Protein AF-0000000077847102 (afdb_homodimer)

Radius of gyration: 26.95 Å; Cα contacts (8 Å, |Δi|>4): 703; chains: 2; bounding box: 49×80×87 Å

Structure (mmCIF, N/CA/C/O backbone):
data_AF-0000000077847102-model_v1
#
loop_
_entity.id
_entity.type
_entity.pdbx_description
1 polymer 'deoxyguanosine kinase'
#
loop_
_atom_site.group_PDB
_atom_site.id
_atom_site.type_symbol
_atom_site.label_atom_id
_atom_site.label_alt_id
_atom_site.label_comp_id
_atom_site.label_asym_id
_atom_site.label_entity_id
_atom_site.label_seq_id
_atom_site.pdbx_PDB_ins_code
_atom_site.Cartn_x
_atom_site.Cartn_y
_atom_site.Cartn_z
_atom_site.occupancy
_atom_site.B_iso_or_equiv
_atom_site.auth_seq_id
_atom_site.auth_comp_id
_atom_site.auth_asym_id
_atom_site.auth_atom_id
_atom_site.pdbx_PDB_model_num
ATOM 1 N N . MET A 1 1 ? 21.188 6.16 16.375 1 26.06 1 MET A N 1
ATOM 2 C CA . MET A 1 1 ? 21.219 7.57 16.766 1 26.06 1 MET A CA 1
ATOM 3 C C . MET A 1 1 ? 22.188 8.352 15.883 1 26.06 1 MET A C 1
ATOM 5 O O . MET A 1 1 ? 22.031 9.562 15.695 1 26.06 1 MET A O 1
ATOM 9 N N . ALA A 1 2 ? 23.297 7.75 15.57 1 31.42 2 ALA A N 1
ATOM 10 C CA . ALA A 1 2 ? 24.328 8.422 14.797 1 31.42 2 ALA A CA 1
ATOM 11 C C . ALA A 1 2 ? 23.906 8.594 13.344 1 31.42 2 ALA A C 1
ATOM 13 O O . ALA A 1 2 ? 24.141 9.648 12.742 1 31.42 2 ALA A O 1
ATOM 14 N N . ALA A 1 3 ? 23.469 7.5 12.797 1 36.16 3 ALA A N 1
ATOM 15 C CA . ALA A 1 3 ? 23.141 7.551 11.367 1 36.16 3 ALA A CA 1
ATOM 16 C C . ALA A 1 3 ? 21.984 8.508 11.102 1 36.16 3 ALA A C 1
ATOM 18 O O . ALA A 1 3 ? 21.781 8.953 9.969 1 36.16 3 ALA A O 1
ATOM 19 N N . ALA A 1 4 ? 21.094 8.617 12.016 1 41.28 4 ALA A N 1
ATOM 20 C CA . ALA A 1 4 ? 19.953 9.531 11.984 1 41.28 4 ALA A CA 1
ATOM 21 C C . ALA A 1 4 ? 20.422 10.984 12.023 1 41.28 4 ALA A C 1
ATOM 23 O O . ALA A 1 4 ? 19.734 11.883 11.539 1 41.28 4 ALA A O 1
ATOM 24 N N . ARG A 1 5 ? 21.547 11.141 12.648 1 43.44 5 ARG A N 1
ATOM 25 C CA . ARG A 1 5 ? 22.109 12.461 12.922 1 43.44 5 ARG A CA 1
ATOM 26 C C . ARG A 1 5 ? 22.578 13.133 11.633 1 43.44 5 ARG A C 1
ATOM 28 O O . ARG A 1 5 ? 22.719 14.359 11.586 1 43.44 5 ARG A O 1
ATOM 35 N N . GLU A 1 6 ? 22.875 12.289 10.742 1 51.72 6 GLU A N 1
ATOM 36 C CA . GLU A 1 6 ? 23.453 12.859 9.531 1 51.72 6 GLU A CA 1
ATOM 37 C C . GLU A 1 6 ? 22.391 13.188 8.5 1 51.72 6 GLU A C 1
ATOM 39 O O . GLU A 1 6 ? 22.672 13.789 7.461 1 51.72 6 GLU A O 1
ATOM 44 N N . ALA A 1 7 ? 21.109 12.758 8.867 1 64.56 7 ALA A N 1
ATOM 45 C CA . ALA A 1 7 ? 20.109 13.086 7.855 1 64.56 7 ALA A CA 1
ATOM 46 C C . ALA A 1 7 ? 19.281 14.289 8.273 1 64.56 7 ALA A C 1
ATOM 48 O O . ALA A 1 7 ? 19.125 14.555 9.469 1 64.56 7 ALA A O 1
ATOM 49 N N . GLY A 1 8 ? 19.156 15.383 7.512 1 84.19 8 GLY A N 1
ATOM 50 C CA . GLY A 1 8 ? 18.375 16.594 7.707 1 84.19 8 GLY A CA 1
ATOM 51 C C . GLY A 1 8 ? 17.094 16.344 8.484 1 84.19 8 GLY A C 1
ATOM 52 O O . GLY A 1 8 ? 16.859 15.242 8.992 1 84.19 8 GLY A O 1
ATOM 53 N N . LYS A 1 9 ? 16.469 17.438 8.992 1 92.19 9 LYS A N 1
ATOM 54 C CA . LYS A 1 9 ? 15.203 17.375 9.727 1 92.19 9 LYS A CA 1
ATOM 55 C C . LYS A 1 9 ? 14.016 17.359 8.766 1 92.19 9 LYS A C 1
ATOM 57 O O . LYS A 1 9 ? 14 18.094 7.777 1 92.19 9 LYS A O 1
ATOM 62 N N . ARG A 1 10 ? 13.125 16.469 9.07 1 95.38 10 ARG A N 1
ATOM 63 C CA . ARG A 1 10 ? 11.875 16.375 8.32 1 95.38 10 ARG A CA 1
ATOM 64 C C . ARG A 1 10 ? 10.688 16.766 9.188 1 95.38 10 ARG A C 1
ATOM 66 O O . ARG A 1 10 ? 10.453 16.156 10.242 1 95.38 10 ARG A O 1
ATOM 73 N N . LEU A 1 11 ? 9.938 17.797 8.742 1 97.81 11 LEU A N 1
ATOM 74 C CA . LEU A 1 11 ? 8.773 18.297 9.469 1 97.81 11 LEU A CA 1
ATOM 75 C C . LEU A 1 11 ? 7.508 18.141 8.625 1 97.81 11 LEU A C 1
ATOM 77 O O . LEU A 1 11 ? 7.57 18.188 7.391 1 97.81 11 LEU A O 1
ATOM 81 N N . ALA A 1 12 ? 6.371 17.969 9.25 1 98.69 12 ALA A N 1
ATOM 82 C CA . ALA A 1 12 ? 5.082 17.938 8.562 1 98.69 12 ALA A CA 1
ATOM 83 C C . ALA A 1 12 ? 4.121 18.969 9.172 1 98.69 12 ALA A C 1
ATOM 85 O O . ALA A 1 12 ? 3.959 19.016 10.391 1 98.69 12 ALA A O 1
ATOM 86 N N . ILE A 1 13 ? 3.568 19.75 8.305 1 98.88 13 ILE A N 1
ATOM 87 C CA . ILE A 1 13 ? 2.508 20.672 8.719 1 98.88 13 ILE A CA 1
ATOM 88 C C . ILE A 1 13 ? 1.169 19.938 8.719 1 98.88 13 ILE A C 1
ATOM 90 O O . ILE A 1 13 ? 0.769 19.359 7.707 1 98.88 13 ILE A O 1
ATOM 94 N N . GLU A 1 14 ? 0.514 19.953 9.836 1 98.88 14 GLU A N 1
ATOM 95 C CA . GLU A 1 14 ? -0.77 19.281 9.984 1 98.88 14 GLU A CA 1
ATOM 96 C C . GLU A 1 14 ? -1.86 20.25 10.422 1 98.88 14 GLU A C 1
ATOM 98 O O . GLU A 1 14 ? -1.567 21.297 11.016 1 98.88 14 GLU A O 1
ATOM 103 N N . GLY A 1 15 ? -3.088 19.875 10.133 1 98.88 15 GLY A N 1
ATOM 104 C CA . GLY A 1 15 ? -4.23 20.703 10.508 1 98.88 15 GLY A CA 1
ATOM 105 C C . GLY A 1 15 ? -5.453 20.438 9.648 1 98.88 15 GLY A C 1
ATOM 106 O O . GLY A 1 15 ? -5.371 19.766 8.625 1 98.88 15 GLY A O 1
ATOM 107 N N . ASN A 1 16 ? -6.566 21 10.07 1 98.81 16 ASN A N 1
ATOM 108 C CA . ASN A 1 16 ? -7.859 20.812 9.414 1 98.81 16 ASN A CA 1
ATOM 109 C C . ASN A 1 16 ? -7.852 21.375 7.992 1 98.81 16 ASN A C 1
ATOM 111 O O . ASN A 1 16 ? -6.883 22.016 7.582 1 98.81 16 ASN A O 1
ATOM 115 N N . ILE A 1 17 ? -8.828 20.938 7.176 1 98.31 17 ILE A N 1
ATOM 116 C CA . ILE A 1 17 ? -9.062 21.531 5.863 1 98.31 17 ILE A CA 1
ATOM 117 C C . ILE A 1 17 ? -9.32 23.031 6.016 1 98.31 17 ILE A C 1
ATOM 119 O O . ILE A 1 17 ? -10.094 23.453 6.887 1 98.31 17 ILE A O 1
ATOM 123 N N . ALA A 1 18 ? -8.625 23.875 5.246 1 98.25 18 ALA A N 1
ATOM 124 C CA . ALA A 1 18 ? -8.797 25.328 5.164 1 98.25 18 ALA A CA 1
ATOM 125 C C . ALA A 1 18 ? -8.305 26.016 6.438 1 98.25 18 ALA A C 1
ATOM 127 O O . ALA A 1 18 ? -8.695 27.141 6.734 1 98.25 18 ALA A O 1
ATOM 128 N N . VAL A 1 19 ? -7.434 25.328 7.184 1 98.75 19 VAL A N 1
ATOM 129 C CA . VAL A 1 19 ? -6.918 25.938 8.406 1 98.75 19 VAL A CA 1
ATOM 130 C C . VAL A 1 19 ? -5.852 26.969 8.055 1 98.75 19 VAL A C 1
ATOM 132 O O . VAL A 1 19 ? -5.559 27.859 8.852 1 98.75 19 VAL A O 1
ATOM 135 N N . GLY A 1 20 ? -5.164 26.844 6.871 1 98.19 20 GLY A N 1
ATOM 136 C CA . GLY A 1 20 ? -4.168 27.812 6.438 1 98.19 20 GLY A CA 1
ATOM 137 C C . GLY A 1 20 ? -2.801 27.203 6.203 1 98.19 20 GLY A C 1
ATOM 13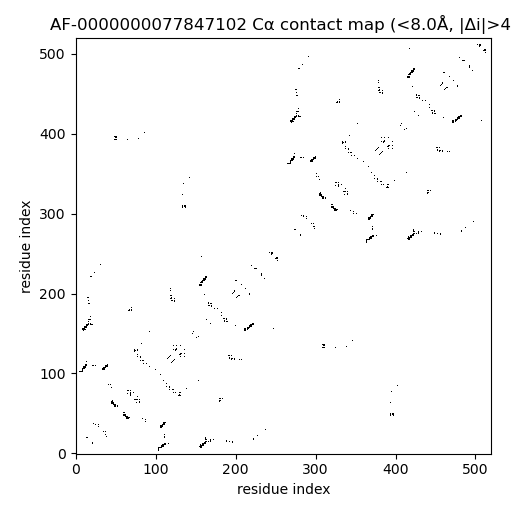8 O O . GLY A 1 20 ? -1.782 27.891 6.27 1 98.19 20 GLY A O 1
ATOM 139 N N . LYS A 1 21 ? -2.691 25.906 5.914 1 98.5 21 LYS A N 1
ATOM 140 C CA . LYS A 1 21 ? -1.422 25.203 5.754 1 98.5 21 LYS A CA 1
ATOM 141 C C . LYS A 1 21 ? -0.645 25.75 4.555 1 98.5 21 LYS A C 1
ATOM 143 O O . LYS A 1 21 ? 0.556 26 4.652 1 98.5 21 LYS A O 1
ATOM 148 N N . SER A 1 22 ? -1.358 25.875 3.352 1 97.38 22 SER A N 1
ATOM 149 C CA . SER A 1 22 ? -0.679 26.344 2.15 1 97.38 22 SER A CA 1
ATOM 150 C C . SER A 1 22 ? -0.146 27.766 2.342 1 97.38 22 SER A C 1
ATOM 152 O O . SER A 1 22 ? 0.942 28.094 1.864 1 97.38 22 SER A O 1
ATOM 154 N N . THR A 1 23 ? -0.897 28.594 2.992 1 97.62 23 THR A N 1
ATOM 155 C CA . THR A 1 23 ? -0.448 29.938 3.34 1 97.62 23 THR A CA 1
ATOM 156 C C . THR A 1 23 ? 0.769 29.891 4.258 1 97.62 23 THR A C 1
ATOM 158 O O . THR A 1 23 ? 1.725 30.641 4.078 1 97.62 23 THR A O 1
ATOM 161 N N . PHE A 1 24 ? 0.699 29 5.234 1 98.69 24 PHE A N 1
ATOM 162 C CA . PHE A 1 24 ? 1.791 28.844 6.191 1 98.69 24 PHE A CA 1
ATOM 163 C C . PHE A 1 24 ? 3.074 28.422 5.484 1 98.69 24 PHE A C 1
ATOM 165 O O . PHE A 1 24 ? 4.16 28.906 5.816 1 98.69 24 PHE A O 1
ATOM 172 N N . VAL A 1 25 ? 2.994 27.531 4.523 1 98.31 25 VAL A N 1
ATOM 173 C CA . VAL A 1 25 ? 4.145 27.094 3.736 1 98.31 25 VAL A CA 1
ATOM 174 C C . VAL A 1 25 ? 4.773 28.297 3.039 1 98.31 25 VAL A C 1
ATOM 176 O O . VAL A 1 25 ? 5.996 28.422 2.986 1 98.31 25 VAL A O 1
ATOM 179 N N . ARG A 1 26 ? 3.969 29.156 2.482 1 97.25 26 ARG A N 1
ATOM 180 C CA . ARG A 1 26 ? 4.477 30.359 1.822 1 97.25 26 ARG A CA 1
ATOM 181 C C . ARG A 1 26 ? 5.238 31.234 2.803 1 97.25 26 ARG A C 1
ATOM 183 O O . ARG A 1 26 ? 6.293 31.781 2.467 1 97.25 26 ARG A O 1
ATOM 190 N N . VAL A 1 27 ? 4.707 31.422 3.984 1 98.06 27 VAL A N 1
ATOM 191 C CA . VAL A 1 27 ? 5.34 32.25 5.012 1 98.06 27 VAL A CA 1
ATOM 192 C C . VAL A 1 27 ? 6.66 31.594 5.441 1 98.06 27 VAL A C 1
ATOM 194 O O . VAL A 1 27 ? 7.66 32.281 5.625 1 98.06 27 VAL A O 1
ATOM 197 N N . LEU A 1 28 ? 6.695 30.266 5.609 1 97.94 28 LEU A N 1
ATOM 198 C CA . LEU A 1 28 ? 7.906 29.531 5.961 1 97.94 28 LEU A CA 1
ATOM 199 C C . LEU A 1 28 ? 8.992 29.734 4.91 1 97.94 28 LEU A C 1
ATOM 201 O O . LEU A 1 28 ? 10.164 29.922 5.25 1 97.94 28 LEU A O 1
ATOM 205 N N . ARG A 1 29 ? 8.578 29.672 3.662 1 96.44 29 ARG A N 1
ATOM 206 C CA . ARG A 1 29 ? 9.523 29.812 2.557 1 96.44 29 ARG A CA 1
ATOM 207 C C . ARG A 1 29 ? 10.203 31.172 2.6 1 96.44 29 ARG A C 1
ATOM 209 O O . ARG A 1 29 ? 11.398 31.297 2.299 1 96.44 29 ARG A O 1
ATOM 216 N N . LYS A 1 30 ? 9.5 32.188 2.938 1 96.25 30 LYS A N 1
ATOM 217 C CA . LYS A 1 30 ? 10.047 33.531 3.051 1 96.25 30 LYS A CA 1
ATOM 218 C C . LYS A 1 30 ? 10.992 33.656 4.242 1 96.25 30 LYS A C 1
ATOM 220 O O . LYS A 1 30 ? 12.047 34.281 4.145 1 96.25 30 LYS A O 1
ATOM 225 N N . ALA A 1 31 ? 10.641 33.031 5.305 1 96.06 31 ALA A N 1
ATOM 226 C CA . ALA A 1 31 ? 11.398 33.156 6.547 1 96.06 31 ALA A CA 1
ATOM 227 C C . ALA A 1 31 ? 12.648 32.281 6.512 1 96.06 31 ALA A C 1
ATOM 229 O O . ALA A 1 31 ? 13.672 32.625 7.105 1 96.06 31 ALA A O 1
ATOM 230 N N . PHE A 1 32 ? 12.523 31.125 5.855 1 94.62 32 PHE A N 1
ATOM 231 C CA . PHE A 1 32 ? 13.609 30.156 5.777 1 94.62 32 PHE A CA 1
ATOM 232 C C . PHE A 1 32 ? 13.852 29.734 4.336 1 94.62 32 PHE A C 1
ATOM 234 O O . PHE A 1 32 ? 13.562 28.594 3.963 1 94.62 32 PHE A O 1
ATOM 241 N N . PRO A 1 33 ? 14.562 30.5 3.559 1 93.25 33 PRO A N 1
ATOM 242 C CA . PRO A 1 33 ? 14.719 30.25 2.127 1 93.25 33 PRO A CA 1
ATOM 243 C C . PRO A 1 33 ? 15.57 29 1.846 1 93.25 33 PRO A C 1
ATOM 245 O O . PRO A 1 33 ? 15.5 28.438 0.753 1 93.25 33 PRO A O 1
ATOM 248 N N . GLU A 1 34 ? 16.281 28.547 2.826 1 90.62 34 GLU A N 1
ATOM 249 C CA . GLU A 1 34 ? 17.172 27.406 2.613 1 90.62 34 GLU A CA 1
ATOM 250 C C . GLU A 1 34 ? 16.422 26.094 2.82 1 90.62 34 GLU A C 1
ATOM 252 O O . GLU A 1 34 ? 16.922 25.016 2.469 1 90.62 34 GLU A O 1
ATOM 257 N N . TRP A 1 35 ? 15.211 26.141 3.344 1 93.56 35 TRP A N 1
ATOM 258 C CA . TRP A 1 35 ? 14.422 24.938 3.586 1 93.56 35 TRP A CA 1
ATOM 259 C C . TRP A 1 35 ? 13.773 24.453 2.301 1 93.56 35 TRP A C 1
ATOM 261 O O . TRP A 1 35 ? 13.516 25.234 1.385 1 93.56 35 TRP A O 1
ATOM 271 N N . SER A 1 36 ? 13.57 23.172 2.262 1 94.19 36 SER A N 1
ATOM 272 C CA . SER A 1 36 ? 12.828 22.578 1.152 1 94.19 36 SER A CA 1
ATOM 273 C C . SER A 1 36 ? 11.383 22.312 1.534 1 94.19 36 SER A C 1
ATOM 275 O O . SER A 1 36 ? 11.109 21.719 2.586 1 94.19 36 SER A O 1
ATOM 277 N N . MET A 1 37 ? 10.531 22.766 0.673 1 95.31 37 MET A N 1
ATOM 278 C CA . MET A 1 37 ? 9.102 22.594 0.937 1 95.31 37 MET A CA 1
ATOM 279 C C . MET A 1 37 ? 8.469 21.656 -0.088 1 95.31 37 MET A C 1
ATOM 281 O O . MET A 1 37 ? 8.797 21.719 -1.273 1 95.31 37 MET A O 1
ATOM 285 N N . THR A 1 38 ? 7.609 20.766 0.365 1 95.56 38 THR A N 1
ATOM 286 C CA . THR A 1 38 ? 6.793 19.906 -0.486 1 95.56 38 THR A CA 1
ATOM 287 C C . THR A 1 38 ? 5.309 20.172 -0.243 1 95.56 38 THR A C 1
ATOM 289 O O . THR A 1 38 ? 4.816 19.984 0.872 1 95.56 38 THR A O 1
ATOM 292 N N . LEU A 1 39 ? 4.594 20.547 -1.354 1 96.06 39 LEU A N 1
ATOM 293 C CA . LEU A 1 39 ? 3.182 20.891 -1.242 1 96.06 39 LEU A CA 1
ATOM 294 C C . LEU A 1 39 ? 2.301 19.656 -1.379 1 96.06 39 LEU A C 1
ATOM 296 O O . LEU A 1 39 ? 2.719 18.656 -1.965 1 96.06 39 LEU A O 1
ATOM 300 N N . GLU A 1 40 ? 1.14 19.812 -0.787 1 94 40 GLU A N 1
ATOM 301 C CA . GLU A 1 40 ? 0.129 18.781 -0.989 1 94 40 GLU A CA 1
ATOM 302 C C . GLU A 1 40 ? -0.271 18.672 -2.459 1 94 40 GLU A C 1
ATOM 304 O O . GLU A 1 40 ? -0.592 19.688 -3.09 1 94 40 GLU A O 1
ATOM 309 N N . PRO A 1 41 ? -0.308 17.484 -2.996 1 94.19 41 PRO A N 1
ATOM 310 C CA . PRO A 1 41 ? -0.556 17.344 -4.434 1 94.19 41 PRO A CA 1
ATOM 311 C C . PRO A 1 41 ? -2.043 17.281 -4.77 1 94.19 41 PRO A C 1
ATOM 313 O O . PRO A 1 41 ? -2.475 16.375 -5.496 1 94.19 41 PRO A O 1
ATOM 316 N N . VAL A 1 42 ? -2.799 18.281 -4.469 1 94.62 42 VAL A N 1
ATOM 317 C CA . VAL A 1 42 ? -4.246 18.328 -4.637 1 94.62 42 VAL A CA 1
ATOM 318 C C . VAL A 1 42 ? -4.598 18.266 -6.121 1 94.62 42 VAL A C 1
ATOM 320 O O . VAL A 1 42 ? -5.578 17.641 -6.512 1 94.62 42 VAL A O 1
ATOM 323 N N . SER A 1 43 ? -3.818 18.938 -6.949 1 94 43 SER A N 1
ATOM 324 C CA . SER A 1 43 ? -4.078 19 -8.383 1 94 43 SER A CA 1
ATOM 325 C C . SER A 1 43 ? -4.09 17.609 -9 1 94 43 SER A C 1
ATOM 327 O O . SER A 1 43 ? -4.824 17.359 -9.961 1 94 43 SER A O 1
ATOM 329 N N . LYS A 1 44 ? -3.336 16.672 -8.438 1 95.5 44 LYS A N 1
ATOM 330 C CA . LYS A 1 44 ? -3.297 15.305 -8.938 1 95.5 44 LYS A CA 1
ATOM 331 C C . LYS A 1 44 ? -4.633 14.602 -8.719 1 95.5 44 LYS A C 1
ATOM 333 O O . LYS A 1 44 ? -5.027 13.75 -9.523 1 95.5 44 LYS A O 1
ATOM 338 N N . TRP A 1 45 ? -5.312 14.992 -7.664 1 96.81 45 TRP A N 1
ATOM 339 C CA . TRP A 1 45 ? -6.586 14.367 -7.332 1 96.81 45 TRP A CA 1
ATOM 340 C C . TRP A 1 45 ? -7.719 14.953 -8.164 1 96.81 45 TRP A C 1
ATOM 342 O O . TRP A 1 45 ? -8.711 14.273 -8.453 1 96.81 45 TRP A O 1
ATOM 352 N N . GLN A 1 46 ? -7.531 16.203 -8.562 1 95.75 46 GLN A N 1
ATOM 353 C CA . GLN A 1 46 ? -8.547 16.938 -9.32 1 95.75 46 GLN A CA 1
ATOM 354 C C . GLN A 1 46 ? -8.539 16.516 -10.789 1 95.75 46 GLN A C 1
ATOM 356 O O . GLN A 1 46 ? -9.539 16.703 -11.492 1 95.75 46 GLN A O 1
ATOM 361 N N . LYS A 1 47 ? -7.387 16.016 -11.219 1 94 47 LYS A N 1
ATOM 362 C CA . LYS A 1 47 ? -7.234 15.609 -12.609 1 94 47 LYS A CA 1
ATOM 363 C C . LYS A 1 47 ? -6.473 14.289 -12.719 1 94 47 LYS A C 1
ATOM 365 O O . LYS A 1 47 ? -5.266 14.281 -12.953 1 94 47 LYS A O 1
ATOM 370 N N . VAL A 1 48 ? -7.215 13.234 -12.656 1 93.81 48 VAL A N 1
ATOM 371 C CA . VAL A 1 48 ? -6.621 11.914 -12.836 1 93.81 48 VAL A CA 1
ATOM 372 C C . VAL A 1 48 ? -6.766 11.477 -14.289 1 93.81 48 VAL A C 1
ATOM 374 O O . VAL A 1 48 ? -7.879 11.43 -14.828 1 93.81 48 VAL A O 1
ATOM 377 N N . GLN A 1 49 ? -5.637 11.266 -14.906 1 86.12 49 GLN A N 1
ATOM 378 C CA . GLN A 1 49 ? -5.668 10.859 -16.297 1 86.12 49 GLN A CA 1
ATOM 379 C C . GLN A 1 49 ? -6.145 9.414 -16.438 1 86.12 49 GLN A C 1
ATOM 381 O O . GLN A 1 49 ? -5.602 8.508 -15.805 1 86.12 49 GLN A O 1
ATOM 386 N N . ALA A 1 50 ? -7.219 9.297 -17.047 1 70.62 50 ALA A N 1
ATOM 387 C CA . ALA A 1 50 ? -7.773 7.965 -17.281 1 70.62 50 ALA A CA 1
ATOM 388 C C . ALA A 1 50 ? -6.969 7.203 -18.328 1 70.62 50 ALA A C 1
ATOM 390 O O . ALA A 1 50 ? -6.461 7.797 -19.281 1 70.62 50 ALA A O 1
ATOM 391 N N . ALA A 1 51 ? -6.359 6.07 -17.953 1 60.56 51 ALA A N 1
ATOM 392 C CA . ALA A 1 51 ? -5.66 5.219 -18.922 1 60.56 51 ALA A CA 1
ATOM 393 C C . ALA A 1 51 ? -6.633 4.617 -19.922 1 60.56 51 ALA A C 1
ATOM 395 O O . ALA A 1 51 ? -7.578 3.918 -19.547 1 60.56 51 ALA A O 1
ATOM 396 N N . GLY A 1 52 ? -7.258 5.422 -20.844 1 50.25 52 GLY A N 1
ATOM 397 C CA . GLY A 1 52 ? -8.195 4.848 -21.797 1 50.25 52 GLY A CA 1
ATOM 398 C C . GLY A 1 52 ? -7.582 3.758 -22.656 1 50.25 52 GLY A C 1
ATOM 399 O O . GLY A 1 52 ? -6.359 3.697 -22.812 1 50.25 52 GLY A O 1
ATOM 400 N N . PRO A 1 53 ? -8.242 2.594 -22.75 1 47.75 53 PRO A N 1
ATOM 401 C CA . PRO A 1 53 ? -7.734 1.587 -23.688 1 47.75 53 PRO A CA 1
ATOM 402 C C . PRO A 1 53 ? -7.117 2.205 -24.938 1 47.75 53 PRO A C 1
ATOM 404 O O . PRO A 1 53 ? -6.172 1.646 -25.5 1 47.75 53 PRO A O 1
ATOM 407 N N . HIS A 1 54 ? -7.957 2.828 -25.828 1 41.72 54 HIS A N 1
ATOM 408 C CA . HIS A 1 54 ? -7.664 3.357 -27.156 1 41.72 54 HIS A CA 1
ATOM 409 C C . HIS A 1 54 ? -6.934 4.695 -27.062 1 41.72 54 HIS A C 1
ATOM 411 O O . HIS A 1 54 ? -7.441 5.645 -26.469 1 41.72 54 HIS A O 1
ATOM 417 N N . GLN A 1 55 ? -5.598 4.535 -27.094 1 40.25 55 GLN A N 1
ATOM 418 C CA . GLN A 1 55 ? -4.785 5.73 -27.297 1 40.25 55 GLN A CA 1
ATOM 419 C C . GLN A 1 55 ? -5.539 6.789 -28.094 1 40.25 55 GLN A C 1
ATOM 421 O O . GLN A 1 55 ? -5.027 7.887 -28.312 1 40.25 55 GLN A O 1
ATOM 426 N N . ALA A 1 56 ? -6.328 6.207 -29.031 1 35.25 56 ALA A N 1
ATOM 427 C CA . ALA A 1 56 ? -6.539 7.078 -30.188 1 35.25 56 ALA A CA 1
ATOM 428 C C . ALA A 1 56 ? -7.305 8.336 -29.781 1 35.25 56 ALA A C 1
ATOM 430 O O . ALA A 1 56 ? -7.504 9.234 -30.609 1 35.25 56 ALA A O 1
ATOM 431 N N . SER A 1 57 ? -8.461 8.156 -29.078 1 41.19 57 SER A N 1
ATOM 432 C CA . SER A 1 57 ? -9.148 9.438 -29.234 1 41.19 57 SER A CA 1
ATOM 433 C C . SER A 1 57 ? -8.492 10.523 -28.391 1 41.19 57 SER A C 1
ATOM 435 O O . SER A 1 57 ? -8.148 10.289 -27.234 1 41.19 57 SER A O 1
ATOM 437 N N . PRO A 1 58 ? -7.988 11.5 -28.844 1 44.47 58 PRO A N 1
ATOM 438 C CA . PRO A 1 58 ? -7.344 12.711 -28.359 1 44.47 58 PRO A CA 1
ATOM 439 C C . PRO A 1 58 ? -7.961 13.219 -27.047 1 44.47 58 PRO A C 1
ATOM 441 O O . PRO A 1 58 ? -7.449 14.164 -26.453 1 44.47 58 PRO A O 1
ATOM 444 N N . SER A 1 59 ? -9.219 13 -26.891 1 48.28 59 SER A N 1
ATOM 445 C CA . SER A 1 59 ? -9.711 13.789 -25.766 1 48.28 59 SER A CA 1
ATOM 446 C C . SER A 1 59 ? -9.383 13.125 -24.438 1 48.28 59 SER A C 1
ATOM 448 O O . SER A 1 59 ? -9.93 12.07 -24.109 1 48.28 59 SER A O 1
ATOM 450 N N . GLN A 1 60 ? -8.266 13.188 -24 1 56.91 60 GLN A N 1
ATOM 451 C CA . GLN A 1 60 ? -7.828 12.773 -22.672 1 56.91 60 GLN A CA 1
ATOM 452 C C . GLN A 1 60 ? -8.906 13.062 -21.625 1 56.91 60 GLN A C 1
ATOM 454 O O . GLN A 1 60 ? -9.359 14.203 -21.484 1 56.91 60 GLN A O 1
ATOM 459 N N . SER A 1 61 ? -9.703 12.031 -21.266 1 76.38 61 SER A N 1
ATOM 460 C CA . SER A 1 61 ? -10.727 12.258 -20.25 1 76.38 61 SER A CA 1
ATOM 461 C C . SER A 1 61 ? -10.133 12.234 -18.844 1 76.38 61 SER A C 1
ATOM 463 O O . SER A 1 61 ? -9.25 11.422 -18.547 1 76.38 61 SER A O 1
ATOM 465 N N . PHE A 1 62 ? -10.266 13.312 -18.172 1 85.88 62 PHE A N 1
ATOM 466 C CA . PHE A 1 62 ? -9.828 13.461 -16.797 1 85.88 62 PHE A CA 1
ATOM 467 C C . PHE A 1 62 ? -11 13.289 -15.836 1 85.88 62 PHE A C 1
ATOM 469 O O . PHE A 1 62 ? -12.141 13.609 -16.172 1 85.88 62 PHE A O 1
ATOM 476 N N . ALA A 1 63 ? -10.594 12.609 -14.836 1 92.06 63 ALA A N 1
ATOM 477 C CA . ALA A 1 63 ? -11.578 12.477 -13.773 1 92.06 63 ALA A CA 1
ATOM 478 C C . ALA A 1 63 ? -11.133 13.227 -12.516 1 92.06 63 ALA A C 1
ATOM 480 O O . ALA A 1 63 ? -9.945 13.227 -12.172 1 92.06 63 ALA A O 1
ATOM 481 N N . ASN A 1 64 ? -12.039 13.945 -11.906 1 96.06 64 ASN A N 1
ATOM 482 C CA . ASN A 1 64 ? -11.805 14.617 -10.633 1 96.06 64 ASN A CA 1
ATOM 483 C C . ASN A 1 64 ? -12.156 13.719 -9.445 1 96.06 64 ASN A C 1
ATOM 485 O O . ASN A 1 64 ? -13.281 13.758 -8.945 1 96.06 64 ASN A O 1
ATOM 489 N N . LEU A 1 65 ? -11.211 12.992 -8.953 1 97.38 65 LEU A N 1
ATOM 490 C CA . LEU A 1 65 ? -11.422 11.984 -7.922 1 97.38 65 LEU A CA 1
ATOM 491 C C . LEU A 1 65 ? -11.797 12.633 -6.598 1 97.38 65 LEU A C 1
ATOM 493 O O . LEU A 1 65 ? -12.578 12.07 -5.824 1 97.38 65 LEU A O 1
ATOM 497 N N . LEU A 1 66 ? -11.203 13.812 -6.359 1 97.31 66 LEU A N 1
ATOM 498 C CA . LEU A 1 66 ? -11.562 14.539 -5.148 1 97.31 66 LEU A CA 1
ATOM 499 C C . LEU A 1 66 ? -13.055 14.852 -5.117 1 97.31 66 LEU A C 1
ATOM 501 O O . LEU A 1 66 ? -13.719 14.633 -4.102 1 97.31 66 LEU A O 1
ATOM 505 N N . GLN A 1 67 ? -13.562 15.305 -6.207 1 96.94 67 GLN A N 1
ATOM 506 C CA . GLN A 1 67 ? -14.992 15.594 -6.328 1 96.94 67 GLN A CA 1
ATOM 507 C C . GLN A 1 67 ? -15.82 14.32 -6.145 1 96.94 67 GLN A C 1
ATOM 509 O O . GLN A 1 67 ? -16.859 14.344 -5.477 1 96.94 67 GLN A O 1
ATOM 514 N N . MET A 1 68 ? -15.375 13.242 -6.777 1 96.5 68 MET A N 1
ATOM 515 C CA . MET A 1 68 ? -16.078 11.969 -6.68 1 96.5 68 MET A CA 1
ATOM 516 C C . MET A 1 68 ? -16.172 11.508 -5.227 1 96.5 68 MET A C 1
ATOM 518 O O . MET A 1 68 ? -17.219 11.047 -4.781 1 96.5 68 MET A O 1
ATOM 522 N N . MET A 1 69 ? -15.125 11.688 -4.484 1 96.94 69 MET A N 1
ATOM 523 C CA . MET A 1 69 ? -15.094 11.273 -3.084 1 96.94 69 MET A CA 1
ATOM 524 C C . MET A 1 69 ? -16.094 12.078 -2.256 1 96.94 69 MET A C 1
ATOM 526 O O . MET A 1 69 ? -16.844 11.516 -1.463 1 96.94 69 MET A O 1
ATOM 530 N N . TYR A 1 70 ? -16.141 13.352 -2.475 1 96.5 70 TYR A N 1
ATOM 531 C CA . TYR A 1 70 ? -17.047 14.195 -1.704 1 96.5 70 TYR A CA 1
ATOM 532 C C . TYR A 1 70 ? -18.5 13.914 -2.074 1 96.5 70 TYR A C 1
ATOM 534 O O . TYR A 1 70 ? -19.375 13.977 -1.221 1 96.5 70 TYR A O 1
ATOM 542 N N . GLN A 1 71 ? -18.75 13.586 -3.279 1 96.44 71 GLN A N 1
ATOM 543 C CA . GLN A 1 71 ? -20.109 13.398 -3.754 1 96.44 71 GLN A CA 1
ATOM 544 C C . GLN A 1 71 ? -20.641 12.016 -3.371 1 96.44 71 GLN A C 1
ATOM 546 O O . GLN A 1 71 ? -21.812 11.867 -3.025 1 96.44 71 GLN A O 1
ATOM 551 N N . GLU A 1 72 ? -19.75 11.023 -3.504 1 96.38 72 GLU A N 1
ATOM 552 C CA . GLU A 1 72 ? -20.141 9.648 -3.193 1 96.38 72 GLU A CA 1
ATOM 553 C C . GLU A 1 72 ? -19.078 8.953 -2.357 1 96.38 72 GLU A C 1
ATOM 555 O O . GLU A 1 72 ? -18.469 7.973 -2.807 1 96.38 72 GLU A O 1
ATOM 560 N N . PRO A 1 73 ? -18.953 9.336 -1.093 1 96.5 73 PRO A N 1
ATOM 561 C CA . PRO A 1 73 ? -17.859 8.812 -0.285 1 96.5 73 PRO A CA 1
ATOM 562 C C . PRO A 1 73 ? -17.953 7.312 -0.045 1 96.5 73 PRO A C 1
ATOM 564 O O . PRO A 1 73 ? -16.922 6.625 0.022 1 96.5 73 PRO A O 1
ATOM 567 N N . SER A 1 74 ? -19.094 6.715 -0.023 1 96 74 SER A N 1
ATOM 568 C CA . SER A 1 74 ? -19.219 5.285 0.237 1 96 74 SER A CA 1
ATOM 569 C C . SER A 1 74 ? -18.625 4.461 -0.901 1 96 74 SER A C 1
ATOM 571 O O . SER A 1 74 ? -18.141 3.348 -0.684 1 96 74 SER A O 1
ATOM 573 N N . ARG A 1 75 ? -18.625 5.043 -2.025 1 95.5 75 ARG A N 1
ATOM 574 C CA . ARG A 1 75 ? -18.109 4.328 -3.191 1 95.5 75 ARG A CA 1
ATOM 575 C C . ARG A 1 75 ? -16.641 4.629 -3.412 1 95.5 75 ARG A C 1
ATOM 577 O O . ARG A 1 75 ? -15.867 3.75 -3.803 1 95.5 75 ARG A O 1
ATOM 584 N N . TRP A 1 76 ? -16.172 5.871 -3.119 1 97.19 76 TRP A N 1
ATOM 585 C CA . TRP A 1 76 ? -14.906 6.305 -3.701 1 97.19 76 TRP A CA 1
ATOM 586 C C . TRP A 1 76 ? -13.859 6.555 -2.617 1 97.19 76 TRP A C 1
ATOM 588 O O . TRP A 1 76 ? -12.695 6.816 -2.918 1 97.19 76 TRP A O 1
ATOM 598 N N . SER A 1 77 ? -14.258 6.387 -1.347 1 98.12 77 SER A N 1
ATOM 599 C CA . SER A 1 77 ? -13.328 6.699 -0.261 1 98.12 77 SER A CA 1
ATOM 600 C C . SER A 1 77 ? -12.086 5.824 -0.329 1 98.12 77 SER A C 1
ATOM 602 O O . SER A 1 77 ? -10.961 6.316 -0.173 1 98.12 77 SER A O 1
ATOM 604 N N . TYR A 1 78 ? -12.297 4.543 -0.527 1 98.5 78 TYR A N 1
ATOM 605 C CA . TYR A 1 78 ? -11.141 3.65 -0.583 1 98.5 78 TYR A CA 1
ATOM 606 C C . TYR A 1 78 ? -10.227 4.012 -1.748 1 98.5 78 TYR A C 1
ATOM 608 O O . TYR A 1 78 ? -9.008 4.082 -1.588 1 98.5 78 TYR A O 1
ATOM 616 N N . THR A 1 79 ? -10.82 4.211 -2.953 1 98.12 79 THR A N 1
ATOM 617 C CA . THR A 1 79 ? -10.055 4.582 -4.137 1 98.12 79 THR A CA 1
ATOM 618 C C . THR A 1 79 ? -9.305 5.895 -3.914 1 98.12 79 THR A C 1
ATOM 620 O O . THR A 1 79 ? -8.125 6.004 -4.234 1 98.12 79 THR A O 1
ATOM 623 N N . PHE A 1 80 ? -9.961 6.875 -3.289 1 98.44 80 PHE A N 1
ATOM 624 C CA . PHE A 1 80 ? -9.352 8.18 -3.055 1 98.44 80 PHE A CA 1
ATOM 625 C C . PHE A 1 80 ? -8.211 8.078 -2.057 1 98.44 80 PHE A C 1
ATOM 627 O O . PHE A 1 80 ? -7.125 8.617 -2.287 1 98.44 80 PHE A O 1
ATOM 634 N N . GLN A 1 81 ? -8.453 7.391 -0.966 1 98.56 81 GLN A N 1
ATOM 635 C CA . GLN A 1 81 ? -7.441 7.324 0.086 1 98.56 81 GLN A CA 1
ATOM 636 C C . GLN A 1 81 ? -6.195 6.582 -0.389 1 98.56 81 GLN A C 1
ATOM 638 O O . GLN A 1 81 ? -5.078 6.922 0 1 98.56 81 GLN A O 1
ATOM 643 N N . THR A 1 82 ? -6.387 5.52 -1.233 1 98.44 82 THR A N 1
ATOM 644 C CA . THR A 1 82 ? -5.23 4.812 -1.767 1 98.44 82 THR A CA 1
ATOM 645 C C . THR A 1 82 ? -4.438 5.711 -2.713 1 98.44 82 THR A C 1
ATOM 647 O O . THR A 1 82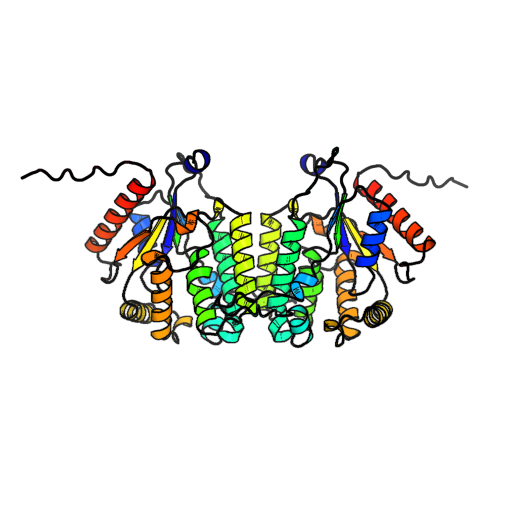 ? -3.203 5.688 -2.713 1 98.44 82 THR A O 1
ATOM 650 N N . TYR A 1 83 ? -5.113 6.516 -3.494 1 98.19 83 TYR A N 1
ATOM 651 C CA . TYR A 1 83 ? -4.426 7.391 -4.438 1 98.19 83 TYR A CA 1
ATOM 652 C C . TYR A 1 83 ? -3.77 8.562 -3.713 1 98.19 83 TYR A C 1
ATOM 654 O O . TYR A 1 83 ? -2.66 8.969 -4.062 1 98.19 83 TYR A O 1
ATOM 662 N N . SER A 1 84 ? -4.5 9.141 -2.746 1 97.88 84 SER A N 1
ATOM 663 C CA . SER A 1 84 ? -3.908 10.211 -1.952 1 97.88 84 SER A CA 1
ATOM 664 C C . SER A 1 84 ? -2.645 9.742 -1.242 1 97.88 84 SER A C 1
ATOM 666 O O . SER A 1 84 ? -1.648 10.469 -1.191 1 97.88 84 SER A O 1
ATOM 668 N N . CYS A 1 85 ? -2.676 8.539 -0.736 1 97.94 85 CYS A N 1
ATOM 669 C CA . CYS A 1 85 ? -1.498 7.965 -0.095 1 97.94 85 CYS A CA 1
ATOM 670 C C . CYS A 1 85 ? -0.352 7.82 -1.09 1 97.94 85 CYS A C 1
ATOM 672 O O . CYS A 1 85 ? 0.786 8.188 -0.788 1 97.94 85 CYS A O 1
ATOM 674 N N . LEU A 1 86 ? -0.662 7.305 -2.281 1 98.06 86 LEU A N 1
ATOM 675 C CA . LEU A 1 86 ? 0.361 7.125 -3.307 1 98.06 86 LEU A CA 1
ATOM 676 C C . LEU A 1 86 ? 0.998 8.461 -3.676 1 98.06 86 LEU A C 1
ATOM 678 O O . LEU A 1 86 ? 2.223 8.57 -3.764 1 98.06 86 LEU A O 1
ATOM 682 N N . SER A 1 87 ? 0.169 9.477 -3.93 1 97.62 87 SER A N 1
ATOM 683 C CA . SER A 1 87 ? 0.664 10.781 -4.367 1 97.62 87 SER A CA 1
ATOM 684 C C . SER A 1 87 ? 1.532 11.43 -3.295 1 97.62 87 SER A C 1
ATOM 686 O O . SER A 1 87 ? 2.572 12.016 -3.602 1 97.62 87 SER A O 1
ATOM 688 N N . ARG A 1 88 ? 1.123 11.289 -2.07 1 97.31 88 ARG A N 1
ATOM 689 C CA . ARG A 1 88 ? 1.9 11.852 -0.973 1 97.31 88 ARG A CA 1
ATOM 690 C C . ARG A 1 88 ? 3.189 11.07 -0.753 1 97.31 88 ARG A C 1
ATOM 692 O O . ARG A 1 88 ? 4.227 11.648 -0.43 1 97.31 88 ARG A O 1
ATOM 699 N N . LEU A 1 89 ? 3.086 9.75 -0.832 1 97.56 89 LEU A N 1
ATOM 700 C CA . LEU A 1 89 ? 4.258 8.891 -0.714 1 97.56 89 LEU A CA 1
ATOM 701 C C . LEU A 1 89 ? 5.32 9.273 -1.736 1 97.56 89 LEU A C 1
ATOM 703 O O . LEU A 1 89 ? 6.496 9.422 -1.39 1 97.56 89 LEU A O 1
ATOM 707 N N . LYS A 1 90 ? 4.945 9.438 -2.986 1 96.94 90 LYS A N 1
ATOM 708 C CA . LYS A 1 90 ? 5.863 9.836 -4.047 1 96.94 90 LYS A CA 1
ATOM 709 C C . LYS A 1 90 ? 6.52 11.18 -3.727 1 96.94 90 LYS A C 1
ATOM 711 O O . LYS A 1 90 ? 7.727 11.344 -3.916 1 96.94 90 LYS A O 1
ATOM 716 N N . ALA A 1 91 ? 5.742 12.102 -3.227 1 95.25 91 ALA A N 1
ATOM 717 C CA . ALA A 1 91 ? 6.25 13.43 -2.895 1 95.25 91 ALA A CA 1
ATOM 718 C C . ALA A 1 91 ? 7.254 13.359 -1.746 1 95.25 91 ALA A C 1
ATOM 720 O O . ALA A 1 91 ? 8.273 14.047 -1.764 1 95.25 91 ALA A O 1
ATOM 721 N N . GLN A 1 92 ? 6.98 12.555 -0.764 1 95.62 92 GLN A N 1
ATOM 722 C CA . GLN A 1 92 ? 7.828 12.461 0.421 1 95.62 92 GLN A CA 1
ATOM 723 C C . GLN A 1 92 ? 9.133 11.734 0.109 1 95.62 92 GLN A C 1
ATOM 725 O O . GLN A 1 92 ? 10.141 11.93 0.792 1 95.62 92 GLN A O 1
ATOM 730 N N . LEU A 1 93 ? 9.109 10.867 -0.908 1 95.88 93 LEU A N 1
ATOM 731 C CA . LEU A 1 93 ? 10.281 10.07 -1.244 1 95.88 93 LEU A CA 1
ATOM 732 C C . LEU A 1 93 ? 11.125 10.766 -2.301 1 95.88 93 LEU A C 1
ATOM 734 O O . LEU A 1 93 ? 12.242 10.328 -2.596 1 95.88 93 LEU A O 1
ATOM 738 N N . GLU A 1 94 ? 10.609 11.836 -2.879 1 92.56 94 GLU A N 1
ATOM 739 C CA . GLU A 1 94 ? 11.359 12.547 -3.908 1 92.56 94 GLU A CA 1
ATOM 740 C C . GLU A 1 94 ? 12.695 13.047 -3.373 1 92.56 94 GLU A C 1
ATOM 742 O O . GLU A 1 94 ? 12.75 13.688 -2.32 1 92.56 94 GLU A O 1
ATOM 747 N N . PRO A 1 95 ? 13.766 12.664 -4.105 1 87 95 PRO A N 1
ATOM 748 C CA . PRO A 1 95 ? 15.07 13.156 -3.658 1 87 95 PRO A CA 1
ATOM 749 C C . PRO A 1 95 ? 15.203 14.672 -3.787 1 87 95 PRO A C 1
ATOM 751 O O . PRO A 1 95 ? 14.484 15.297 -4.578 1 87 95 PRO A O 1
ATOM 754 N N . LEU A 1 96 ? 16.094 15.188 -2.951 1 81.5 96 LEU A N 1
ATOM 755 C CA . LEU A 1 96 ? 16.375 16.609 -3.053 1 81.5 96 LEU A CA 1
ATOM 756 C C . LEU A 1 96 ? 17.078 16.938 -4.363 1 81.5 96 LEU A C 1
ATOM 758 O O . LEU A 1 96 ? 17.969 16.203 -4.793 1 81.5 96 LEU A O 1
ATOM 762 N N . SER A 1 97 ? 16.516 17.891 -5.02 1 69.44 97 SER A N 1
ATOM 763 C CA . SER A 1 97 ? 17.141 18.297 -6.277 1 69.44 97 SER A CA 1
ATOM 764 C C . SER A 1 97 ? 18.547 18.812 -6.055 1 69.44 97 SER A C 1
ATOM 766 O O . SER A 1 97 ? 19.438 18.547 -6.871 1 69.44 97 SER A O 1
ATOM 768 N N . VAL A 1 98 ? 18.688 19.641 -5.047 1 64.19 98 VAL A N 1
ATOM 769 C CA . VAL A 1 98 ? 20 20.203 -4.75 1 64.19 98 VAL A CA 1
ATOM 770 C C . VAL A 1 98 ? 20.5 19.672 -3.41 1 64.19 98 VAL A C 1
ATOM 772 O O . VAL A 1 98 ? 19.797 19.75 -2.4 1 64.19 98 VAL A O 1
ATOM 775 N N . LYS A 1 99 ? 21.625 19.062 -3.559 1 65.44 99 LYS A N 1
ATOM 776 C CA . LYS A 1 99 ? 22.219 18.594 -2.318 1 65.44 99 LYS A CA 1
ATOM 777 C C . LYS A 1 99 ? 22.734 19.75 -1.473 1 65.44 99 LYS A C 1
ATOM 779 O O . LYS A 1 99 ? 23.578 20.531 -1.926 1 65.44 99 LYS A O 1
ATOM 784 N N . PRO A 1 100 ? 22.062 19.812 -0.42 1 65.25 100 PRO A N 1
ATOM 785 C CA . PRO A 1 100 ? 22.547 20.906 0.421 1 65.25 100 PRO A CA 1
ATOM 786 C C . PRO A 1 100 ? 24 20.734 0.824 1 65.25 100 PRO A C 1
ATOM 788 O O . PRO A 1 100 ? 24.516 19.609 0.875 1 65.25 100 PRO A O 1
ATOM 791 N N . LEU A 1 101 ? 24.672 21.828 0.901 1 54.59 101 LEU A N 1
ATOM 792 C CA . LEU A 1 101 ? 26.078 21.844 1.286 1 54.59 101 LEU A CA 1
ATOM 793 C C . LEU A 1 101 ? 26.297 21.141 2.621 1 54.59 101 LEU A C 1
ATOM 795 O O . LEU A 1 101 ? 27.266 20.406 2.793 1 54.59 101 LEU A O 1
ATOM 799 N N . LYS A 1 102 ? 25.406 21.391 3.58 1 63.69 102 LYS A N 1
ATOM 800 C CA . LYS A 1 102 ? 25.438 20.734 4.879 1 63.69 102 LYS A CA 1
ATOM 801 C C . LYS A 1 102 ? 24.125 20 5.156 1 63.69 102 LYS A C 1
ATOM 803 O O . LYS A 1 102 ? 23.188 20.594 5.68 1 63.69 102 LYS A O 1
ATOM 808 N N . MET A 1 103 ? 24.109 18.828 4.809 1 59.53 103 MET A N 1
ATOM 809 C CA . MET A 1 103 ? 22.906 17.984 4.844 1 59.53 103 MET A CA 1
ATOM 810 C C . MET A 1 103 ? 22.375 17.859 6.266 1 59.53 103 MET A C 1
ATOM 812 O O . MET A 1 103 ? 21.172 17.844 6.48 1 59.53 103 MET A O 1
ATOM 816 N N . TRP A 1 104 ? 23.312 17.953 7.148 1 62.19 104 TRP A N 1
ATOM 817 C CA . TRP A 1 104 ? 22.891 17.734 8.531 1 62.19 104 TRP A CA 1
ATOM 818 C C . TRP A 1 104 ? 22.094 18.938 9.047 1 62.19 104 TRP A C 1
ATOM 820 O O . TRP A 1 104 ? 21.344 18.812 10.023 1 62.19 104 TRP A O 1
ATOM 830 N N . ASP A 1 105 ? 22.109 19.953 8.266 1 72.19 105 ASP A N 1
ATOM 831 C CA . ASP A 1 105 ? 21.406 21.141 8.742 1 72.19 105 ASP A CA 1
ATOM 832 C C . ASP A 1 105 ? 20.203 21.469 7.855 1 72.19 105 ASP A C 1
ATOM 834 O O . ASP A 1 105 ? 19.469 22.422 8.125 1 72.19 105 ASP A O 1
ATOM 838 N N . HIS A 1 106 ? 19.922 20.531 7.027 1 87.44 106 HIS A N 1
ATOM 839 C CA . HIS A 1 106 ? 18.844 20.828 6.082 1 87.44 106 HIS A CA 1
ATOM 840 C C . HIS A 1 106 ? 17.484 20.438 6.66 1 87.44 106 HIS A C 1
ATOM 842 O O . HIS A 1 106 ? 17.359 19.422 7.355 1 87.44 106 HIS A O 1
ATOM 848 N N . VAL A 1 107 ? 16.5 21.344 6.445 1 93.44 107 VAL A N 1
ATOM 849 C CA . VAL A 1 107 ? 15.148 21.094 6.918 1 93.44 107 VAL A CA 1
ATOM 850 C C . VAL A 1 107 ? 14.211 20.906 5.727 1 93.44 107 VAL A C 1
ATOM 852 O O . VAL A 1 107 ? 14.164 21.75 4.824 1 93.44 107 VAL A O 1
ATOM 855 N N . ARG A 1 108 ? 13.523 19.797 5.703 1 94.94 108 ARG A N 1
ATOM 856 C CA . ARG A 1 108 ? 12.453 19.531 4.746 1 94.94 108 ARG A CA 1
ATOM 857 C C . ARG A 1 108 ? 11.086 19.609 5.414 1 94.94 108 ARG A C 1
ATOM 859 O O . ARG A 1 108 ? 10.875 19.031 6.484 1 94.94 108 ARG A O 1
ATOM 866 N N . VAL A 1 109 ? 10.203 20.375 4.785 1 97.38 109 VAL A N 1
ATOM 867 C CA . VAL A 1 109 ? 8.859 20.547 5.34 1 97.38 109 VAL A CA 1
ATOM 868 C C . VAL A 1 109 ? 7.824 20.016 4.352 1 97.38 109 VAL A C 1
ATOM 870 O O . VAL A 1 109 ? 7.863 20.344 3.166 1 97.38 109 VAL A O 1
ATOM 873 N N . PHE A 1 110 ? 6.898 19.188 4.867 1 98.12 110 PHE A N 1
ATOM 874 C CA . PHE A 1 110 ? 5.828 18.641 4.051 1 98.12 110 PHE A CA 1
ATOM 875 C C . PHE A 1 110 ? 4.477 19.219 4.465 1 98.12 110 PHE A C 1
ATOM 877 O O . PHE A 1 110 ? 4.172 19.297 5.656 1 98.12 110 PHE A O 1
ATOM 884 N N . GLU A 1 111 ? 3.719 19.703 3.4 1 98.38 111 GLU A N 1
ATOM 885 C CA . GLU A 1 111 ? 2.309 19.969 3.666 1 98.38 111 GLU A CA 1
ATOM 886 C C . GLU A 1 111 ? 1.522 18.672 3.85 1 98.38 111 GLU A C 1
ATOM 888 O O . GLU A 1 111 ? 1.042 18.094 2.875 1 98.38 111 GLU A O 1
ATOM 893 N N . ARG A 1 112 ? 1.307 18.266 5.035 1 98.25 112 ARG A N 1
ATOM 894 C CA . ARG A 1 112 ? 0.788 16.984 5.488 1 98.25 112 ARG A CA 1
ATOM 895 C C . ARG A 1 112 ? 1.782 15.859 5.207 1 98.25 112 ARG A C 1
ATOM 897 O O . ARG A 1 112 ? 2.871 16.109 4.684 1 98.25 112 ARG A O 1
ATOM 904 N N . SER A 1 113 ? 1.499 14.688 5.723 1 97.56 113 SER A N 1
ATOM 905 C CA . SER A 1 113 ? 2.27 13.461 5.523 1 97.56 113 SER A CA 1
ATOM 906 C C . SER A 1 113 ? 1.356 12.258 5.32 1 97.56 113 SER A C 1
ATOM 908 O O . SER A 1 113 ? 0.135 12.375 5.441 1 97.56 113 SER A O 1
ATOM 910 N N . ILE A 1 114 ? 1.881 11.102 4.969 1 97.94 114 ILE A N 1
ATOM 911 C CA . ILE A 1 114 ? 1.102 9.883 4.797 1 97.94 114 ILE A CA 1
ATOM 912 C C . ILE A 1 114 ? 0.435 9.508 6.117 1 97.94 114 ILE A C 1
ATOM 914 O O . ILE A 1 114 ? -0.523 8.727 6.137 1 97.94 114 ILE A O 1
ATOM 918 N N . TYR A 1 115 ? 0.873 10.078 7.227 1 98.25 115 TYR A N 1
ATOM 919 C CA . TYR A 1 115 ? 0.332 9.727 8.531 1 98.25 115 TYR A CA 1
ATOM 920 C C . TYR A 1 115 ? -1.021 10.391 8.758 1 98.25 115 TYR A C 1
ATOM 922 O O . TYR A 1 115 ? -1.911 9.805 9.383 1 98.25 115 TYR A O 1
ATOM 930 N N . SER A 1 116 ? -1.204 11.594 8.258 1 98.12 116 SER A N 1
ATOM 931 C CA . SER A 1 116 ? -2.541 12.18 8.328 1 98.12 116 SER A CA 1
ATOM 932 C C . SER A 1 116 ? -3.516 11.438 7.422 1 98.12 116 SER A C 1
ATOM 934 O O . SER A 1 116 ? -4.711 11.359 7.715 1 98.12 116 SER A O 1
ATOM 936 N N . ASP A 1 117 ? -2.971 10.82 6.305 1 98.12 117 ASP A N 1
ATOM 937 C CA . ASP A 1 117 ? -3.822 9.984 5.465 1 98.12 117 ASP A CA 1
ATOM 938 C C . ASP A 1 117 ? -4.441 8.844 6.277 1 98.12 117 ASP A C 1
ATOM 940 O O . ASP A 1 117 ? -5.641 8.578 6.168 1 98.12 117 ASP A O 1
ATOM 944 N N . ARG A 1 118 ? -3.645 8.234 7.07 1 98.25 118 ARG A N 1
ATOM 945 C CA . ARG A 1 118 ? -4.113 7.066 7.812 1 98.25 118 ARG A CA 1
ATOM 946 C C . ARG A 1 118 ? -4.844 7.48 9.086 1 98.25 118 ARG A C 1
ATOM 948 O O . ARG A 1 118 ? -5.957 7.02 9.344 1 98.25 118 ARG A O 1
ATOM 955 N N . TYR A 1 119 ? -4.266 8.398 9.891 1 98.31 119 TYR A N 1
ATOM 956 C CA . TYR A 1 119 ? -4.699 8.586 11.273 1 98.31 119 TYR A CA 1
ATOM 957 C C . TYR A 1 119 ? -5.785 9.656 11.359 1 98.31 119 TYR A C 1
ATOM 959 O O . TYR A 1 119 ? -6.445 9.789 12.391 1 98.31 119 TYR A O 1
ATOM 967 N N . VAL A 1 120 ? -6.008 10.352 10.25 1 98.69 120 VAL A N 1
ATOM 968 C CA . VAL A 1 120 ? -7.039 11.383 10.273 1 98.69 120 VAL A CA 1
ATOM 969 C C . VAL A 1 120 ? -8.094 11.078 9.203 1 98.69 120 VAL A C 1
ATOM 971 O O . VAL A 1 120 ? -9.219 10.703 9.531 1 98.69 120 VAL A O 1
ATOM 974 N N . PHE A 1 121 ? -7.703 11.062 7.918 1 98.62 121 PHE A N 1
ATOM 975 C CA . PHE A 1 121 ? -8.68 11.047 6.832 1 98.62 121 PHE A CA 1
ATOM 976 C C . PHE A 1 121 ? -9.281 9.656 6.66 1 98.62 121 PHE A C 1
ATOM 978 O O . PHE A 1 121 ? -10.5 9.492 6.73 1 98.62 121 PHE A O 1
ATOM 985 N N . ALA A 1 122 ? -8.461 8.633 6.465 1 98.5 122 ALA A N 1
ATOM 986 C CA . ALA A 1 122 ? -8.977 7.281 6.285 1 98.5 122 ALA A CA 1
ATOM 987 C C . ALA A 1 122 ? -9.688 6.793 7.543 1 98.5 122 ALA A C 1
ATOM 989 O O . ALA A 1 122 ? -10.75 6.18 7.465 1 98.5 122 ALA A O 1
ATOM 990 N N . LYS A 1 123 ? -9.062 7.094 8.672 1 98.25 123 LYS A N 1
ATOM 991 C CA . LYS A 1 123 ? -9.68 6.699 9.938 1 98.25 123 LYS A CA 1
ATOM 992 C C . LYS A 1 123 ? -11.062 7.328 10.102 1 98.25 123 LYS A C 1
ATOM 994 O O . LYS A 1 123 ? -12 6.668 10.539 1 98.25 123 LYS A O 1
ATOM 999 N N . ASN A 1 124 ? -11.195 8.578 9.82 1 98.56 124 ASN A N 1
ATOM 1000 C CA . ASN A 1 124 ? -12.484 9.258 9.93 1 98.56 124 ASN A CA 1
ATOM 1001 C C . ASN A 1 124 ? -13.523 8.648 8.984 1 98.56 124 ASN A C 1
ATOM 1003 O O . ASN A 1 124 ? -14.672 8.453 9.375 1 98.56 124 ASN A O 1
ATOM 1007 N N . LEU A 1 125 ? -13.094 8.398 7.746 1 98.38 125 LEU A N 1
ATOM 1008 C CA . LEU A 1 125 ? -14 7.805 6.766 1 98.38 125 LEU A CA 1
ATOM 1009 C C . LEU A 1 125 ? -14.484 6.434 7.23 1 98.38 125 LEU A C 1
ATOM 1011 O O . LEU A 1 125 ? -15.641 6.066 6.996 1 98.38 125 LEU A O 1
ATOM 1015 N N . PHE A 1 126 ? -13.672 5.707 7.879 1 97.81 126 PHE A N 1
ATOM 1016 C CA . PHE A 1 126 ? -14.055 4.418 8.438 1 97.81 126 PHE A CA 1
ATOM 1017 C C . PHE A 1 126 ? -15.047 4.602 9.578 1 97.81 126 PHE A C 1
ATOM 1019 O O . PHE A 1 126 ? -16.109 3.957 9.602 1 97.81 126 PHE A O 1
ATOM 1026 N N . GLU A 1 127 ? -14.734 5.488 10.469 1 97.31 127 GLU A N 1
ATOM 1027 C CA . GLU A 1 127 ? -15.539 5.672 11.664 1 97.31 127 GLU A CA 1
ATOM 1028 C C . GLU A 1 127 ? -16.938 6.172 11.32 1 97.31 127 GLU A C 1
ATOM 1030 O O . GLU A 1 127 ? -17.906 5.84 12 1 97.31 127 GLU A O 1
ATOM 1035 N N . ILE A 1 128 ? -17.047 6.91 10.258 1 96.81 128 ILE A N 1
ATOM 1036 C CA . ILE A 1 128 ? -18.344 7.457 9.93 1 96.81 128 ILE A CA 1
ATOM 1037 C C . ILE A 1 128 ? -19.062 6.547 8.93 1 96.81 128 ILE A C 1
ATOM 1039 O O . ILE A 1 128 ? -20.094 6.906 8.383 1 96.81 128 ILE A O 1
ATOM 1043 N N . GLY A 1 129 ? -18.406 5.43 8.477 1 96.38 129 GLY A N 1
ATOM 1044 C CA . GLY A 1 129 ? -19.094 4.367 7.762 1 96.38 129 GLY A CA 1
ATOM 1045 C C . GLY A 1 129 ? -18.922 4.457 6.254 1 96.38 129 GLY A C 1
ATOM 1046 O O . GLY A 1 129 ? -19.625 3.783 5.504 1 96.38 129 GLY A O 1
ATOM 1047 N N . HIS A 1 130 ? -18 5.258 5.793 1 97.31 130 HIS A N 1
ATOM 1048 C CA . HIS A 1 130 ? -17.797 5.422 4.355 1 97.31 130 HIS A CA 1
ATOM 1049 C C . HIS A 1 130 ? -16.656 4.535 3.854 1 97.31 130 HIS A C 1
ATOM 1051 O O . HIS A 1 130 ? -16.438 4.434 2.646 1 97.31 130 HIS A O 1
ATOM 1057 N N . LEU A 1 131 ? -15.977 3.922 4.727 1 96.31 131 LEU A N 1
ATOM 1058 C CA . LEU A 1 131 ? -14.953 2.922 4.434 1 96.31 131 LEU A CA 1
ATOM 1059 C C . LEU A 1 131 ? -15.289 1.593 5.102 1 96.31 131 LEU A C 1
ATOM 1061 O O . LEU A 1 131 ? -15.422 1.523 6.324 1 96.31 131 LEU A O 1
ATOM 1065 N N . ALA A 1 132 ? -15.453 0.543 4.27 1 94.44 132 ALA A N 1
ATOM 1066 C CA . ALA A 1 132 ? -15.828 -0.76 4.812 1 94.44 132 ALA A CA 1
ATOM 1067 C C . ALA A 1 132 ? -14.727 -1.323 5.703 1 94.44 132 ALA A C 1
ATOM 1069 O O . ALA A 1 132 ? -13.555 -0.965 5.555 1 94.44 132 ALA A O 1
ATOM 1070 N N . GLU A 1 133 ? -15.094 -2.189 6.613 1 94.06 133 GLU A N 1
ATOM 1071 C CA . GLU A 1 133 ? -14.148 -2.785 7.555 1 94.06 133 GLU A CA 1
ATOM 1072 C C . GLU A 1 133 ? -12.992 -3.459 6.824 1 94.06 133 GLU A C 1
ATOM 1074 O O . GLU A 1 133 ? -11.828 -3.309 7.219 1 94.06 133 GLU A O 1
ATOM 1079 N N . ILE A 1 134 ? -13.305 -4.188 5.773 1 95.44 134 ILE A N 1
ATOM 1080 C CA . ILE A 1 134 ? -12.281 -4.922 5.035 1 95.44 134 ILE A CA 1
ATOM 1081 C C . ILE A 1 134 ? -11.375 -3.941 4.301 1 95.44 134 ILE A C 1
ATOM 1083 O O . ILE A 1 134 ? -10.164 -4.156 4.211 1 95.44 134 ILE A O 1
ATOM 1087 N N . GLU A 1 135 ? -11.93 -2.865 3.805 1 97.06 135 GLU A N 1
ATOM 1088 C CA . GLU A 1 135 ? -11.141 -1.825 3.15 1 97.06 135 GLU A CA 1
ATOM 1089 C C . GLU A 1 135 ? -10.195 -1.146 4.137 1 97.06 135 GLU A C 1
ATOM 1091 O O . GLU A 1 135 ? -9.031 -0.886 3.816 1 97.06 135 GLU A O 1
ATOM 1096 N N . TRP A 1 136 ? -10.719 -0.881 5.297 1 97 136 TRP A N 1
ATOM 1097 C CA . TRP A 1 136 ? -9.906 -0.27 6.34 1 97 136 TRP A CA 1
ATOM 1098 C C . TRP A 1 136 ? -8.758 -1.189 6.742 1 97 136 TRP A C 1
ATOM 1100 O O . TRP A 1 136 ? -7.621 -0.739 6.914 1 97 136 TRP A O 1
ATOM 1110 N N . ALA A 1 137 ? -9.023 -2.455 6.875 1 96.25 137 ALA A N 1
ATOM 1111 C CA . ALA A 1 137 ? -7.996 -3.434 7.23 1 96.25 137 ALA A CA 1
ATOM 1112 C C . ALA A 1 137 ? -6.891 -3.471 6.184 1 96.25 137 ALA A C 1
ATOM 1114 O O . ALA A 1 137 ? -5.703 -3.453 6.523 1 96.25 137 ALA A O 1
ATOM 1115 N N . ILE A 1 138 ? -7.27 -3.533 4.961 1 97.25 138 ILE A N 1
ATOM 1116 C CA . ILE A 1 138 ? -6.312 -3.605 3.865 1 97.25 138 ILE A CA 1
ATOM 1117 C C . ILE A 1 138 ? -5.52 -2.301 3.783 1 97.25 138 ILE A C 1
ATOM 1119 O O . ILE A 1 138 ? -4.309 -2.316 3.561 1 97.25 138 ILE A O 1
ATOM 1123 N N . TYR A 1 139 ? -6.242 -1.153 3.959 1 98 139 TYR A N 1
ATOM 1124 C CA . TYR A 1 139 ? -5.594 0.152 3.928 1 98 139 TYR A CA 1
ATOM 1125 C C . TYR A 1 139 ? -4.508 0.246 4.996 1 98 139 TYR A C 1
ATOM 1127 O O . TYR A 1 139 ? -3.404 0.723 4.727 1 98 139 TYR A O 1
ATOM 1135 N N . GLN A 1 140 ? -4.781 -0.23 6.164 1 96.94 140 GLN A N 1
ATOM 1136 C CA . GLN A 1 140 ? -3.811 -0.226 7.254 1 96.94 140 GLN A CA 1
ATOM 1137 C C . GLN A 1 140 ? -2.617 -1.121 6.93 1 96.94 140 GLN A C 1
ATOM 1139 O O . GLN A 1 140 ? -1.474 -0.771 7.227 1 96.94 140 GLN A O 1
ATOM 1144 N N . ASP A 1 141 ? -2.908 -2.238 6.395 1 96.62 141 ASP A N 1
ATOM 1145 C CA . ASP A 1 141 ? -1.85 -3.172 6.023 1 96.62 141 ASP A CA 1
ATOM 1146 C C . ASP A 1 141 ? -0.898 -2.547 5.008 1 96.62 141 ASP A C 1
ATOM 1148 O O . ASP A 1 141 ? 0.322 -2.668 5.133 1 96.62 141 ASP A O 1
ATOM 1152 N N . TRP A 1 142 ? -1.481 -1.913 3.998 1 97.69 142 TRP A N 1
ATOM 1153 C CA . TRP A 1 142 ? -0.675 -1.197 3.014 1 97.69 142 TRP A CA 1
ATOM 1154 C C . TRP A 1 142 ? 0.199 -0.145 3.688 1 97.69 142 TRP A C 1
ATOM 1156 O O . TRP A 1 142 ? 1.401 -0.065 3.424 1 97.69 142 TRP A O 1
ATOM 1166 N N . HIS A 1 143 ? -0.421 0.617 4.465 1 97.19 143 HIS A N 1
ATOM 1167 C CA . HIS A 1 143 ? 0.287 1.712 5.121 1 97.19 143 HIS A CA 1
ATOM 1168 C C . HIS A 1 143 ? 1.436 1.19 5.977 1 97.19 143 HIS A C 1
ATOM 1170 O O . HIS A 1 143 ? 2.543 1.729 5.934 1 97.19 143 HIS A O 1
ATOM 1176 N N . THR A 1 144 ? 1.205 0.175 6.766 1 96.5 144 THR A N 1
ATOM 1177 C CA . THR A 1 144 ? 2.225 -0.44 7.609 1 96.5 144 THR A CA 1
ATOM 1178 C C . THR A 1 144 ? 3.363 -1 6.762 1 96.5 144 THR A C 1
ATOM 1180 O O . THR A 1 144 ? 4.535 -0.795 7.074 1 96.5 144 THR A O 1
ATOM 1183 N N . PHE A 1 145 ? 3.035 -1.685 5.77 1 97.31 145 PHE A N 1
ATOM 1184 C CA . PHE A 1 145 ? 4.039 -2.25 4.879 1 97.31 145 PHE A CA 1
ATOM 1185 C C . PHE A 1 145 ? 4.941 -1.158 4.316 1 97.31 145 PHE A C 1
ATOM 1187 O O . PHE A 1 145 ? 6.168 -1.29 4.328 1 97.31 145 PHE A O 1
ATOM 1194 N N . LEU A 1 146 ? 4.332 -0.119 3.777 1 97.44 146 LEU A N 1
ATOM 1195 C CA . LEU A 1 146 ? 5.078 0.964 3.148 1 97.44 146 LEU A CA 1
ATOM 1196 C C . LEU A 1 146 ? 5.973 1.668 4.164 1 97.44 146 LEU A C 1
ATOM 1198 O O . LEU A 1 146 ? 7.121 2.002 3.857 1 97.44 146 LEU A O 1
ATOM 1202 N N . GLN A 1 147 ? 5.422 1.906 5.305 1 95.69 147 GLN A N 1
ATOM 1203 C CA . GLN A 1 147 ? 6.207 2.525 6.367 1 95.69 147 GLN A CA 1
ATOM 1204 C C . GLN A 1 147 ? 7.43 1.68 6.711 1 95.69 147 GLN A C 1
ATOM 1206 O O . GLN A 1 147 ? 8.523 2.213 6.898 1 95.69 147 GLN A O 1
ATOM 1211 N N . GLN A 1 148 ? 7.297 0.372 6.77 1 95.12 148 GLN A N 1
ATOM 1212 C CA . GLN A 1 148 ? 8.398 -0.529 7.098 1 95.12 148 GLN A CA 1
ATOM 1213 C C . GLN A 1 148 ? 9.391 -0.626 5.941 1 95.12 148 GLN A C 1
ATOM 1215 O O . GLN A 1 148 ? 10.602 -0.636 6.156 1 95.12 148 GLN A O 1
ATOM 1220 N N . ALA A 1 149 ? 8.852 -0.644 4.836 1 95.19 149 ALA A N 1
ATOM 1221 C CA . ALA A 1 149 ? 9.688 -0.845 3.656 1 95.19 149 ALA A CA 1
ATOM 1222 C C . ALA A 1 149 ? 10.57 0.368 3.398 1 95.19 149 ALA A C 1
ATOM 1224 O O . ALA A 1 149 ? 11.734 0.224 3.014 1 95.19 149 ALA A O 1
ATOM 1225 N N . PHE A 1 150 ? 10.078 1.558 3.613 1 95.19 150 PHE A N 1
ATOM 1226 C CA . PHE A 1 150 ? 10.836 2.758 3.289 1 95.19 150 PHE A CA 1
ATOM 1227 C C . PHE A 1 150 ? 11.5 3.33 4.535 1 95.19 150 PHE A C 1
ATOM 1229 O O . PHE A 1 150 ? 12.43 4.137 4.434 1 95.19 150 PHE A O 1
ATOM 1236 N N . GLY A 1 151 ? 11.039 2.953 5.691 1 91.44 151 GLY A N 1
ATOM 1237 C CA . GLY A 1 151 ? 11.711 3.252 6.949 1 91.44 151 GLY A CA 1
ATOM 1238 C C . GLY A 1 151 ? 12 4.73 7.133 1 91.44 151 GLY A C 1
ATOM 1239 O O . GLY A 1 151 ? 11.102 5.566 7.004 1 91.44 151 GLY A O 1
ATOM 1240 N N . ASP A 1 152 ? 13.289 5.074 7.215 1 90.31 152 ASP A N 1
ATOM 1241 C CA . ASP A 1 152 ? 13.766 6.406 7.594 1 90.31 152 ASP A CA 1
ATOM 1242 C C . ASP A 1 152 ? 13.398 7.438 6.527 1 90.31 152 ASP A C 1
ATOM 1244 O O . ASP A 1 152 ? 13.289 8.633 6.824 1 90.31 152 ASP A O 1
ATOM 1248 N N . GLN A 1 153 ? 13.078 6.949 5.387 1 93.31 153 GLN A N 1
ATOM 1249 C CA . GLN A 1 153 ? 12.742 7.879 4.312 1 93.31 153 GLN A CA 1
ATOM 1250 C C . GLN A 1 153 ? 11.367 8.5 4.543 1 93.31 153 GLN A C 1
ATOM 1252 O O . GLN A 1 153 ? 11.039 9.523 3.934 1 93.31 153 GLN A O 1
ATOM 1257 N N . LEU A 1 154 ? 10.609 7.848 5.422 1 95.56 154 LEU A N 1
ATOM 1258 C CA . LEU A 1 154 ? 9.273 8.359 5.684 1 95.56 154 LEU A CA 1
ATOM 1259 C C . LEU A 1 154 ? 9.172 8.922 7.098 1 95.56 154 LEU A C 1
ATOM 1261 O O . LEU A 1 154 ? 8.078 9.242 7.566 1 95.56 154 LEU A O 1
ATOM 1265 N N . ASP A 1 155 ? 10.266 9.109 7.73 1 93.94 155 ASP A N 1
ATOM 1266 C CA . ASP A 1 155 ? 10.266 9.625 9.094 1 93.94 155 ASP A CA 1
ATOM 1267 C C . ASP A 1 155 ? 9.852 11.094 9.125 1 93.94 155 ASP A C 1
ATOM 1269 O O . ASP A 1 155 ? 10.078 11.828 8.164 1 93.94 155 ASP A O 1
ATOM 1273 N N . ILE A 1 156 ? 9.234 11.453 10.18 1 96.56 156 ILE A N 1
ATOM 1274 C CA . ILE A 1 156 ? 8.922 12.828 10.539 1 96.56 156 ILE A CA 1
ATOM 1275 C C . ILE A 1 156 ? 9.492 13.148 11.922 1 96.56 156 ILE A C 1
ATOM 1277 O O . ILE A 1 156 ? 9.156 12.477 12.906 1 96.56 156 ILE A O 1
ATOM 1281 N N . HIS A 1 157 ? 10.352 14.148 11.93 1 95.69 157 HIS A N 1
ATOM 1282 C CA . HIS A 1 157 ? 11.086 14.445 13.156 1 95.69 157 HIS A CA 1
ATOM 1283 C C . HIS A 1 157 ? 10.312 15.43 14.031 1 95.69 157 HIS A C 1
ATOM 1285 O O . HIS A 1 157 ? 10.641 15.609 15.203 1 95.69 157 HIS A O 1
ATOM 1291 N N . GLY A 1 158 ? 9.32 16.094 13.523 1 97.44 158 GLY A N 1
ATOM 1292 C CA . GLY A 1 158 ? 8.461 17.016 14.234 1 97.44 158 GLY A CA 1
ATOM 1293 C C . GLY A 1 158 ? 7.211 17.406 13.453 1 97.44 158 GLY A C 1
ATOM 1294 O O . GLY A 1 158 ? 7.234 17.453 12.227 1 97.44 158 GLY A O 1
ATOM 1295 N N . PHE A 1 159 ? 6.152 17.703 14.203 1 98.62 159 PHE A N 1
ATOM 1296 C CA . PHE A 1 159 ? 4.906 18.141 13.594 1 98.62 159 PHE A CA 1
ATOM 1297 C C . PHE A 1 159 ? 4.625 19.594 13.93 1 98.62 159 PHE A C 1
ATOM 1299 O O . PHE A 1 159 ? 4.789 20.016 15.078 1 98.62 159 PHE A O 1
ATOM 1306 N N . LEU A 1 160 ? 4.344 20.359 12.914 1 98.88 160 LEU A N 1
ATOM 1307 C CA . LEU A 1 160 ? 3.773 21.688 13.086 1 98.88 160 LEU A CA 1
ATOM 1308 C C . LEU A 1 160 ? 2.254 21.656 12.969 1 98.88 160 LEU A C 1
ATOM 1310 O O . LEU A 1 160 ? 1.712 21.578 11.867 1 98.88 160 LEU A O 1
ATOM 1314 N N . TYR A 1 161 ? 1.558 21.75 14.086 1 98.94 161 TYR A N 1
ATOM 1315 C CA . TYR A 1 161 ? 0.108 21.594 14.109 1 98.94 161 TYR A CA 1
ATOM 1316 C C . TYR A 1 161 ? -0.588 22.938 14.109 1 98.94 161 TYR A C 1
ATOM 1318 O O . TYR A 1 161 ? -0.592 23.641 15.125 1 98.94 161 TYR A O 1
ATOM 1326 N N . LEU A 1 162 ? -1.135 23.297 12.953 1 98.94 162 LEU A N 1
ATOM 1327 C CA . LEU A 1 162 ? -1.967 24.484 12.867 1 98.94 162 LEU A CA 1
ATOM 1328 C C . LEU A 1 162 ? -3.369 24.219 13.406 1 98.94 162 LEU A C 1
ATOM 1330 O O . LEU A 1 162 ? -4.098 23.391 12.844 1 98.94 162 LEU A O 1
ATOM 1334 N N . ARG A 1 163 ? -3.734 24.938 14.422 1 98.81 163 ARG A N 1
ATOM 1335 C CA . ARG A 1 163 ? -5.012 24.688 15.078 1 98.81 163 ARG A CA 1
ATOM 1336 C C . ARG A 1 163 ? -5.918 25.906 15.023 1 98.81 163 ARG A C 1
ATOM 1338 O O . ARG A 1 163 ? -5.469 27.031 15.281 1 98.81 163 ARG A O 1
ATOM 1345 N N . ALA A 1 164 ? -7.113 25.766 14.586 1 98.88 164 ALA A N 1
ATOM 1346 C CA . ALA A 1 164 ? -8.211 26.719 14.641 1 98.88 164 ALA A CA 1
ATOM 1347 C C . ALA A 1 164 ? -9.547 26.016 14.812 1 98.88 164 ALA A C 1
ATOM 1349 O O . ALA A 1 164 ? -9.695 24.844 14.438 1 98.88 164 ALA A O 1
ATOM 1350 N N . PRO A 1 165 ? -10.555 26.672 15.406 1 98.75 165 PRO A N 1
ATOM 1351 C CA . PRO A 1 165 ? -11.875 26.047 15.508 1 98.75 165 PRO A CA 1
ATOM 1352 C C . PRO A 1 165 ? -12.461 25.688 14.141 1 98.75 165 PRO A C 1
ATOM 1354 O O . PRO A 1 165 ? -12.297 26.453 13.18 1 98.75 165 PRO A O 1
ATOM 1357 N N . PRO A 1 166 ? -13.219 24.531 14.094 1 98.88 166 PRO A N 1
ATOM 1358 C CA . PRO A 1 166 ? -13.812 24.109 12.828 1 98.88 166 PRO A CA 1
ATOM 1359 C C . PRO A 1 166 ? -14.672 25.188 12.188 1 98.88 166 PRO A C 1
ATOM 1361 O O . PRO A 1 166 ? -14.758 25.281 10.961 1 98.88 166 PRO A O 1
ATOM 1364 N N . GLU A 1 167 ? -15.312 26.062 12.992 1 98.81 167 GLU A N 1
ATOM 1365 C CA . GLU A 1 167 ? -16.141 27.141 12.469 1 98.81 167 GLU A CA 1
ATOM 1366 C C . GLU A 1 167 ? -15.305 28.141 11.664 1 98.81 167 GLU A C 1
ATOM 1368 O O . GLU A 1 167 ? -15.758 28.656 10.641 1 98.81 167 GLU A O 1
ATOM 1373 N N . ILE A 1 168 ? -14.164 28.391 12.156 1 98.75 168 ILE A N 1
ATOM 1374 C CA . ILE A 1 168 ? -13.25 29.297 11.453 1 98.75 168 ILE A CA 1
ATOM 1375 C C . ILE A 1 168 ? -12.766 28.641 10.164 1 98.75 168 ILE A C 1
ATOM 1377 O O . ILE A 1 168 ? -12.711 29.281 9.117 1 98.75 168 ILE A O 1
ATOM 1381 N N . CYS A 1 169 ? -12.438 27.344 10.242 1 98.75 169 CYS A N 1
ATOM 1382 C CA . CYS A 1 169 ? -12.016 26.594 9.062 1 98.75 169 CYS A CA 1
ATOM 1383 C C . CYS A 1 169 ? -13.117 26.578 8.008 1 98.75 169 CYS A C 1
ATOM 1385 O O . CYS A 1 169 ? -12.844 26.719 6.812 1 98.75 169 CYS A O 1
ATOM 1387 N N . MET A 1 170 ? -14.383 26.469 8.445 1 98.62 170 MET A N 1
ATOM 1388 C CA . MET A 1 170 ? -15.523 26.453 7.531 1 98.62 170 MET A CA 1
ATOM 1389 C C . MET A 1 170 ? -15.656 27.797 6.82 1 98.62 170 MET A C 1
ATOM 1391 O O . MET A 1 170 ? -15.914 27.844 5.617 1 98.62 170 MET A O 1
ATOM 1395 N N . GLU A 1 171 ? -15.484 28.859 7.551 1 98.25 171 GLU A N 1
ATOM 1396 C CA . GLU A 1 171 ? -15.531 30.203 6.965 1 98.25 171 GLU A CA 1
ATOM 1397 C C . GLU A 1 171 ? -14.438 30.375 5.91 1 98.25 171 GLU A C 1
ATOM 1399 O O . GLU A 1 171 ? -14.703 30.891 4.816 1 98.25 171 GLU A O 1
ATOM 1404 N N . ARG A 1 172 ? -13.273 29.906 6.238 1 98.25 172 ARG A N 1
ATOM 1405 C CA . ARG A 1 172 ? -12.141 30.016 5.324 1 98.25 172 ARG A CA 1
ATOM 1406 C C . ARG A 1 172 ? -12.344 29.141 4.09 1 98.25 172 ARG A C 1
ATOM 1408 O O . ARG A 1 172 ? -11.945 29.516 2.986 1 98.25 172 ARG A O 1
ATOM 1415 N N . LEU A 1 173 ? -12.93 27.984 4.336 1 98.06 173 LEU A N 1
ATOM 1416 C CA . LEU A 1 173 ? -13.242 27.078 3.244 1 98.06 173 LEU A CA 1
ATOM 1417 C C . LEU A 1 173 ? -14.195 27.734 2.246 1 98.06 173 LEU A C 1
ATOM 1419 O O . LEU A 1 173 ? -13.977 27.656 1.034 1 98.06 173 LEU A O 1
ATOM 1423 N N . ARG A 1 174 ? -15.203 28.422 2.703 1 97.19 174 ARG A N 1
ATOM 1424 C CA . ARG A 1 174 ? -16.172 29.109 1.864 1 97.19 174 ARG A CA 1
ATOM 1425 C C . ARG A 1 174 ? -15.539 30.266 1.114 1 97.19 174 ARG A C 1
ATOM 1427 O O . ARG A 1 174 ? -15.844 30.5 -0.057 1 97.19 174 ARG A O 1
ATOM 1434 N N . GLN A 1 175 ? -14.656 30.906 1.729 1 96.44 175 GLN A N 1
ATOM 1435 C CA . GLN A 1 175 ? -13.961 32.031 1.116 1 96.44 175 GLN A CA 1
ATOM 1436 C C . GLN A 1 175 ? -13.023 31.578 0.006 1 96.44 175 GLN A C 1
ATOM 1438 O O . GLN A 1 175 ? -12.938 32.219 -1.048 1 96.44 175 GLN A O 1
ATOM 1443 N N . ARG A 1 176 ? -12.25 30.484 0.283 1 94.38 176 ARG A N 1
ATOM 1444 C CA . ARG A 1 176 ? -11.352 29.922 -0.712 1 94.38 176 ARG A CA 1
ATOM 1445 C C . ARG A 1 176 ? -12.117 29.453 -1.944 1 94.38 176 ARG A C 1
ATOM 1447 O O . ARG A 1 176 ? -11.641 29.594 -3.07 1 94.38 176 ARG A O 1
ATOM 1454 N N . GLY A 1 177 ? -13.242 28.828 -1.814 1 93.5 177 GLY A N 1
ATOM 1455 C CA . GLY A 1 177 ? -14.227 28.578 -2.855 1 93.5 177 GLY A CA 1
ATOM 1456 C C . GLY A 1 177 ? -13.789 27.484 -3.826 1 93.5 177 GLY A C 1
ATOM 1457 O O . GLY A 1 177 ? -14.047 27.594 -5.027 1 93.5 177 GLY A O 1
ATOM 1458 N N . ARG A 1 178 ? -13.125 26.422 -3.43 1 92.25 178 ARG A N 1
ATOM 1459 C CA . ARG A 1 178 ? -12.859 25.297 -4.305 1 92.25 178 ARG A CA 1
ATOM 1460 C C . ARG A 1 178 ? -14.156 24.594 -4.707 1 92.25 178 ARG A C 1
ATOM 1462 O O . ARG A 1 178 ? -14.961 24.234 -3.85 1 92.25 178 ARG A O 1
ATOM 1469 N N . PRO A 1 179 ? -14.344 24.359 -6 1 94.44 179 PRO A N 1
ATOM 1470 C CA . PRO A 1 179 ? -15.617 23.828 -6.473 1 94.44 179 PRO A CA 1
ATOM 1471 C C . PRO A 1 179 ? -15.945 22.469 -5.844 1 94.44 179 PRO A C 1
ATOM 1473 O O . PRO A 1 179 ? -17.109 22.203 -5.527 1 94.44 179 PRO A O 1
ATOM 1476 N N . GLU A 1 180 ? -15.008 21.594 -5.555 1 95.38 180 GLU A N 1
ATOM 1477 C CA . GLU A 1 180 ? -15.227 20.25 -5.02 1 95.38 180 GLU A CA 1
ATOM 1478 C C . GLU A 1 180 ? -15.758 20.297 -3.59 1 95.38 180 GLU A C 1
ATOM 1480 O O . GLU A 1 180 ? -16.391 19.359 -3.119 1 95.38 180 GLU A O 1
ATOM 1485 N N . GLU A 1 181 ? -15.516 21.469 -2.92 1 95.38 181 GLU A N 1
ATOM 1486 C CA . GLU A 1 181 ? -15.75 21.516 -1.48 1 95.38 181 GLU A CA 1
ATOM 1487 C C . GLU A 1 181 ? -17.094 22.172 -1.164 1 95.38 181 GLU A C 1
ATOM 1489 O O . GLU A 1 181 ? -17.438 22.375 0.005 1 95.38 181 GLU A O 1
ATOM 1494 N N . LYS A 1 182 ? -17.859 22.5 -2.135 1 93.94 182 LYS A N 1
ATOM 1495 C CA . LYS A 1 182 ? -19.125 23.219 -1.956 1 93.94 182 LYS A CA 1
ATOM 1496 C C . LYS A 1 182 ? -20.078 22.438 -1.047 1 93.94 182 LYS A C 1
ATOM 1498 O O . LYS A 1 182 ? -20.844 23.047 -0.288 1 93.94 182 LYS A O 1
ATOM 1503 N N . GLY A 1 183 ? -20.031 21.156 -1.004 1 93.31 183 GLY A N 1
ATOM 1504 C CA . GLY A 1 183 ? -20.969 20.328 -0.24 1 93.31 183 GLY A CA 1
ATOM 1505 C C . GLY A 1 183 ? -20.422 19.906 1.108 1 93.31 183 GLY A C 1
ATOM 1506 O O . GLY A 1 183 ? -21.109 19.25 1.885 1 93.31 183 GLY A O 1
ATOM 1507 N N . VAL A 1 184 ? -19.234 20.422 1.473 1 96.44 184 VAL A N 1
ATOM 1508 C CA . VAL A 1 184 ? -18.625 20.031 2.738 1 96.44 184 VAL A CA 1
ATOM 1509 C C . VAL A 1 184 ? -19.391 20.656 3.898 1 96.44 184 VAL A C 1
ATOM 1511 O O . VAL A 1 184 ? -19.703 21.859 3.863 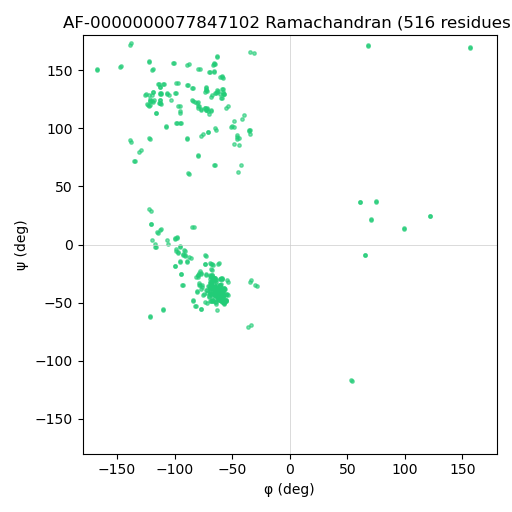1 96.44 184 VAL A O 1
ATOM 1514 N N . GLN A 1 185 ? -19.719 19.906 4.871 1 97.25 185 GLN A N 1
ATOM 1515 C CA . GLN A 1 185 ? -20.469 20.375 6.031 1 97.25 185 GLN A CA 1
ATOM 1516 C C . GLN A 1 185 ? -19.562 20.609 7.23 1 97.25 185 GLN A C 1
ATOM 1518 O O . GLN A 1 185 ? -18.5 19.969 7.352 1 97.25 185 GLN A O 1
ATOM 1523 N N . LEU A 1 186 ? -19.984 21.422 8.086 1 98.56 186 LEU A N 1
ATOM 1524 C CA . LEU A 1 186 ? -19.234 21.734 9.297 1 98.56 186 LEU A CA 1
ATOM 1525 C C . LEU A 1 186 ? -18.953 20.484 10.109 1 98.56 186 LEU A C 1
ATOM 1527 O O . LEU A 1 186 ? -17.875 20.344 10.695 1 98.56 186 LEU A O 1
ATOM 1531 N N . ARG A 1 187 ? -19.906 19.594 10.125 1 98.31 187 ARG A N 1
ATOM 1532 C CA . ARG A 1 187 ? -19.766 18.359 10.883 1 98.31 187 ARG A CA 1
ATOM 1533 C C . ARG A 1 187 ? -18.531 17.578 10.438 1 98.31 187 ARG A C 1
ATOM 1535 O O . ARG A 1 187 ? -17.844 16.969 11.258 1 98.31 187 ARG A O 1
ATOM 1542 N N . TYR A 1 188 ? -18.281 17.578 9.211 1 98.12 188 TYR A N 1
ATOM 1543 C CA . TYR A 1 188 ? -17.109 16.891 8.695 1 98.12 188 TYR A CA 1
ATOM 1544 C C . TYR A 1 188 ? -15.82 17.531 9.219 1 98.12 188 TYR A C 1
ATOM 1546 O O . TYR A 1 188 ? -14.898 16.828 9.633 1 98.12 188 TYR A O 1
ATOM 1554 N N . LEU A 1 189 ? -15.734 18.797 9.234 1 98.75 189 LEU A N 1
ATOM 1555 C CA . LEU A 1 189 ? -14.562 19.484 9.75 1 98.75 189 LEU A CA 1
ATOM 1556 C C . LEU A 1 189 ? -14.398 19.25 11.25 1 98.75 189 LEU A C 1
ATOM 1558 O O . LEU A 1 189 ? -13.273 19.172 11.75 1 98.75 189 LEU A O 1
ATOM 1562 N N . GLU A 1 190 ? -15.523 19.234 11.906 1 98.88 190 GLU A N 1
ATOM 1563 C CA . GLU A 1 190 ? -15.484 18.906 13.328 1 98.88 190 GLU A CA 1
ATOM 1564 C C . GLU A 1 190 ? -14.891 17.531 13.57 1 98.88 190 GLU A C 1
ATOM 1566 O O . GLU A 1 190 ? -14.102 17.328 14.492 1 98.88 190 GLU A O 1
ATOM 1571 N N . GLN A 1 191 ? -15.281 16.609 12.789 1 98.75 191 GLN A N 1
ATOM 1572 C CA . GLN A 1 191 ? -14.758 15.25 12.891 1 98.75 191 GLN A CA 1
ATOM 1573 C C . GLN A 1 191 ? -13.258 15.219 12.625 1 98.75 191 GLN A C 1
ATOM 1575 O O . GLN A 1 191 ? -12.5 14.578 13.352 1 98.75 191 GLN A O 1
ATOM 1580 N N . LEU A 1 192 ? -12.828 15.883 11.602 1 98.81 192 LEU A N 1
ATOM 1581 C CA . LEU A 1 192 ? -11.414 15.938 11.266 1 98.81 192 LEU A CA 1
ATOM 1582 C C . LEU A 1 192 ? -10.617 16.609 12.383 1 98.81 192 LEU A C 1
ATOM 1584 O O . LEU A 1 192 ? -9.492 16.188 12.688 1 98.81 192 LEU A O 1
ATOM 1588 N N . HIS A 1 193 ? -11.195 17.688 12.906 1 98.88 193 HIS A N 1
ATOM 1589 C CA . HIS A 1 193 ? -10.562 18.344 14.039 1 98.88 193 HIS A CA 1
ATOM 1590 C C . HIS A 1 193 ? -10.344 17.375 15.195 1 98.88 193 HIS A C 1
ATOM 1592 O O . HIS A 1 193 ? -9.258 17.344 15.781 1 98.88 193 HIS A O 1
ATOM 1598 N N . THR A 1 194 ? -11.328 16.656 15.508 1 98.81 194 THR A N 1
ATOM 1599 C CA . THR A 1 194 ? -11.266 15.695 16.594 1 98.81 194 THR A CA 1
ATOM 1600 C C . THR A 1 194 ? -10.172 14.664 16.344 1 98.81 194 THR A C 1
ATOM 1602 O O . THR A 1 194 ? -9.422 14.312 17.266 1 98.81 194 THR A O 1
ATOM 1605 N N . GLN A 1 195 ? -10.047 14.148 15.172 1 98.81 195 GLN A N 1
ATOM 1606 C CA . GLN A 1 195 ? -9.016 13.172 14.844 1 98.81 195 GLN A CA 1
ATOM 1607 C C . GLN A 1 195 ? -7.621 13.773 15 1 98.81 195 GLN A C 1
ATOM 1609 O O . GLN A 1 195 ? -6.703 13.117 15.492 1 98.81 195 GLN A O 1
ATOM 1614 N N . HIS A 1 196 ? -7.48 15.016 14.57 1 98.88 196 HIS A N 1
ATOM 1615 C CA . HIS A 1 196 ? -6.191 15.672 14.758 1 98.88 196 HIS A CA 1
ATOM 1616 C C . HIS A 1 196 ? -5.852 15.812 16.234 1 98.88 196 HIS A C 1
ATOM 1618 O O . HIS A 1 196 ? -4.707 15.594 16.641 1 98.88 196 HIS A O 1
ATOM 1624 N N . GLU A 1 197 ? -6.801 16.219 17 1 98.81 197 GLU A N 1
ATOM 1625 C CA . GLU A 1 197 ? -6.598 16.375 18.438 1 98.81 197 GLU A CA 1
ATOM 1626 C C . GLU A 1 197 ? -6.223 15.055 19.094 1 98.81 197 GLU A C 1
ATOM 1628 O O . GLU A 1 197 ? -5.312 15 19.922 1 98.81 197 GLU A O 1
ATOM 1633 N N . HIS A 1 198 ? -6.945 13.977 18.781 1 98.5 198 HIS A N 1
ATOM 1634 C CA . HIS A 1 198 ? -6.668 12.648 19.328 1 98.5 198 HIS A CA 1
ATOM 1635 C C . HIS A 1 198 ? -5.25 12.203 18.984 1 98.5 198 HIS A C 1
ATOM 1637 O O . HIS A 1 198 ? -4.57 11.594 19.812 1 98.5 198 HIS A O 1
ATOM 1643 N N . TRP A 1 199 ? -4.805 12.539 17.797 1 98.5 199 TRP A N 1
ATOM 1644 C CA . TRP A 1 199 ? -3.504 12.094 17.297 1 98.5 199 TRP A CA 1
ATOM 1645 C C . TRP A 1 199 ? -2.389 12.984 17.844 1 98.5 199 TRP A C 1
ATOM 1647 O O . TRP A 1 199 ? -1.485 12.5 18.531 1 98.5 199 TRP A O 1
ATOM 1657 N N . LEU A 1 200 ? -2.48 14.258 17.688 1 98.38 200 LEU A N 1
ATOM 1658 C CA . LEU A 1 200 ? -1.331 15.141 17.859 1 98.38 200 LEU A CA 1
ATOM 1659 C C . LEU A 1 200 ? -1.286 15.703 19.266 1 98.38 200 LEU A C 1
ATOM 1661 O O . LEU A 1 200 ? -0.218 16.078 19.766 1 98.38 200 LEU A O 1
ATOM 1665 N N . MET A 1 201 ? -2.387 15.781 19.906 1 97.75 201 MET A N 1
ATOM 1666 C CA . MET A 1 201 ? -2.426 16.438 21.219 1 97.75 201 MET A CA 1
ATOM 1667 C C . MET A 1 201 ? -2.666 15.43 22.328 1 97.75 201 MET A C 1
ATOM 1669 O O . MET A 1 201 ? -1.829 15.273 23.219 1 97.75 201 MET A O 1
ATOM 1673 N N . GLU A 1 202 ? -3.721 14.664 22.25 1 97.56 202 GLU A N 1
ATOM 1674 C CA . GLU A 1 202 ? -4.113 13.734 23.312 1 97.56 202 GLU A CA 1
ATOM 1675 C C . GLU A 1 202 ? -3.289 12.453 23.25 1 97.56 202 GLU A C 1
ATOM 1677 O O . GLU A 1 202 ? -3.188 11.727 24.25 1 97.56 202 GLU A O 1
ATOM 1682 N N . LYS A 1 203 ? -2.785 12.078 22.109 1 96.12 203 LYS A N 1
ATOM 1683 C CA . LYS A 1 203 ? -1.996 10.867 21.891 1 96.12 203 LYS A CA 1
ATOM 1684 C C . LYS A 1 203 ? -2.799 9.617 22.219 1 96.12 203 LYS A C 1
ATOM 1686 O O . LYS A 1 203 ? -2.264 8.664 22.797 1 96.12 203 LYS A O 1
ATOM 1691 N N . SER A 1 204 ? -4.062 9.688 21.906 1 96.88 204 SER A N 1
ATOM 1692 C CA . SER A 1 204 ? -4.941 8.547 22.156 1 96.88 204 SER A CA 1
ATOM 1693 C C . SER A 1 204 ? -5.086 7.672 20.922 1 96.88 204 SER A C 1
ATOM 1695 O O . SER A 1 204 ? -5.555 6.535 21 1 96.88 204 SER A O 1
ATOM 1697 N N . THR A 1 205 ? -4.691 8.172 19.797 1 96.75 205 THR A N 1
ATOM 1698 C CA . THR A 1 205 ? -4.719 7.387 18.562 1 96.75 205 THR A CA 1
ATOM 1699 C C . THR A 1 205 ? -3.615 6.336 18.562 1 96.75 205 THR A C 1
ATOM 1701 O O . THR A 1 205 ? -2.48 6.617 18.953 1 96.75 205 THR A O 1
ATOM 1704 N N . GLU A 1 206 ? -4.008 5.09 18.188 1 94 206 GLU A N 1
ATOM 1705 C CA . GLU A 1 206 ? -2.994 4.047 18.078 1 94 206 GLU A CA 1
ATOM 1706 C C . GLU A 1 206 ? -2.057 4.316 16.906 1 94 206 GLU A C 1
ATOM 1708 O O . GLU A 1 206 ? -2.49 4.344 15.75 1 94 206 GLU A O 1
ATOM 1713 N N . ILE A 1 207 ? -0.818 4.562 17.219 1 92.81 207 ILE A N 1
ATOM 1714 C CA . ILE A 1 207 ? 0.201 4.84 16.219 1 92.81 207 ILE A CA 1
ATOM 1715 C C . ILE A 1 207 ? 1.172 3.664 16.125 1 92.81 207 ILE A C 1
ATOM 1717 O O . ILE A 1 207 ? 1.666 3.182 17.156 1 92.81 207 ILE A O 1
ATOM 1721 N N . HIS A 1 208 ? 1.591 3.256 14.969 1 89.19 208 HIS A N 1
ATOM 1722 C CA . HIS A 1 208 ? 2.27 1.978 14.789 1 89.19 208 HIS A CA 1
ATOM 1723 C C . HIS A 1 208 ? 3.764 2.174 14.555 1 89.19 208 HIS A C 1
ATOM 1725 O O . HIS A 1 208 ? 4.512 1.201 14.445 1 89.19 208 HIS A O 1
ATOM 1731 N N . SER A 1 209 ? 4.219 3.303 14.555 1 90.62 209 SER A N 1
ATOM 1732 C CA . SER A 1 209 ? 5.637 3.645 14.516 1 90.62 209 SER A CA 1
ATOM 1733 C C . SER A 1 209 ? 6.051 4.414 15.766 1 90.62 209 SER A C 1
ATOM 1735 O O . SER A 1 209 ? 5.496 5.473 16.062 1 90.62 209 SER A O 1
ATOM 1737 N N . GLU A 1 210 ? 7.027 3.893 16.406 1 91.56 210 GLU A N 1
ATOM 1738 C CA . GLU A 1 210 ? 7.5 4.527 17.641 1 91.56 210 GLU A CA 1
ATOM 1739 C C . GLU A 1 210 ? 8.047 5.926 17.359 1 91.56 210 GLU A C 1
ATOM 1741 O O . GLU A 1 210 ? 7.832 6.852 18.141 1 91.56 210 GLU A O 1
ATOM 1746 N N . ASN A 1 211 ? 8.711 6.02 16.328 1 92.25 211 ASN A N 1
ATOM 1747 C CA . ASN A 1 211 ? 9.281 7.312 15.953 1 92.25 211 ASN A CA 1
ATOM 1748 C C . ASN A 1 211 ? 8.195 8.352 15.719 1 92.25 211 ASN A C 1
ATOM 1750 O O . ASN A 1 211 ? 8.328 9.508 16.125 1 92.25 211 ASN A O 1
ATOM 1754 N N . ILE A 1 212 ? 7.141 7.938 15.109 1 94.94 212 ILE A N 1
ATOM 1755 C CA . ILE A 1 212 ? 6.047 8.852 14.797 1 94.94 212 ILE A CA 1
ATOM 1756 C C . ILE A 1 212 ? 5.238 9.141 16.062 1 94.94 212 ILE A C 1
ATOM 1758 O O . ILE A 1 212 ? 4.797 10.273 16.281 1 94.94 212 ILE A O 1
ATOM 1762 N N . ARG A 1 213 ? 5.117 8.133 16.844 1 94.62 213 ARG A N 1
ATOM 1763 C CA . ARG A 1 213 ? 4.387 8.273 18.109 1 94.62 213 ARG A CA 1
ATOM 1764 C C . ARG A 1 213 ? 5.062 9.297 19.016 1 94.62 213 ARG A C 1
ATOM 1766 O O . ARG A 1 213 ? 4.387 10.07 19.703 1 94.62 213 ARG A O 1
ATOM 1773 N N . ASN A 1 214 ? 6.332 9.32 19 1 94.56 214 ASN A N 1
ATOM 1774 C CA . ASN A 1 214 ? 7.094 10.133 19.953 1 94.56 214 ASN A CA 1
ATOM 1775 C C . ASN A 1 214 ? 7.527 11.453 19.328 1 94.56 214 ASN A C 1
ATOM 1777 O O . ASN A 1 214 ? 8.133 12.289 20 1 94.56 214 ASN A O 1
ATOM 1781 N N . ALA A 1 215 ? 7.289 11.633 18.094 1 95.88 215 ALA A N 1
ATOM 1782 C CA . ALA A 1 215 ? 7.707 12.867 17.438 1 95.88 215 ALA A CA 1
ATOM 1783 C C . ALA A 1 215 ? 7.102 14.086 18.125 1 95.88 215 ALA A C 1
ATOM 1785 O O . ALA A 1 215 ? 5.91 14.102 18.438 1 95.88 215 ALA A O 1
ATOM 1786 N N . PRO A 1 216 ? 7.957 15.125 18.375 1 97.56 216 PRO A N 1
ATOM 1787 C CA . PRO A 1 216 ? 7.453 16.344 19.031 1 97.56 216 PRO A CA 1
ATOM 1788 C C . PRO A 1 216 ? 6.441 17.094 18.156 1 97.56 216 PRO A C 1
ATOM 1790 O O . PRO A 1 216 ? 6.527 17.062 16.938 1 97.56 216 PRO A O 1
ATOM 1793 N N . VAL A 1 217 ? 5.523 17.734 18.875 1 98.56 217 VAL A N 1
ATOM 1794 C CA . VAL A 1 217 ? 4.488 18.516 18.203 1 98.56 217 VAL A CA 1
ATOM 1795 C C . VAL A 1 217 ? 4.543 19.969 18.672 1 98.56 217 VAL A C 1
ATOM 1797 O O . VAL A 1 217 ? 4.527 20.234 19.875 1 98.56 217 VAL A O 1
ATOM 1800 N N . LEU A 1 218 ? 4.691 20.875 17.734 1 98.81 218 LEU A N 1
ATOM 1801 C CA . LEU A 1 218 ? 4.512 22.297 18.031 1 98.81 218 LEU A CA 1
ATOM 1802 C C . LEU A 1 218 ? 3.096 22.75 17.688 1 98.81 218 LEU A C 1
ATOM 1804 O O . LEU A 1 218 ? 2.703 22.75 16.516 1 98.81 218 LEU A O 1
ATOM 1808 N N . LEU A 1 219 ? 2.373 23.094 18.688 1 98.75 219 LEU A N 1
ATOM 1809 C CA . LEU A 1 219 ? 1.031 23.625 18.484 1 98.75 219 LEU A CA 1
ATOM 1810 C C . LEU A 1 219 ? 1.086 25.109 18.094 1 98.75 219 LEU A C 1
ATOM 1812 O O . LEU A 1 219 ? 1.671 25.922 18.812 1 98.75 219 LEU A O 1
ATOM 1816 N N . LEU A 1 220 ? 0.531 25.422 16.969 1 98.88 220 LEU A N 1
ATOM 1817 C CA . LEU A 1 220 ? 0.457 26.797 16.484 1 98.88 220 LEU A CA 1
ATOM 1818 C C . LEU A 1 220 ? -0.993 27.266 16.375 1 98.88 220 LEU A C 1
ATOM 1820 O O . LEU A 1 220 ? -1.751 26.75 15.547 1 98.88 220 LEU A O 1
ATOM 1824 N N . ASP A 1 221 ? -1.351 28.203 17.188 1 98.75 221 ASP A N 1
ATOM 1825 C CA . ASP A 1 221 ? -2.695 28.766 17.141 1 98.75 221 ASP A CA 1
ATOM 1826 C C . ASP A 1 221 ? -2.838 29.734 15.969 1 98.75 221 ASP A C 1
ATOM 1828 O O . ASP A 1 221 ? -2.215 30.797 15.961 1 98.75 221 ASP A O 1
ATOM 1832 N N . VAL A 1 222 ? -3.723 29.375 15.031 1 98.75 222 VAL A N 1
ATOM 1833 C CA . VAL A 1 222 ? -3.902 30.219 13.859 1 98.75 222 VAL A CA 1
ATOM 1834 C C . VAL A 1 222 ? -5.359 30.656 13.758 1 98.75 222 VAL A C 1
ATOM 1836 O O . VAL A 1 222 ? -5.898 30.812 12.656 1 98.75 222 VAL A O 1
ATOM 1839 N N . THR A 1 223 ? -6.008 30.781 14.875 1 98.44 223 THR A N 1
ATOM 1840 C CA . THR A 1 223 ? -7.375 31.281 14.906 1 98.44 223 THR A CA 1
ATOM 1841 C C . THR A 1 223 ? -7.461 32.656 14.242 1 98.44 223 THR A C 1
ATOM 1843 O O . THR A 1 223 ? -8.375 32.906 13.461 1 98.44 223 THR A O 1
ATOM 1846 N N . LYS A 1 224 ? -6.547 33.5 14.664 1 97.5 224 LYS A N 1
ATOM 1847 C CA . LYS A 1 224 ? -6.441 34.812 13.984 1 97.5 224 LYS A CA 1
ATOM 1848 C C . LYS A 1 224 ? -5.82 34.625 12.594 1 97.5 224 LYS A C 1
ATOM 1850 O O . LYS A 1 224 ? -4.824 33.938 12.438 1 97.5 224 LYS A O 1
ATOM 1855 N N . ASP A 1 225 ? -6.387 35.281 11.594 1 95.69 225 ASP A N 1
ATOM 1856 C CA . ASP A 1 225 ? -5.867 35.219 10.234 1 95.69 225 ASP A CA 1
ATOM 1857 C C . ASP A 1 225 ? -4.461 35.812 10.156 1 95.69 225 ASP A C 1
ATOM 1859 O O . ASP A 1 225 ? -4.207 36.875 10.68 1 95.69 225 ASP A O 1
ATOM 1863 N N . PHE A 1 226 ? -3.553 35.062 9.523 1 97.69 226 PHE A N 1
ATOM 1864 C CA . P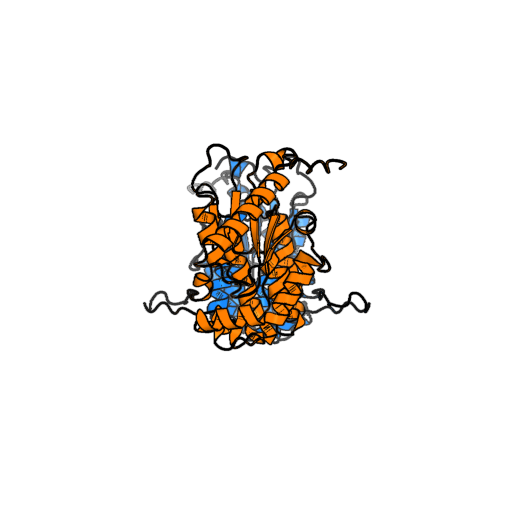HE A 1 226 ? -2.162 35.5 9.5 1 97.69 226 PHE A CA 1
ATOM 1865 C C . PHE A 1 226 ? -1.698 35.719 8.062 1 97.69 226 PHE A C 1
ATOM 1867 O O . PHE A 1 226 ? -0.539 36.094 7.832 1 97.69 226 PHE A O 1
ATOM 1874 N N . GLU A 1 227 ? -2.496 35.594 7.055 1 94.69 227 GLU A N 1
ATOM 1875 C CA . GLU A 1 227 ? -2.092 35.688 5.652 1 94.69 227 GLU A CA 1
ATOM 1876 C C . GLU A 1 227 ? -1.464 37.031 5.348 1 94.69 227 GLU A C 1
ATOM 1878 O O . GLU A 1 227 ? -0.409 37.125 4.711 1 94.69 227 GLU A O 1
ATOM 1883 N N . ASP A 1 228 ? -2.07 38.094 5.848 1 94.38 228 ASP A N 1
ATOM 1884 C CA . ASP A 1 228 ? -1.573 39.438 5.551 1 94.38 228 ASP A CA 1
ATOM 1885 C C . ASP A 1 228 ? -1.195 40.188 6.828 1 94.38 228 ASP A C 1
ATOM 1887 O O . ASP A 1 228 ? -1.123 41.406 6.84 1 94.38 228 ASP A O 1
ATOM 1891 N N . ASP A 1 229 ? -1.021 39.469 7.898 1 96.94 229 ASP A N 1
ATOM 1892 C CA . ASP A 1 229 ? -0.665 40.062 9.18 1 96.94 229 ASP A CA 1
ATOM 1893 C C . ASP A 1 229 ? 0.791 39.75 9.539 1 96.94 229 ASP A C 1
ATOM 1895 O O . ASP A 1 229 ? 1.089 38.719 10.148 1 96.94 229 ASP A O 1
ATOM 1899 N N . THR A 1 230 ? 1.641 40.719 9.336 1 96.56 230 THR A N 1
ATOM 1900 C CA . THR A 1 230 ? 3.08 40.531 9.5 1 96.56 230 THR A CA 1
ATOM 1901 C C . THR A 1 230 ? 3.426 40.25 10.953 1 96.56 230 THR A C 1
ATOM 1903 O O . THR A 1 230 ? 4.375 39.5 11.234 1 96.56 230 THR A O 1
ATOM 1906 N N . ASN A 1 231 ? 2.674 40.812 11.789 1 97.38 231 ASN A N 1
ATOM 1907 C CA . ASN A 1 231 ? 2.924 40.562 13.203 1 97.38 231 ASN A CA 1
ATOM 1908 C C . ASN A 1 231 ? 2.623 39.094 13.578 1 97.38 231 ASN A C 1
ATOM 1910 O O . ASN A 1 231 ? 3.4 38.469 14.297 1 97.38 231 ASN A O 1
ATOM 1914 N N . GLU A 1 232 ? 1.486 38.656 13.156 1 97.69 232 GLU A N 1
ATOM 1915 C CA . GLU A 1 232 ? 1.123 37.281 13.406 1 97.69 232 GLU A CA 1
ATOM 1916 C C . GLU A 1 232 ? 2.109 36.312 12.75 1 97.69 232 GLU A C 1
ATOM 1918 O O . GLU A 1 232 ? 2.447 35.281 13.312 1 97.69 232 GLU A O 1
ATOM 1923 N N . GLN A 1 233 ? 2.545 36.625 11.539 1 98.31 233 GLN A N 1
ATOM 1924 C CA . GLN A 1 233 ? 3.549 35.812 10.852 1 98.31 233 GLN A CA 1
ATOM 1925 C C . GLN A 1 233 ? 4.844 35.75 11.656 1 98.31 233 GLN A C 1
ATOM 1927 O O . GLN A 1 233 ? 5.445 34.688 11.789 1 98.31 233 GLN A O 1
ATOM 1932 N N . GLY A 1 234 ? 5.246 36.906 12.156 1 97.81 234 GLY A N 1
ATOM 1933 C CA . GLY A 1 234 ? 6.449 36.938 12.969 1 97.81 234 GLY A CA 1
ATOM 1934 C C . GLY A 1 234 ? 6.359 36.094 14.219 1 97.81 234 GLY A C 1
ATOM 1935 O O . GLY A 1 234 ? 7.324 35.406 14.578 1 97.81 234 GLY A O 1
ATOM 1936 N N . ARG A 1 235 ? 5.25 36.156 14.875 1 98.06 235 ARG A N 1
ATOM 1937 C CA . ARG A 1 235 ? 5.02 35.344 16.062 1 98.06 235 ARG A CA 1
ATOM 1938 C C . ARG A 1 235 ? 5.152 33.844 15.742 1 98.06 235 ARG A C 1
ATOM 1940 O O . ARG A 1 235 ? 5.848 33.125 16.453 1 98.06 235 ARG A O 1
ATOM 1947 N N . LEU A 1 236 ? 4.5 33.406 14.719 1 98.62 236 LEU A N 1
ATOM 1948 C CA . LEU A 1 236 ? 4.508 32 14.312 1 98.62 236 LEU A CA 1
ATOM 1949 C C . LEU A 1 236 ? 5.918 31.562 13.938 1 98.62 236 LEU A C 1
ATOM 1951 O O . LEU A 1 236 ? 6.352 30.484 14.328 1 98.62 236 LEU A O 1
ATOM 1955 N N . MET A 1 237 ? 6.691 32.406 13.18 1 98.31 237 MET A N 1
ATOM 1956 C CA . MET A 1 237 ? 8.031 32.031 12.727 1 98.31 237 MET A CA 1
ATOM 1957 C C . MET A 1 237 ? 9 31.969 13.906 1 98.31 237 MET A C 1
ATOM 1959 O O . MET A 1 237 ? 9.922 31.141 13.906 1 98.31 237 MET A O 1
ATOM 1963 N N . SER A 1 238 ? 8.773 32.812 14.875 1 98 238 SER A N 1
ATOM 1964 C CA . SER A 1 238 ? 9.602 32.75 16.078 1 98 238 SER A CA 1
ATOM 1965 C C . SER A 1 238 ? 9.406 31.438 16.812 1 98 238 SER A C 1
ATOM 1967 O O . SER A 1 238 ? 10.375 30.844 17.312 1 98 238 SER A O 1
ATOM 1969 N N . GLN A 1 239 ? 8.203 31 16.906 1 98.44 239 GLN A N 1
ATOM 1970 C CA . GLN A 1 239 ? 7.906 29.719 17.547 1 98.44 239 GLN A CA 1
ATOM 1971 C C . GLN A 1 239 ? 8.555 28.562 16.797 1 98.44 239 GLN A C 1
ATOM 1973 O O . GLN A 1 239 ? 9.086 27.641 17.406 1 98.44 239 GLN A O 1
ATOM 1978 N N . VAL A 1 240 ? 8.5 28.578 15.469 1 98.25 240 VAL A N 1
ATOM 1979 C CA . VAL A 1 240 ? 9.086 27.531 14.641 1 98.25 240 VAL A CA 1
ATOM 1980 C C . VAL A 1 240 ? 10.602 27.5 14.844 1 98.25 240 VAL A C 1
ATOM 1982 O O . VAL A 1 240 ? 11.188 26.422 14.969 1 98.25 240 VAL A O 1
ATOM 1985 N N . LYS A 1 241 ? 11.227 28.656 14.875 1 95.75 241 LYS A N 1
ATOM 1986 C CA . LYS A 1 241 ? 12.672 28.75 15.062 1 95.75 241 LYS A CA 1
ATOM 1987 C C . LYS A 1 241 ? 13.094 28.109 16.391 1 95.75 241 LYS A C 1
ATOM 1989 O O . LYS A 1 241 ? 14.07 27.359 16.438 1 95.75 241 LYS A O 1
ATOM 1994 N N . THR A 1 242 ? 12.367 28.453 17.391 1 96.38 242 THR A N 1
ATOM 1995 C CA . THR A 1 242 ? 12.641 27.875 18.703 1 96.38 242 THR A CA 1
ATOM 1996 C C . THR A 1 242 ? 12.469 26.359 18.688 1 96.38 242 THR A C 1
ATOM 1998 O O . THR A 1 242 ? 13.273 25.641 19.281 1 96.38 242 THR A O 1
ATOM 2001 N N . PHE A 1 243 ? 11.461 25.922 18.078 1 96.81 243 PHE A N 1
ATOM 2002 C CA . PHE A 1 243 ? 11.141 24.5 17.984 1 96.81 243 PHE A CA 1
ATOM 2003 C C . PHE A 1 243 ? 12.266 23.734 17.297 1 96.81 243 PHE A C 1
ATOM 2005 O O . PHE A 1 243 ? 12.656 22.656 17.734 1 96.81 243 PHE A O 1
ATOM 2012 N N . ILE A 1 244 ? 12.812 24.266 16.203 1 93.94 244 ILE A N 1
ATOM 2013 C CA . ILE A 1 244 ? 13.867 23.625 15.43 1 93.94 244 ILE A CA 1
ATOM 2014 C C . ILE A 1 244 ? 15.125 23.484 16.281 1 93.94 244 ILE A C 1
ATOM 2016 O O . ILE A 1 244 ? 15.836 22.469 16.188 1 93.94 244 ILE A O 1
ATOM 2020 N N . LYS A 1 245 ? 15.375 24.438 17.094 1 90.62 245 LYS A N 1
ATOM 2021 C CA . LYS A 1 245 ? 16.531 24.391 17.984 1 90.62 245 LYS A CA 1
ATOM 2022 C C . LYS A 1 245 ? 16.391 23.25 19 1 90.62 245 LYS A C 1
ATOM 2024 O O . LYS A 1 245 ? 17.375 22.594 19.344 1 90.62 245 LYS A O 1
ATOM 2029 N N . THR A 1 246 ? 15.219 23.047 19.391 1 90.31 246 THR A N 1
ATOM 2030 C CA . THR A 1 246 ? 14.961 21.984 20.359 1 90.31 246 THR A CA 1
ATOM 2031 C C . THR A 1 246 ? 15.141 20.609 19.734 1 90.31 246 THR A C 1
ATOM 2033 O O . THR A 1 246 ? 15.547 19.656 20.391 1 90.31 246 THR A O 1
ATOM 2036 N N . LEU A 1 247 ? 14.781 20.484 18.5 1 89.44 247 LEU A N 1
ATOM 2037 C CA . LEU A 1 247 ? 14.914 19.219 17.797 1 89.44 247 LEU A CA 1
ATOM 2038 C C . LEU A 1 247 ? 16.375 18.859 17.594 1 89.44 247 LEU A C 1
ATOM 2040 O O . LEU A 1 247 ? 16.719 17.672 17.516 1 89.44 247 LEU A O 1
ATOM 2044 N N . SER A 1 248 ? 17.328 19.797 17.438 1 76 248 SER A N 1
ATOM 2045 C CA . SER A 1 248 ? 18.766 19.594 17.203 1 76 248 SER A CA 1
ATOM 2046 C C . SER A 1 248 ? 19.5 19.359 18.516 1 76 248 SER A C 1
ATOM 2048 O O . SER A 1 248 ? 20.703 19.062 18.516 1 76 248 SER A O 1
ATOM 2050 N N . GLY A 1 249 ? 18.891 19.078 19.547 1 68.56 249 GLY A N 1
ATOM 2051 C CA . GLY A 1 249 ? 19.578 18.938 20.828 1 68.56 249 GLY A CA 1
ATOM 2052 C C . GLY A 1 249 ? 20.188 20.234 21.328 1 68.56 249 GLY A C 1
ATOM 2053 O O . GLY A 1 249 ? 21.016 20.219 22.234 1 68.56 249 GLY A O 1
ATOM 2054 N N . GLU A 1 250 ? 20.234 21.219 20.625 1 53.41 250 GLU A N 1
ATOM 2055 C CA . GLU A 1 250 ? 20.797 22.469 21.141 1 53.41 250 GLU A CA 1
ATOM 2056 C C . GLU A 1 250 ? 19.969 23.016 22.297 1 53.41 250 GLU A C 1
ATOM 2058 O O . GLU A 1 250 ? 18.75 23.156 22.172 1 53.41 250 GLU A O 1
ATOM 2063 N N . ALA A 1 251 ? 20.453 22.734 23.531 1 44.97 251 ALA A N 1
ATOM 2064 C CA . ALA A 1 251 ? 19.938 23.188 24.828 1 44.97 251 ALA A CA 1
ATOM 2065 C C . ALA A 1 251 ? 19.375 24.609 24.719 1 44.97 251 ALA A C 1
ATOM 2067 O O . ALA A 1 251 ? 20.062 25.531 24.281 1 44.97 251 ALA A O 1
ATOM 2068 N N . VAL A 1 252 ? 18.047 24.703 24.516 1 43.44 252 VAL A N 1
ATOM 2069 C CA . VAL A 1 252 ? 17.484 26.031 24.734 1 43.44 252 VAL A CA 1
ATOM 2070 C C . VAL A 1 252 ? 17.859 26.531 26.125 1 43.44 252 VAL A C 1
ATOM 2072 O O . VAL A 1 252 ? 17.766 25.781 27.094 1 43.44 252 VAL A O 1
ATOM 2075 N N . PRO A 1 253 ? 18.531 27.562 26.328 1 36.06 253 PRO A N 1
ATOM 2076 C CA . PRO A 1 253 ? 18.844 28.078 27.656 1 36.06 253 PRO A CA 1
ATOM 2077 C C . PRO A 1 253 ? 17.625 28.203 28.547 1 36.06 253 PRO A C 1
ATOM 2079 O O . PRO A 1 253 ? 16.562 28.625 28.078 1 36.06 253 PRO A O 1
ATOM 2082 N N . SER A 1 254 ? 17.469 27.219 29.484 1 36.28 254 SER A N 1
ATOM 2083 C CA . SER A 1 254 ? 16.469 27.312 30.531 1 36.28 254 SER A CA 1
ATOM 2084 C C . SER A 1 254 ? 16.406 28.719 31.109 1 36.28 254 SER A C 1
ATOM 2086 O O . SER A 1 254 ? 17.453 29.328 31.391 1 36.28 254 SER A O 1
ATOM 2088 N N . ALA A 1 255 ? 15.375 29.453 30.828 1 38.09 255 ALA A N 1
ATOM 2089 C CA . ALA A 1 255 ? 15.156 30.719 31.531 1 38.09 255 ALA A CA 1
ATOM 2090 C C . ALA A 1 255 ? 15.398 30.562 33.031 1 38.09 255 ALA A C 1
ATOM 2092 O O . ALA A 1 255 ? 14.781 29.703 33.688 1 38.09 255 ALA A O 1
ATOM 2093 N N . SER A 1 256 ? 16.578 30.797 33.562 1 35.28 256 SER A N 1
ATOM 2094 C CA . SER A 1 256 ? 16.922 30.922 34.969 1 35.28 256 SER A CA 1
ATOM 2095 C C . SER A 1 256 ? 15.938 31.812 35.719 1 35.28 256 SER A C 1
ATOM 2097 O O . SER A 1 256 ? 15.703 32.938 35.344 1 35.28 256 SER A O 1
ATOM 2099 N N . THR A 1 257 ? 14.914 31.203 36.344 1 33 257 THR A N 1
ATOM 2100 C CA . THR A 1 257 ? 14.078 31.859 37.344 1 33 257 THR A CA 1
ATOM 2101 C C . THR A 1 257 ? 14.945 32.562 38.375 1 33 257 THR A C 1
ATOM 2103 O O . THR A 1 257 ? 15.734 31.938 39.094 1 33 257 THR A O 1
ATOM 2106 N N . THR A 1 258 ? 15.359 33.812 38.125 1 26.56 258 THR A N 1
ATOM 2107 C CA . THR A 1 258 ? 15.906 34.688 39.156 1 26.56 258 THR A CA 1
ATOM 2108 C C . THR A 1 258 ? 15 34.688 40.375 1 26.56 258 THR A C 1
ATOM 2110 O O . THR A 1 258 ? 13.812 35 40.281 1 26.56 258 THR A O 1
ATOM 2113 N N . ALA A 1 259 ? 15.469 34.031 41.375 1 32.22 259 ALA A N 1
ATOM 2114 C CA . ALA A 1 259 ? 15.023 34.094 42.75 1 32.22 259 ALA A CA 1
ATOM 2115 C C . ALA A 1 259 ? 14.805 35.531 43.188 1 32.22 259 ALA A C 1
ATOM 2117 O O . ALA A 1 259 ? 15.758 36.312 43.344 1 32.22 259 ALA A O 1
ATOM 2118 N N . SER A 1 260 ? 13.773 36.281 42.469 1 23.62 260 SER A N 1
ATOM 2119 C CA . SER A 1 260 ? 13.422 37.438 43.25 1 23.62 260 SER A CA 1
ATOM 2120 C C . SER A 1 260 ? 12.633 37.062 44.5 1 23.62 260 SER A C 1
ATOM 2122 O O . SER A 1 260 ? 11.797 36.156 44.469 1 23.62 260 SER A O 1
ATOM 2124 N N . MET B 1 1 ? 25.094 -5.512 -15.617 1 25.92 1 MET B N 1
ATOM 2125 C CA . MET B 1 1 ? 25.234 -6.926 -15.961 1 25.92 1 MET B CA 1
ATOM 2126 C C . MET B 1 1 ? 25.984 -7.676 -14.859 1 25.92 1 MET B C 1
ATOM 2128 O O . MET B 1 1 ? 25.828 -8.891 -14.711 1 25.92 1 MET B O 1
ATOM 2132 N N . ALA B 1 2 ? 26.953 -7.027 -14.266 1 32.31 2 ALA B N 1
ATOM 2133 C CA . ALA B 1 2 ? 27.812 -7.664 -13.266 1 32.31 2 ALA B CA 1
ATOM 2134 C C . ALA B 1 2 ? 27.078 -7.855 -11.945 1 32.31 2 ALA B C 1
ATOM 2136 O O . ALA B 1 2 ? 27.203 -8.898 -11.305 1 32.31 2 ALA B O 1
ATOM 2137 N N . ALA B 1 3 ? 26.469 -6.742 -11.547 1 37.19 3 ALA B N 1
ATOM 2138 C CA . ALA B 1 3 ? 25.812 -6.781 -10.242 1 37.19 3 ALA B CA 1
ATOM 2139 C C . ALA B 1 3 ? 24.625 -7.742 -10.25 1 37.19 3 ALA B C 1
ATOM 2141 O O . ALA B 1 3 ? 24.25 -8.273 -9.203 1 37.19 3 ALA B O 1
ATOM 2142 N N . ALA B 1 4 ? 24.047 -7.855 -11.383 1 40.81 4 ALA B N 1
ATOM 2143 C CA . ALA B 1 4 ? 22.938 -8.781 -11.609 1 40.81 4 ALA B CA 1
ATOM 2144 C C . ALA B 1 4 ? 23.406 -10.227 -11.516 1 40.81 4 ALA B C 1
ATOM 2146 O O . ALA B 1 4 ? 22.609 -11.133 -11.234 1 40.81 4 ALA B O 1
ATOM 2147 N N . ARG B 1 5 ? 24.625 -10.375 -11.867 1 43.34 5 ARG B N 1
ATOM 2148 C CA . ARG B 1 5 ? 25.25 -11.688 -11.992 1 43.34 5 ARG B CA 1
ATOM 2149 C C . ARG B 1 5 ? 25.391 -12.359 -10.633 1 43.34 5 ARG B C 1
ATOM 2151 O O . ARG B 1 5 ? 25.516 -13.586 -10.547 1 43.34 5 ARG B O 1
ATOM 2158 N N . GLU B 1 6 ? 25.453 -11.531 -9.656 1 51.91 6 GLU B N 1
ATOM 2159 C CA . GLU B 1 6 ? 25.734 -12.102 -8.344 1 51.91 6 GLU B CA 1
ATOM 2160 C C . GLU B 1 6 ? 24.438 -12.438 -7.605 1 51.91 6 GLU B C 1
ATOM 2162 O O . GLU B 1 6 ? 24.469 -13.039 -6.527 1 51.91 6 GLU B O 1
ATOM 2167 N N . ALA B 1 7 ? 23.25 -12.039 -8.289 1 64.5 7 ALA B N 1
ATOM 2168 C CA . ALA B 1 7 ? 22.031 -12.367 -7.551 1 64.5 7 ALA B CA 1
ATOM 2169 C C . ALA B 1 7 ? 21.328 -13.57 -8.164 1 64.5 7 ALA B C 1
ATOM 2171 O O . ALA B 1 7 ? 21.469 -13.844 -9.359 1 64.5 7 ALA B O 1
ATOM 2172 N N . GLY B 1 8 ? 20.953 -14.633 -7.449 1 84.19 8 GLY B N 1
ATOM 2173 C CA . GLY B 1 8 ? 20.234 -15.836 -7.832 1 84.19 8 GLY B CA 1
ATOM 2174 C C . GLY B 1 8 ? 19.188 -15.586 -8.898 1 84.19 8 GLY B C 1
ATOM 2175 O O . GLY B 1 8 ? 19.094 -14.484 -9.445 1 84.19 8 GLY B O 1
ATOM 2176 N N . LYS B 1 9 ? 18.688 -16.703 -9.531 1 92.12 9 LYS B N 1
ATOM 2177 C CA . LYS B 1 9 ? 17.641 -16.625 -10.555 1 92.12 9 LYS B CA 1
ATOM 2178 C C . LYS B 1 9 ? 16.25 -16.594 -9.914 1 92.12 9 LYS B C 1
ATOM 2180 O O . LYS B 1 9 ? 15.992 -17.328 -8.961 1 92.12 9 LYS B O 1
ATOM 2185 N N . ARG B 1 10 ? 15.477 -15.703 -10.438 1 95.38 10 ARG B N 1
ATOM 2186 C CA . ARG B 1 10 ? 14.078 -15.594 -10.016 1 95.38 10 ARG B CA 1
ATOM 2187 C C . ARG B 1 10 ? 13.133 -15.984 -11.141 1 95.38 10 ARG B C 1
ATOM 2189 O O . ARG B 1 10 ? 13.172 -15.383 -12.219 1 95.38 10 ARG B O 1
ATOM 2196 N N . LEU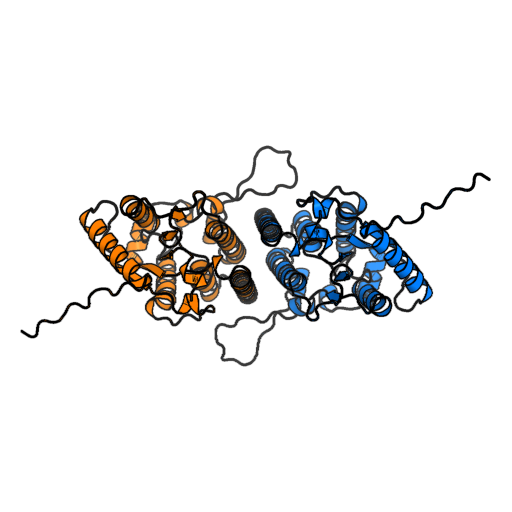 B 1 11 ? 12.289 -17 -10.891 1 97.75 11 LEU B N 1
ATOM 2197 C CA . LEU B 1 11 ? 11.328 -17.484 -11.875 1 97.75 11 LEU B CA 1
ATOM 2198 C C . LEU B 1 11 ? 9.898 -17.344 -11.367 1 97.75 11 LEU B C 1
ATOM 2200 O O . LEU B 1 11 ? 9.664 -17.391 -10.156 1 97.75 11 LEU B O 1
ATOM 2204 N N . ALA B 1 12 ? 8.961 -17.156 -12.25 1 98.69 12 ALA B N 1
ATOM 2205 C CA . ALA B 1 12 ? 7.547 -17.125 -11.898 1 98.69 12 ALA B CA 1
ATOM 2206 C C . ALA B 1 12 ? 6.762 -18.141 -12.727 1 98.69 12 ALA B C 1
ATOM 2208 O O . ALA B 1 12 ? 6.898 -18.203 -13.945 1 98.69 12 ALA B O 1
ATOM 2209 N N . ILE B 1 13 ? 5.996 -18.922 -12.023 1 98.88 13 ILE B N 1
ATOM 2210 C CA . ILE B 1 13 ? 5.066 -19.828 -12.688 1 98.88 13 ILE B CA 1
ATOM 2211 C C . ILE B 1 13 ? 3.771 -19.094 -13.016 1 98.88 13 ILE B C 1
ATOM 2213 O O . ILE B 1 13 ? 3.135 -18.516 -12.133 1 98.88 13 ILE B O 1
ATOM 2217 N N . GLU B 1 14 ? 3.416 -19.109 -14.25 1 98.88 14 GLU B N 1
ATOM 2218 C CA . GLU B 1 14 ? 2.207 -18.438 -14.711 1 98.88 14 GLU B CA 1
ATOM 2219 C C . GLU B 1 14 ? 1.254 -19.406 -15.398 1 98.88 14 GLU B C 1
ATOM 2221 O O . GLU B 1 14 ? 1.677 -20.453 -15.898 1 98.88 14 GLU B O 1
ATOM 2226 N N . GLY B 1 15 ? -0.008 -19.016 -15.43 1 98.88 15 GLY B N 1
ATOM 2227 C CA . GLY B 1 15 ? -1.025 -19.844 -16.062 1 98.88 15 GLY B CA 1
ATOM 2228 C C . GLY B 1 15 ? -2.422 -19.578 -15.539 1 98.88 15 GLY B C 1
ATOM 2229 O O . GLY B 1 15 ? -2.59 -18.891 -14.523 1 98.88 15 GLY B O 1
ATOM 2230 N N . ASN B 1 16 ? -3.387 -20.125 -16.219 1 98.81 16 ASN B N 1
ATOM 2231 C CA . ASN B 1 16 ? -4.797 -19.938 -15.906 1 98.81 16 ASN B CA 1
ATOM 2232 C C . ASN B 1 16 ? -5.141 -20.5 -14.523 1 98.81 16 ASN B C 1
ATOM 2234 O O . ASN B 1 16 ? -4.309 -21.141 -13.891 1 98.81 16 ASN B O 1
ATOM 2238 N N . ILE B 1 17 ? -6.301 -20.047 -13.969 1 98.31 17 ILE B N 1
ATOM 2239 C CA . ILE B 1 17 ? -6.852 -20.641 -12.758 1 98.31 17 ILE B CA 1
ATOM 2240 C C . ILE B 1 17 ? -7.074 -22.141 -12.969 1 98.31 17 ILE B C 1
ATOM 2242 O O . ILE B 1 17 ? -7.617 -22.547 -13.992 1 98.31 17 ILE B O 1
ATOM 2246 N N . ALA B 1 18 ? -6.594 -22.984 -12.055 1 98.25 18 ALA B N 1
ATOM 2247 C CA . ALA B 1 18 ? -6.789 -24.438 -12.016 1 98.25 18 ALA B CA 1
ATOM 2248 C C . ALA B 1 18 ? -6.004 -25.125 -13.133 1 98.25 18 ALA B C 1
ATOM 2250 O O . ALA B 1 18 ? -6.324 -26.25 -13.523 1 98.25 18 ALA B O 1
ATOM 2251 N N . VAL B 1 19 ? -4.973 -24.453 -13.633 1 98.69 19 VAL B N 1
ATOM 2252 C CA . VAL B 1 19 ? -4.176 -25.062 -14.688 1 98.69 19 VAL B CA 1
ATOM 2253 C C . VAL B 1 19 ? -3.232 -26.109 -14.094 1 98.69 19 VAL B C 1
ATOM 2255 O O . VAL B 1 19 ? -2.762 -27.016 -14.789 1 98.69 19 VAL B O 1
ATOM 2258 N N . GLY B 1 20 ? -2.861 -25.984 -12.781 1 98.12 20 GLY B N 1
ATOM 2259 C CA . GLY B 1 20 ? -2.002 -26.953 -12.117 1 98.12 20 GLY B CA 1
ATOM 2260 C C . GLY B 1 20 ? -0.734 -26.328 -11.555 1 98.12 20 GLY B C 1
ATOM 2261 O O . GLY B 1 20 ? 0.271 -27.031 -11.375 1 98.12 20 GLY B O 1
ATOM 2262 N N . LYS B 1 21 ? -0.69 -25.062 -11.25 1 98.44 21 LYS B N 1
ATOM 2263 C CA . LYS B 1 21 ? 0.505 -24.359 -10.789 1 98.44 21 LYS B CA 1
ATOM 2264 C C . LYS B 1 21 ? 0.964 -24.906 -9.43 1 98.44 21 LYS B C 1
ATOM 2266 O O . LYS B 1 21 ? 2.152 -25.172 -9.234 1 98.44 21 LYS B O 1
ATOM 2271 N N . SER B 1 22 ? -0.004 -25.016 -8.445 1 97.31 22 SER B N 1
ATOM 2272 C CA . SER B 1 22 ? 0.363 -25.5 -7.117 1 97.31 22 SER B CA 1
ATOM 2273 C C . SER B 1 22 ? 0.919 -26.906 -7.172 1 97.31 22 SER B C 1
ATOM 2275 O O . SER B 1 22 ? 1.856 -27.25 -6.445 1 97.31 22 SER B O 1
ATOM 2277 N N . THR B 1 23 ? 0.324 -27.75 -7.973 1 97.56 23 THR B N 1
ATOM 2278 C CA . THR B 1 23 ? 0.84 -29.094 -8.195 1 97.56 23 THR B CA 1
ATOM 2279 C C . THR B 1 23 ? 2.246 -29.047 -8.789 1 97.56 23 THR B C 1
ATOM 2281 O O . THR B 1 23 ? 3.125 -29.797 -8.383 1 97.56 23 THR B O 1
ATOM 2284 N N . PHE B 1 24 ? 2.426 -28.156 -9.766 1 98.69 24 PHE B N 1
ATOM 2285 C CA . PHE B 1 24 ? 3.719 -28.016 -10.43 1 98.69 24 PHE B CA 1
ATOM 2286 C C . PHE B 1 24 ? 4.793 -27.594 -9.43 1 98.69 24 PHE B C 1
ATOM 2288 O O . PHE B 1 24 ? 5.926 -28.078 -9.484 1 98.69 24 PHE B O 1
ATOM 2295 N N . VAL B 1 25 ? 4.48 -26.688 -8.5 1 98.25 25 VAL B N 1
ATOM 2296 C CA . VAL B 1 25 ? 5.406 -26.266 -7.453 1 98.25 25 VAL B CA 1
ATOM 2297 C C . VAL B 1 25 ? 5.84 -27.469 -6.625 1 98.25 25 VAL B C 1
ATOM 2299 O O . VAL B 1 25 ? 7.016 -27.609 -6.277 1 98.25 25 VAL B O 1
ATOM 2302 N N . ARG B 1 26 ? 4.938 -28.328 -6.316 1 97.25 26 ARG B N 1
ATOM 2303 C CA . ARG B 1 26 ? 5.266 -29.531 -5.559 1 97.25 26 ARG B CA 1
ATOM 2304 C C . ARG B 1 26 ? 6.242 -30.422 -6.324 1 97.25 26 ARG B C 1
ATOM 2306 O O . ARG B 1 26 ? 7.184 -30.969 -5.746 1 97.25 26 ARG B O 1
ATOM 2313 N N . VAL B 1 27 ? 5.988 -30.609 -7.57 1 98.06 27 VAL B N 1
ATOM 2314 C CA . VAL B 1 27 ? 6.855 -31.422 -8.414 1 98.06 27 VAL B CA 1
ATOM 2315 C C . VAL B 1 27 ? 8.242 -30.781 -8.508 1 98.06 27 VAL B C 1
ATOM 2317 O O . VAL B 1 27 ? 9.258 -31.484 -8.438 1 98.06 27 VAL B O 1
ATOM 2320 N N . LEU B 1 28 ? 8.336 -29.453 -8.672 1 97.94 28 LEU B N 1
ATOM 2321 C CA . LEU B 1 28 ? 9.594 -28.719 -8.719 1 97.94 28 LEU B CA 1
ATOM 2322 C C . LEU B 1 28 ? 10.391 -28.938 -7.434 1 97.94 28 LEU B C 1
ATOM 2324 O O . LEU B 1 28 ? 11.609 -29.125 -7.477 1 97.94 28 LEU B O 1
ATOM 2328 N N . ARG B 1 29 ? 9.688 -28.875 -6.305 1 96.38 29 ARG B N 1
ATOM 2329 C CA . ARG B 1 29 ? 10.328 -29.016 -5.004 1 96.38 29 ARG B CA 1
ATOM 2330 C C . ARG B 1 29 ? 10.992 -30.391 -4.883 1 96.38 29 ARG B C 1
ATOM 2332 O O . ARG B 1 29 ? 12.078 -30.5 -4.305 1 96.38 29 ARG B O 1
ATOM 2339 N N . LYS B 1 30 ? 10.375 -31.391 -5.398 1 96.25 30 LYS B N 1
ATOM 2340 C CA . LYS B 1 30 ? 10.93 -32.75 -5.375 1 96.25 30 LYS B CA 1
ATOM 2341 C C . LYS B 1 30 ? 12.141 -32.844 -6.293 1 96.25 30 LYS B C 1
ATOM 2343 O O . LYS B 1 30 ? 13.133 -33.5 -5.941 1 96.25 30 LYS B O 1
ATOM 2348 N N . ALA B 1 31 ? 12.062 -32.25 -7.41 1 95.94 31 ALA B N 1
ATOM 2349 C CA . ALA B 1 31 ? 13.102 -32.375 -8.422 1 95.94 31 ALA B CA 1
ATOM 2350 C C . ALA B 1 31 ? 14.305 -31.484 -8.086 1 95.94 31 ALA B C 1
ATOM 2352 O O . ALA B 1 31 ? 15.445 -31.828 -8.414 1 95.94 31 ALA B O 1
ATOM 2353 N N . PHE B 1 32 ? 14.047 -30.344 -7.465 1 94.62 32 PHE B N 1
ATOM 2354 C CA . PHE B 1 32 ? 15.086 -29.375 -7.121 1 94.62 32 PHE B CA 1
ATOM 2355 C C . PHE B 1 32 ? 14.969 -28.953 -5.664 1 94.62 32 PHE B C 1
ATOM 2357 O O . PHE B 1 32 ? 14.602 -27.812 -5.371 1 94.62 32 PHE B O 1
ATOM 2364 N N . PRO B 1 33 ? 15.445 -29.734 -4.734 1 93.25 33 PRO B N 1
ATOM 2365 C CA . PRO B 1 33 ? 15.258 -29.469 -3.309 1 93.25 33 PRO B CA 1
ATOM 2366 C C . PRO B 1 33 ? 16.016 -28.234 -2.828 1 93.25 33 PRO B C 1
ATOM 2368 O O . PRO B 1 33 ? 15.68 -27.672 -1.786 1 93.25 33 PRO B O 1
ATOM 2371 N N . GLU B 1 34 ? 16.953 -27.797 -3.596 1 90.62 34 GLU B N 1
ATOM 2372 C CA . GLU B 1 34 ? 17.75 -26.641 -3.176 1 90.62 34 GLU B CA 1
ATOM 2373 C C . GLU B 1 34 ? 17.078 -25.328 -3.559 1 90.62 34 GLU B C 1
ATOM 2375 O O . GLU B 1 34 ? 17.5 -24.266 -3.094 1 90.62 34 GLU B O 1
ATOM 2380 N N . TRP B 1 35 ? 16.062 -25.375 -4.383 1 93.56 35 TRP B N 1
ATOM 2381 C CA . TRP B 1 35 ? 15.359 -24.172 -4.809 1 93.56 35 TRP B CA 1
ATOM 2382 C C . TRP B 1 35 ? 14.414 -23.672 -3.723 1 93.56 35 TRP B C 1
ATOM 2384 O O . TRP B 1 35 ? 13.938 -24.453 -2.898 1 93.56 35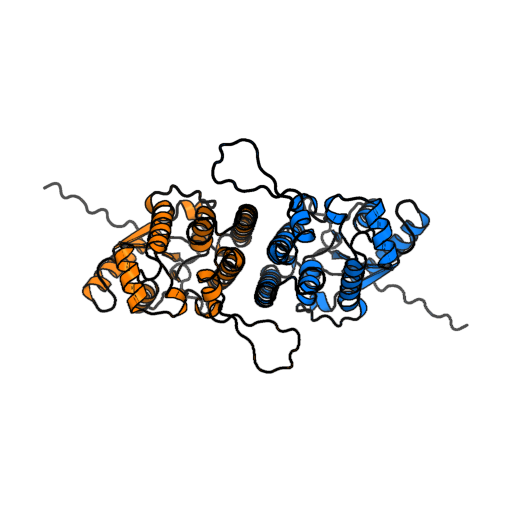 TRP B O 1
ATOM 2394 N N . SER B 1 36 ? 14.211 -22.406 -3.713 1 94.12 36 SER B N 1
ATOM 2395 C CA . SER B 1 36 ? 13.227 -21.812 -2.816 1 94.12 36 SER B CA 1
ATOM 2396 C C . SER B 1 36 ? 11.914 -21.531 -3.541 1 94.12 36 SER B C 1
ATOM 2398 O O . SER B 1 36 ? 11.906 -20.953 -4.629 1 94.12 36 SER B O 1
ATOM 2400 N N . MET B 1 37 ? 10.883 -21.969 -2.926 1 95.31 37 MET B N 1
ATOM 2401 C CA . MET B 1 37 ? 9.562 -21.797 -3.531 1 95.31 37 MET B CA 1
ATOM 2402 C C . MET B 1 37 ? 8.695 -20.859 -2.693 1 95.31 37 MET B C 1
ATOM 2404 O O . MET B 1 37 ? 8.727 -20.906 -1.462 1 95.31 37 MET B O 1
ATOM 2408 N N . THR B 1 38 ? 7.973 -19.984 -3.32 1 95.56 38 THR B N 1
ATOM 2409 C CA . THR B 1 38 ? 6.977 -19.125 -2.693 1 95.56 38 THR B CA 1
ATOM 2410 C C . THR B 1 38 ? 5.594 -19.375 -3.289 1 95.56 38 THR B C 1
ATOM 2412 O O . THR B 1 38 ? 5.387 -19.188 -4.492 1 95.56 38 THR B O 1
ATOM 2415 N N . LEU B 1 39 ? 4.637 -19.719 -2.42 1 96 39 LEU B N 1
ATOM 2416 C CA . LEU B 1 39 ? 3.295 -20.062 -2.871 1 96 39 LEU B CA 1
ATOM 2417 C C . LEU B 1 39 ? 2.414 -18.828 -2.951 1 96 39 LEU B C 1
ATOM 2419 O O . LEU B 1 39 ? 2.682 -17.828 -2.283 1 96 39 LEU B O 1
ATOM 2423 N N . GLU B 1 40 ? 1.44 -18.984 -3.812 1 94.06 40 GLU B N 1
ATOM 2424 C CA . GLU B 1 40 ? 0.418 -17.938 -3.863 1 94.06 40 GLU B CA 1
ATOM 2425 C C . GLU B 1 40 ? -0.33 -17.844 -2.537 1 94.06 40 GLU B C 1
ATOM 2427 O O . GLU B 1 40 ? -0.805 -18.844 -2.006 1 94.06 40 GLU B O 1
ATOM 2432 N N . PRO B 1 41 ? -0.498 -16.641 -2.02 1 94.12 41 PRO B N 1
ATOM 2433 C CA . PRO B 1 41 ? -1.09 -16.5 -0.688 1 94.12 41 PRO B CA 1
ATOM 2434 C C . PRO B 1 41 ? -2.613 -16.422 -0.724 1 94.12 41 PRO B C 1
ATOM 2436 O O . PRO B 1 41 ? -3.207 -15.516 -0.133 1 94.12 41 PRO B O 1
ATOM 2439 N N . VAL B 1 42 ? -3.273 -17.438 -1.206 1 94.56 42 VAL B N 1
ATOM 2440 C CA . VAL B 1 42 ? -4.719 -17.484 -1.396 1 94.56 42 VAL B CA 1
ATOM 2441 C C . VAL B 1 42 ? -5.422 -17.438 -0.039 1 94.56 42 VAL B C 1
ATOM 2443 O O . VAL B 1 42 ? -6.461 -16.781 0.104 1 94.56 42 VAL B O 1
ATOM 2446 N N . SER B 1 43 ? -4.867 -18.078 0.948 1 94 43 SER B N 1
ATOM 2447 C CA . SER B 1 43 ? -5.469 -18.141 2.277 1 94 43 SER B CA 1
ATOM 2448 C C . SER B 1 43 ? -5.625 -16.75 2.879 1 94 43 SER B C 1
ATOM 2450 O O . SER B 1 43 ? -6.57 -16.5 3.629 1 94 43 SER B O 1
ATOM 2452 N N . LYS B 1 44 ? -4.766 -15.844 2.527 1 95.5 44 LYS B N 1
ATOM 2453 C CA . LYS B 1 44 ? -4.848 -14.477 3.029 1 95.5 44 LYS B CA 1
ATOM 2454 C C . LYS B 1 44 ? -6.086 -13.766 2.49 1 95.5 44 LYS B C 1
ATOM 2456 O O . LYS B 1 44 ? -6.668 -12.922 3.17 1 95.5 44 LYS B O 1
ATOM 2461 N N . TRP B 1 45 ? -6.469 -14.133 1.277 1 96.75 45 TRP B N 1
ATOM 2462 C CA . TRP B 1 45 ? -7.625 -13.5 0.645 1 96.75 45 TRP B CA 1
ATOM 2463 C C . TRP B 1 45 ? -8.93 -14.086 1.181 1 96.75 45 TRP B C 1
ATOM 2465 O O . TRP B 1 45 ? -9.953 -13.398 1.217 1 96.75 45 TRP B O 1
ATOM 2475 N N . GLN B 1 46 ? -8.852 -15.344 1.606 1 95.69 46 GLN B N 1
ATOM 2476 C CA . GLN B 1 46 ? -10.023 -16.062 2.086 1 95.69 46 GLN B CA 1
ATOM 2477 C C . GLN B 1 46 ? -10.383 -15.656 3.512 1 95.69 46 GLN B C 1
ATOM 2479 O O . GLN B 1 46 ? -11.516 -15.828 3.951 1 95.69 46 GLN B O 1
ATOM 2484 N N . LYS B 1 47 ? -9.352 -15.141 4.207 1 94.06 47 LYS B N 1
ATOM 2485 C CA . LYS B 1 47 ? -9.547 -14.734 5.594 1 94.06 47 LYS B CA 1
ATOM 2486 C C . LYS B 1 47 ? -8.828 -13.414 5.883 1 94.06 47 LYS B C 1
ATOM 2488 O O . LYS B 1 47 ? -7.703 -13.414 6.395 1 94.06 47 LYS B O 1
ATOM 2493 N N . VAL B 1 48 ? -9.547 -12.359 5.664 1 93.88 48 VAL B N 1
ATOM 2494 C CA . VAL B 1 48 ? -9 -11.047 5.984 1 93.88 48 VAL B CA 1
ATOM 2495 C C . VAL B 1 48 ? -9.5 -10.602 7.359 1 93.88 48 VAL B C 1
ATOM 2497 O O . VAL B 1 48 ? -10.711 -10.547 7.598 1 93.88 48 VAL B O 1
ATOM 2500 N N . GLN B 1 49 ? -8.539 -10.414 8.219 1 86.12 49 GLN B N 1
ATOM 2501 C CA . GLN B 1 49 ? -8.914 -10 9.562 1 86.12 49 GLN B CA 1
ATOM 2502 C C . GLN B 1 49 ? -9.406 -8.555 9.586 1 86.12 49 GLN B C 1
ATOM 2504 O O . GLN B 1 49 ? -8.727 -7.656 9.094 1 86.12 49 GLN B O 1
ATOM 2509 N N . ALA B 1 50 ? -10.625 -8.406 9.945 1 70.69 50 ALA B N 1
ATOM 2510 C CA . ALA B 1 50 ? -11.219 -7.074 10.031 1 70.69 50 ALA B CA 1
ATOM 2511 C C . ALA B 1 50 ? -10.695 -6.316 11.242 1 70.69 50 ALA B C 1
ATOM 2513 O O . ALA B 1 50 ? -10.438 -6.914 12.297 1 70.69 50 ALA B O 1
ATOM 2514 N N . ALA B 1 51 ? -10 -5.191 11.039 1 60.38 51 ALA B N 1
ATOM 2515 C CA . ALA B 1 51 ? -9.555 -4.34 12.141 1 60.38 51 ALA B CA 1
ATOM 2516 C C . ALA B 1 51 ? -10.75 -3.732 12.875 1 60.38 51 ALA B C 1
ATOM 2518 O O . ALA B 1 51 ? -11.555 -3.023 12.273 1 60.38 51 ALA B O 1
ATOM 2519 N N . GLY B 1 52 ? -11.594 -4.527 13.609 1 50.34 52 GLY B N 1
ATOM 2520 C CA . GLY B 1 52 ? -12.734 -3.957 14.305 1 50.34 52 GLY B CA 1
ATOM 2521 C C . GLY B 1 52 ? -12.352 -2.881 15.297 1 50.34 52 GLY B C 1
ATOM 2522 O O . GLY B 1 52 ? -11.211 -2.838 15.766 1 50.34 52 GLY B O 1
ATOM 2523 N N . PRO B 1 53 ? -13.008 -1.722 15.266 1 47.84 53 PRO B N 1
ATOM 2524 C CA . PRO B 1 53 ? -12.742 -0.725 16.297 1 47.84 53 PRO B CA 1
ATOM 2525 C C . PRO B 1 53 ? -12.469 -1.354 17.672 1 47.84 53 PRO B C 1
ATOM 2527 O O . PRO B 1 53 ? -11.695 -0.805 18.469 1 47.84 53 PRO B O 1
ATOM 2530 N N . HIS B 1 54 ? -13.547 -1.941 18.328 1 41.75 54 HIS B N 1
ATOM 2531 C CA . HIS B 1 54 ? -13.625 -2.459 19.688 1 41.75 54 HIS B CA 1
ATOM 2532 C C . HIS B 1 54 ? -12.914 -3.805 19.797 1 41.75 54 HIS B C 1
ATOM 2534 O O . HIS B 1 54 ? -13.242 -4.75 19.078 1 41.75 54 HIS B O 1
ATOM 2540 N N . GLN B 1 55 ? -11.641 -3.662 20.234 1 40.12 55 GLN B N 1
ATOM 2541 C CA . GLN B 1 55 ? -10.922 -4.859 20.656 1 40.12 55 GLN B CA 1
ATOM 2542 C C . GLN B 1 55 ? -11.883 -5.91 21.219 1 40.12 55 GLN B C 1
ATOM 2544 O O . GLN B 1 55 ? -11.461 -7.012 21.578 1 40.12 55 GLN B O 1
ATOM 2549 N N . ALA B 1 56 ? -12.906 -5.32 21.875 1 35.12 56 ALA B N 1
ATOM 2550 C CA . ALA B 1 56 ? -13.422 -6.199 22.922 1 35.12 56 ALA B CA 1
ATOM 2551 C C . ALA B 1 56 ? -14 -7.48 22.328 1 35.12 56 ALA B C 1
ATOM 2553 O O . ALA B 1 56 ? -14.344 -8.414 23.062 1 35.12 56 ALA B O 1
ATOM 2554 N N . SER B 1 57 ? -14.992 -7.324 21.375 1 41.38 57 SER B N 1
ATOM 2555 C CA . SER B 1 57 ? -15.664 -8.617 21.328 1 41.38 57 SER B CA 1
ATOM 2556 C C . SER B 1 57 ? -14.797 -9.672 20.641 1 41.38 57 SER B C 1
ATOM 2558 O O . SER B 1 57 ? -14.195 -9.398 19.594 1 41.38 57 SER B O 1
ATOM 2560 N N . PRO B 1 58 ? -14.367 -10.656 21.203 1 44.25 58 PRO B N 1
ATOM 2561 C CA . PRO B 1 58 ? -13.586 -11.844 20.859 1 44.25 58 PRO B CA 1
ATOM 2562 C C . PRO B 1 58 ? -13.859 -12.344 19.438 1 44.25 58 PRO B C 1
ATOM 2564 O O . PRO B 1 58 ? -13.211 -13.281 18.969 1 44.25 58 PRO B O 1
ATOM 2567 N N . SER B 1 59 ? -15.039 -12.141 18.969 1 48.22 59 SER B N 1
ATOM 2568 C CA . SER B 1 59 ? -15.227 -12.922 17.75 1 48.22 59 SER B CA 1
ATOM 2569 C C . SER B 1 59 ? -14.57 -12.25 16.547 1 48.22 59 SER B C 1
ATOM 2571 O O . SER B 1 59 ? -15.016 -11.188 16.109 1 48.22 59 SER B O 1
ATOM 2573 N N . GLN B 1 60 ? -13.375 -12.305 16.406 1 56.75 60 GLN B N 1
ATOM 2574 C CA . GLN B 1 60 ? -12.617 -11.891 15.227 1 56.75 60 GLN B CA 1
ATOM 2575 C C . GLN B 1 60 ? -13.398 -12.172 13.945 1 56.75 60 GLN B C 1
ATOM 2577 O O . GLN B 1 60 ? -13.797 -13.312 13.688 1 56.75 60 GLN B O 1
ATOM 2582 N N . SER B 1 61 ? -14.078 -11.141 13.367 1 76.56 61 SER B N 1
ATOM 2583 C CA . SER B 1 61 ? -14.82 -11.359 12.133 1 76.56 61 SER B CA 1
ATOM 2584 C C . SER B 1 61 ? -13.891 -11.344 10.922 1 76.56 61 SER B C 1
ATOM 2586 O O . SER B 1 61 ? -12.961 -10.539 10.859 1 76.56 61 SER B O 1
ATOM 2588 N N . PHE B 1 62 ? -13.844 -12.43 10.273 1 85.75 62 PHE B N 1
ATOM 2589 C CA . PHE B 1 62 ? -13.078 -12.586 9.039 1 85.75 62 PHE B CA 1
ATOM 2590 C C . PHE B 1 62 ? -13.977 -12.406 7.82 1 85.75 62 PHE B C 1
ATOM 2592 O O . PHE B 1 62 ? -15.172 -12.727 7.871 1 85.75 62 PHE B O 1
ATOM 2599 N N . ALA B 1 63 ? -13.352 -11.727 6.938 1 92.19 63 ALA B N 1
ATOM 2600 C CA . ALA B 1 63 ? -14.047 -11.586 5.66 1 92.19 63 ALA B CA 1
ATOM 2601 C C . ALA B 1 63 ? -13.312 -12.336 4.555 1 92.19 63 ALA B C 1
ATOM 2603 O O . ALA B 1 63 ? -12.078 -12.336 4.508 1 92.19 63 ALA B O 1
ATOM 2604 N N . ASN B 1 64 ? -14.023 -13.055 3.742 1 96.06 64 ASN B N 1
ATOM 2605 C CA . ASN B 1 64 ? -13.484 -13.727 2.564 1 96.06 64 ASN B CA 1
ATOM 2606 C C . ASN B 1 64 ? -13.531 -12.828 1.332 1 96.06 64 ASN B C 1
ATOM 2608 O O . ASN B 1 64 ? -14.5 -12.867 0.57 1 96.06 64 ASN B O 1
ATOM 2612 N N . LEU B 1 65 ? -12.5 -12.109 1.101 1 97.38 65 LEU B N 1
ATOM 2613 C CA . LEU B 1 65 ? -12.453 -11.102 0.048 1 97.38 65 LEU B CA 1
ATOM 2614 C C . LEU B 1 65 ? -12.492 -11.75 -1.331 1 97.38 65 LEU B C 1
ATOM 2616 O O . LEU B 1 65 ? -13.062 -11.18 -2.27 1 97.38 65 LEU B O 1
ATOM 2620 N N . LEU B 1 66 ? -11.859 -12.938 -1.431 1 97.31 66 LEU B N 1
ATOM 2621 C CA . LEU B 1 66 ? -11.922 -13.664 -2.693 1 97.31 66 LEU B CA 1
ATOM 2622 C C . LEU B 1 66 ? -13.359 -13.969 -3.084 1 97.31 66 LEU B C 1
ATOM 2624 O O . LEU B 1 66 ? -13.758 -13.742 -4.23 1 97.31 66 LEU B O 1
ATOM 2628 N N . GLN B 1 67 ? -14.117 -14.406 -2.16 1 96.88 67 GLN B N 1
ATOM 2629 C CA . GLN B 1 67 ? -15.531 -14.688 -2.393 1 96.88 67 GLN B CA 1
ATOM 2630 C C . GLN B 1 67 ? -16.281 -13.414 -2.77 1 96.88 67 GLN B C 1
ATOM 2632 O O . GLN B 1 67 ? -17.125 -13.43 -3.67 1 96.88 67 GLN B O 1
ATOM 2637 N N . MET B 1 68 ? -16 -12.352 -2.039 1 96.44 68 MET B N 1
ATOM 2638 C CA . MET B 1 68 ? -16.656 -11.07 -2.303 1 96.44 68 MET B CA 1
ATOM 2639 C C . MET B 1 68 ? -16.391 -10.609 -3.73 1 96.44 68 MET B C 1
ATOM 2641 O O . MET B 1 68 ? -17.297 -10.141 -4.414 1 96.44 68 MET B O 1
ATOM 2645 N N . MET B 1 69 ? -15.203 -10.781 -4.191 1 97 69 MET B N 1
ATOM 2646 C CA . MET B 1 69 ? -14.828 -10.367 -5.539 1 97 69 MET B CA 1
ATOM 2647 C C . MET B 1 69 ? -15.594 -11.172 -6.586 1 97 69 MET B C 1
ATOM 2649 O O . MET B 1 69 ? -16.141 -10.602 -7.539 1 97 69 MET B O 1
ATOM 2653 N N . TYR B 1 70 ? -15.695 -12.445 -6.398 1 96.5 70 TYR B N 1
ATOM 2654 C CA . TYR B 1 70 ? -16.391 -13.289 -7.367 1 96.5 70 TYR B CA 1
ATOM 2655 C C . TYR B 1 70 ? -17.891 -12.992 -7.359 1 96.5 70 TYR B C 1
ATOM 2657 O O . TYR B 1 70 ? -18.547 -13.055 -8.406 1 96.5 70 TYR B O 1
ATOM 2665 N N . GLN B 1 71 ? -18.422 -12.672 -6.238 1 96.38 71 GLN B N 1
ATOM 2666 C CA . GLN B 1 71 ? -19.859 -12.477 -6.113 1 96.38 71 GLN B CA 1
ATOM 2667 C C . GLN B 1 71 ? -20.281 -11.094 -6.609 1 96.38 71 GLN B C 1
ATOM 2669 O O . GLN B 1 71 ? -21.328 -10.938 -7.227 1 96.38 71 GLN B O 1
ATOM 2674 N N . GLU B 1 72 ? -19.453 -10.102 -6.273 1 96.38 72 GLU B N 1
ATOM 2675 C CA . GLU B 1 72 ? -19.75 -8.727 -6.668 1 96.38 72 GLU B CA 1
ATOM 2676 C C . GLU B 1 72 ? -18.5 -8.031 -7.219 1 96.38 72 GLU B C 1
ATOM 2678 O O . GLU B 1 72 ? -18.031 -7.062 -6.637 1 96.38 72 GLU B O 1
ATOM 2683 N N . PRO B 1 73 ? -18.094 -8.43 -8.414 1 96.5 73 PRO B N 1
ATOM 2684 C CA . PRO B 1 73 ? -16.812 -7.914 -8.938 1 96.5 73 PRO B CA 1
ATOM 2685 C C . PRO B 1 73 ? -16.844 -6.41 -9.195 1 96.5 73 PRO B C 1
ATOM 2687 O O . PRO B 1 73 ? -15.836 -5.727 -9.016 1 96.5 73 PRO B O 1
ATOM 2690 N N . SER B 1 74 ? -17.938 -5.793 -9.5 1 96 74 SER B N 1
ATOM 2691 C CA . SER B 1 74 ? -18 -4.363 -9.781 1 96 74 SER B CA 1
ATOM 2692 C C . SER B 1 74 ? -17.688 -3.541 -8.531 1 96 74 SER B C 1
ATOM 2694 O O . SER B 1 74 ? -17.172 -2.428 -8.625 1 96 74 SER B O 1
ATOM 2696 N N . ARG B 1 75 ? -17.984 -4.129 -7.43 1 95.5 75 ARG B N 1
ATOM 2697 C CA . ARG B 1 75 ? -17.766 -3.412 -6.18 1 95.5 75 ARG B CA 1
ATOM 2698 C C . ARG B 1 75 ? -16.375 -3.721 -5.602 1 95.5 75 ARG B C 1
ATOM 2700 O O . ARG B 1 75 ? -15.727 -2.842 -5.035 1 95.5 75 ARG B O 1
ATOM 2707 N N . TRP B 1 76 ? -15.859 -4.965 -5.773 1 97.12 76 TRP B N 1
ATOM 2708 C CA . TRP B 1 76 ? -14.781 -5.402 -4.898 1 97.12 76 TRP B CA 1
ATOM 2709 C C . TRP B 1 76 ? -13.508 -5.664 -5.695 1 97.12 76 TRP B C 1
ATOM 2711 O O . TRP B 1 76 ? -12.453 -5.934 -5.121 1 97.12 76 TRP B O 1
ATOM 2721 N N . SER B 1 77 ? -13.578 -5.5 -7.035 1 98.06 77 SER B N 1
ATOM 2722 C CA . SER B 1 77 ? -12.414 -5.816 -7.863 1 98.06 77 SER B CA 1
ATOM 2723 C C . SER B 1 77 ? -11.219 -4.949 -7.492 1 98.06 77 SER B C 1
ATOM 2725 O O . SER B 1 77 ? -10.102 -5.449 -7.367 1 98.06 77 SER B O 1
ATOM 2727 N N . TYR B 1 78 ? -11.469 -3.66 -7.328 1 98.5 78 TYR B N 1
ATOM 2728 C CA . TYR B 1 78 ? -10.359 -2.773 -6.996 1 98.5 78 TYR B CA 1
ATOM 2729 C C . TYR B 1 78 ? -9.758 -3.135 -5.641 1 98.5 78 TYR B C 1
ATOM 2731 O O . TYR B 1 78 ? -8.539 -3.215 -5.496 1 98.5 78 TYR B O 1
ATOM 2739 N N . THR B 1 79 ? -10.617 -3.34 -4.645 1 98.19 79 THR B N 1
ATOM 2740 C CA . THR B 1 79 ? -10.164 -3.707 -3.307 1 98.19 79 THR B CA 1
ATOM 2741 C C . THR B 1 79 ? -9.391 -5.023 -3.34 1 98.19 79 THR B C 1
ATOM 2743 O O . THR B 1 79 ? -8.32 -5.137 -2.744 1 98.19 79 THR B O 1
ATOM 2746 N N . PHE B 1 80 ? -9.891 -5.996 -4.082 1 98.44 80 PHE B N 1
ATOM 2747 C CA . PHE B 1 80 ? -9.25 -7.305 -4.16 1 98.44 80 PHE B CA 1
ATOM 2748 C C . PHE B 1 80 ? -7.891 -7.203 -4.848 1 98.44 80 PHE B C 1
ATOM 2750 O O . PHE B 1 80 ? -6.902 -7.75 -4.359 1 98.44 80 PHE B O 1
ATOM 2757 N N . GLN B 1 81 ? -7.855 -6.531 -5.98 1 98.56 81 GLN B N 1
ATOM 2758 C CA . GLN B 1 81 ? -6.621 -6.473 -6.758 1 98.56 81 GLN B CA 1
ATOM 2759 C C . GLN B 1 81 ? -5.527 -5.734 -5.992 1 98.56 81 GLN B C 1
ATOM 2761 O O . GLN B 1 81 ? -4.348 -6.078 -6.094 1 98.56 81 GLN B O 1
ATOM 2766 N N . THR B 1 82 ? -5.922 -4.66 -5.191 1 98.5 82 THR B N 1
ATOM 2767 C CA . THR B 1 82 ? -4.922 -3.961 -4.391 1 98.5 82 THR B CA 1
ATOM 2768 C C . THR B 1 82 ? -4.391 -4.859 -3.279 1 98.5 82 THR B C 1
ATOM 2770 O O . THR B 1 82 ? -3.193 -4.844 -2.98 1 98.5 82 THR B O 1
ATOM 2773 N N . TYR B 1 83 ? -5.23 -5.66 -2.715 1 98.19 83 TYR B N 1
ATOM 2774 C CA . TYR B 1 83 ? -4.797 -6.539 -1.636 1 98.19 83 TYR B CA 1
ATOM 2775 C C . TYR B 1 83 ? -3.99 -7.715 -2.178 1 98.19 83 TYR B C 1
ATOM 2777 O O . TYR B 1 83 ? -3 -8.125 -1.571 1 98.19 83 TYR B O 1
ATOM 2785 N N . SER B 1 84 ? -4.473 -8.289 -3.275 1 97.88 84 SER B N 1
ATOM 2786 C CA . SER B 1 84 ? -3.711 -9.367 -3.904 1 97.88 84 SER B CA 1
ATOM 2787 C C . SER B 1 84 ? -2.309 -8.898 -4.281 1 97.88 84 SER B C 1
ATOM 2789 O O . SER B 1 84 ? -1.334 -9.625 -4.086 1 97.88 84 SER B O 1
ATOM 2791 N N . CYS B 1 85 ? -2.203 -7.703 -4.793 1 98 85 CYS B N 1
ATOM 2792 C CA . CYS B 1 85 ? -0.901 -7.137 -5.125 1 98 85 CYS B CA 1
ATOM 2793 C C . CYS B 1 85 ? -0.032 -6.996 -3.883 1 98 85 CYS B C 1
ATOM 2795 O O . CYS B 1 85 ? 1.144 -7.367 -3.896 1 98 85 CYS B O 1
ATOM 2797 N N . LEU B 1 86 ? -0.631 -6.484 -2.799 1 98.12 86 LEU B N 1
ATOM 2798 C CA . LEU B 1 86 ? 0.115 -6.305 -1.558 1 98.12 86 LEU B CA 1
ATOM 2799 C C . LEU B 1 86 ? 0.633 -7.645 -1.04 1 98.12 86 LEU B C 1
ATOM 2801 O O . LEU B 1 86 ? 1.801 -7.758 -0.659 1 98.12 86 LEU B O 1
ATOM 2805 N N . SER B 1 87 ? -0.219 -8.633 -1.001 1 97.62 87 SER B N 1
ATOM 2806 C CA . SER B 1 87 ? 0.146 -9.938 -0.458 1 97.62 87 SER B CA 1
ATOM 2807 C C . SER B 1 87 ? 1.248 -10.586 -1.283 1 97.62 87 SER B C 1
ATOM 2809 O O . SER B 1 87 ? 2.178 -11.18 -0.729 1 97.62 87 SER B O 1
ATOM 2811 N N . ARG B 1 88 ? 1.132 -10.477 -2.564 1 97.31 88 ARG B N 1
ATOM 2812 C CA . ARG B 1 88 ? 2.152 -11.047 -3.439 1 97.31 88 ARG B CA 1
ATOM 2813 C C . ARG B 1 88 ? 3.459 -10.266 -3.332 1 97.31 88 ARG B C 1
ATOM 2815 O O . ARG B 1 88 ? 4.543 -10.852 -3.396 1 97.31 88 ARG B O 1
ATOM 2822 N N . LEU B 1 89 ? 3.354 -8.93 -3.281 1 97.56 89 LEU B N 1
ATOM 2823 C CA . LEU B 1 89 ? 4.52 -8.07 -3.107 1 97.56 89 LEU B CA 1
ATOM 2824 C C . LEU B 1 89 ? 5.301 -8.461 -1.855 1 97.56 89 LEU B C 1
ATOM 2826 O O . LEU B 1 89 ? 6.523 -8.617 -1.902 1 97.56 89 LEU B O 1
ATOM 2830 N N . LYS B 1 90 ? 4.633 -8.633 -0.75 1 96.94 90 LYS B N 1
ATOM 2831 C CA . LYS B 1 90 ? 5.266 -9.039 0.502 1 96.94 90 LYS B CA 1
ATOM 2832 C C . LYS B 1 90 ? 5.973 -10.383 0.352 1 96.94 90 LYS B C 1
ATOM 2834 O O . LYS B 1 90 ? 7.098 -10.555 0.832 1 96.94 90 LYS B O 1
ATOM 2839 N N . ALA B 1 91 ? 5.332 -11.297 -0.308 1 95.25 91 ALA B N 1
ATOM 2840 C CA . ALA B 1 91 ? 5.902 -12.625 -0.508 1 95.25 91 ALA B CA 1
ATOM 2841 C C . ALA B 1 91 ? 7.156 -12.562 -1.374 1 95.25 91 ALA B C 1
ATOM 2843 O O . ALA B 1 91 ? 8.141 -13.25 -1.106 1 95.25 91 ALA B O 1
ATOM 2844 N N . GLN B 1 92 ? 7.141 -11.758 -2.4 1 95.69 92 GLN B N 1
ATOM 2845 C CA . GLN B 1 92 ? 8.25 -11.672 -3.34 1 95.69 92 GLN B CA 1
ATOM 2846 C C . GLN B 1 92 ? 9.445 -10.945 -2.717 1 95.69 92 GLN B C 1
ATOM 2848 O O . GLN B 1 92 ? 10.586 -11.141 -3.135 1 95.69 92 GLN B O 1
ATOM 2853 N N . LEU B 1 93 ? 9.172 -10.07 -1.726 1 95.88 93 LEU B N 1
ATOM 2854 C CA . LEU B 1 93 ? 10.234 -9.281 -1.114 1 95.88 93 LEU B CA 1
ATOM 2855 C C . LEU B 1 93 ? 10.789 -9.977 0.12 1 95.88 93 LEU B C 1
ATOM 2857 O O . LEU B 1 93 ? 11.797 -9.539 0.682 1 95.88 93 LEU B O 1
ATOM 2861 N N . GLU B 1 94 ? 10.148 -11.047 0.529 1 92.62 94 GLU B N 1
ATOM 2862 C CA . GLU B 1 94 ? 10.609 -11.766 1.711 1 92.62 94 GLU B CA 1
ATOM 2863 C C . GLU B 1 94 ? 12.039 -12.266 1.521 1 92.62 94 GLU B C 1
ATOM 2865 O O . GLU B 1 94 ? 12.352 -12.914 0.516 1 92.62 94 GLU B O 1
ATOM 2870 N N . PRO B 1 95 ? 12.883 -11.875 2.529 1 87 95 PRO B N 1
ATOM 2871 C CA . PRO B 1 95 ? 14.25 -12.367 2.412 1 87 95 PRO B CA 1
ATOM 2872 C C . PRO B 1 95 ? 14.352 -13.883 2.568 1 87 95 PRO B C 1
ATOM 2874 O O . PRO B 1 95 ? 13.469 -14.5 3.178 1 87 95 PRO B O 1
ATOM 2877 N N . LEU B 1 96 ? 15.453 -14.414 1.939 1 81.19 96 LEU B N 1
ATOM 2878 C CA . LEU B 1 96 ? 15.68 -15.844 2.104 1 81.19 96 LEU B CA 1
ATOM 2879 C C . LEU B 1 96 ? 16.062 -16.172 3.545 1 81.19 96 LEU B C 1
ATOM 2881 O O . LEU B 1 96 ? 16.812 -15.43 4.176 1 81.19 96 LEU B O 1
ATOM 2885 N N . SER B 1 97 ? 15.336 -17.094 4.07 1 69.38 97 SER B N 1
ATOM 2886 C CA . SER B 1 97 ? 15.633 -17.5 5.434 1 69.38 97 SER B CA 1
ATOM 2887 C C . SER B 1 97 ? 17.062 -18.016 5.559 1 69.38 97 SER B C 1
ATOM 2889 O O . SER B 1 97 ? 17.734 -17.766 6.559 1 69.38 97 SER B O 1
ATOM 2891 N N . VAL B 1 98 ? 17.422 -18.875 4.617 1 63.94 98 VAL B N 1
ATOM 2892 C CA . VAL B 1 98 ? 18.766 -19.453 4.648 1 63.94 98 VAL B CA 1
ATOM 2893 C C . VAL B 1 98 ? 19.578 -18.922 3.473 1 63.94 98 VAL B C 1
ATOM 2895 O O . VAL B 1 98 ? 19.141 -18.984 2.324 1 63.94 98 VAL B O 1
ATOM 2898 N N . LYS B 1 99 ? 20.641 -18.297 3.887 1 65.12 99 LYS B N 1
ATOM 2899 C CA . LYS B 1 99 ? 21.531 -17.812 2.834 1 65.12 99 LYS B CA 1
ATOM 2900 C C . LYS B 1 99 ? 22.234 -18.984 2.139 1 65.12 99 LYS B C 1
ATOM 2902 O O . LYS B 1 99 ? 22.938 -19.766 2.779 1 65.12 99 LYS B O 1
ATOM 2907 N N . PRO B 1 100 ? 21.812 -19.078 0.94 1 64.75 100 PRO B N 1
ATOM 2908 C CA . PRO B 1 100 ? 22.484 -20.172 0.245 1 64.75 100 PRO B CA 1
ATOM 2909 C C . PRO B 1 100 ? 24 -20.016 0.206 1 64.75 100 PRO B C 1
ATOM 2911 O O . PRO B 1 100 ? 24.5 -18.891 0.265 1 64.75 100 PRO B O 1
ATOM 2914 N N . LEU B 1 101 ? 24.688 -21.094 0.306 1 54.44 101 LEU B N 1
ATOM 2915 C CA . LEU B 1 101 ? 26.141 -21.109 0.277 1 54.44 101 LEU B CA 1
ATOM 2916 C C . LEU B 1 101 ? 26.672 -20.406 -0.966 1 54.44 101 LEU B C 1
ATOM 2918 O O . LEU B 1 101 ? 27.672 -19.672 -0.894 1 54.44 101 LEU B O 1
ATOM 2922 N N . LYS B 1 102 ? 26.062 -20.656 -2.129 1 63.47 102 LYS B N 1
ATOM 2923 C CA . LYS B 1 102 ? 26.406 -19.984 -3.381 1 63.47 102 LYS B CA 1
ATOM 2924 C C . LYS B 1 102 ? 25.203 -19.25 -3.969 1 63.47 102 LYS B C 1
ATOM 2926 O O . LYS B 1 102 ? 24.422 -19.828 -4.723 1 63.47 102 LYS B O 1
ATOM 2931 N N . MET B 1 103 ? 25.078 -18.062 -3.604 1 58.88 103 MET B N 1
ATOM 2932 C CA . MET B 1 103 ? 23.922 -17.234 -3.932 1 58.88 103 MET B CA 1
ATOM 2933 C C . MET B 1 103 ? 23.75 -17.109 -5.441 1 58.88 103 MET B C 1
ATOM 2935 O O . MET B 1 103 ? 22.625 -17.094 -5.945 1 58.88 103 MET B O 1
ATOM 2939 N N . TRP B 1 104 ? 24.875 -17.203 -6.105 1 61.91 104 TRP B N 1
ATOM 2940 C CA . TRP B 1 104 ? 24.812 -17 -7.547 1 61.91 104 TRP B CA 1
ATOM 2941 C C . TRP B 1 104 ? 24.156 -18.188 -8.234 1 61.91 104 TRP B C 1
ATOM 2943 O O . TRP B 1 104 ? 23.688 -18.078 -9.367 1 61.91 104 TRP B O 1
ATOM 2953 N N . ASP B 1 105 ? 23.969 -19.219 -7.457 1 72.06 105 ASP B N 1
ATOM 2954 C CA . ASP B 1 105 ? 23.406 -20.406 -8.078 1 72.06 105 ASP B CA 1
ATOM 2955 C C . ASP B 1 105 ? 22.016 -20.719 -7.516 1 72.06 105 ASP B C 1
ATOM 2957 O O . ASP B 1 105 ? 21.359 -21.672 -7.949 1 72.06 105 ASP B O 1
ATOM 2961 N N . HIS B 1 106 ? 21.531 -19.797 -6.785 1 87.38 106 HIS B N 1
ATOM 2962 C CA . HIS B 1 106 ? 20.266 -20.078 -6.137 1 87.38 106 HIS B CA 1
ATOM 2963 C C . HIS B 1 106 ? 19.094 -19.688 -7.031 1 87.38 106 HIS B C 1
ATOM 2965 O O . HIS B 1 106 ? 19.156 -18.672 -7.738 1 87.38 106 HIS B O 1
ATOM 2971 N N . VAL B 1 107 ? 18.078 -20.594 -7.059 1 93.44 107 VAL B N 1
ATOM 2972 C CA . VAL B 1 107 ? 16.875 -20.344 -7.852 1 93.44 107 VAL B CA 1
ATOM 2973 C C . VAL B 1 107 ? 15.68 -20.141 -6.93 1 93.44 107 VAL B C 1
ATOM 2975 O O . VAL B 1 107 ? 15.422 -20.969 -6.059 1 93.44 107 VAL B O 1
ATOM 2978 N N . ARG B 1 108 ? 15.016 -19.031 -7.066 1 94.88 108 ARG B N 1
ATOM 2979 C CA . ARG B 1 108 ? 13.75 -18.766 -6.398 1 94.88 108 ARG B CA 1
ATOM 2980 C C . ARG B 1 108 ? 12.586 -18.828 -7.379 1 94.88 108 ARG B C 1
ATOM 2982 O O . ARG B 1 108 ? 12.648 -18.25 -8.469 1 94.88 108 ARG B O 1
ATOM 2989 N N . VAL B 1 109 ? 11.578 -19.578 -6.996 1 97.38 109 VAL B N 1
ATOM 2990 C CA . VAL B 1 109 ? 10.414 -19.75 -7.859 1 97.38 109 VAL B CA 1
ATOM 2991 C C . VAL B 1 109 ? 9.164 -19.219 -7.152 1 97.38 109 VAL B C 1
ATOM 2993 O O . VAL B 1 109 ? 8.914 -19.547 -5.996 1 97.38 109 VAL B O 1
ATOM 2996 N N . PHE B 1 110 ? 8.391 -18.406 -7.859 1 98.12 110 PHE B N 1
ATOM 2997 C CA . PHE B 1 110 ? 7.156 -17.844 -7.332 1 98.12 110 PHE B CA 1
ATOM 2998 C C . PHE B 1 110 ? 5.949 -18.406 -8.062 1 98.12 110 PHE B C 1
ATOM 3000 O O . PHE B 1 110 ? 5.938 -18.484 -9.289 1 98.12 110 PHE B O 1
ATOM 3007 N N . GLU B 1 111 ? 4.953 -18.875 -7.242 1 98.38 111 GLU B N 1
ATOM 3008 C CA . GLU B 1 111 ? 3.648 -19.141 -7.844 1 98.38 111 GLU B CA 1
ATOM 3009 C C . GLU B 1 111 ? 2.936 -17.844 -8.211 1 98.38 111 GLU B C 1
ATOM 3011 O O . GLU B 1 111 ? 2.236 -17.25 -7.379 1 98.38 111 GLU B O 1
ATOM 3016 N N . ARG B 1 112 ? 3.023 -17.438 -9.391 1 98.25 112 ARG B N 1
ATOM 3017 C CA . ARG B 1 112 ? 2.639 -16.141 -9.953 1 98.25 112 ARG B CA 1
ATOM 3018 C C . ARG B 1 112 ? 3.539 -15.031 -9.438 1 98.25 112 ARG B C 1
ATOM 3020 O O . ARG B 1 112 ? 4.465 -15.281 -8.664 1 98.25 112 ARG B O 1
ATOM 3027 N N . SER B 1 113 ? 3.396 -13.875 -10.016 1 97.62 113 SER B N 1
ATOM 3028 C CA . SER B 1 113 ? 4.098 -12.648 -9.633 1 97.62 113 SER B CA 1
ATOM 3029 C C . SER B 1 113 ? 3.162 -11.445 -9.656 1 97.62 113 SER B C 1
ATOM 3031 O O . SER B 1 113 ? 2.008 -11.562 -10.078 1 97.62 113 SER B O 1
ATOM 3033 N N . ILE B 1 114 ? 3.59 -10.297 -9.211 1 97.94 114 ILE B N 1
ATOM 3034 C CA . ILE B 1 114 ? 2.791 -9.07 -9.227 1 97.94 114 ILE B CA 1
ATOM 3035 C C . ILE B 1 114 ? 2.467 -8.695 -10.672 1 97.94 114 ILE B C 1
ATOM 3037 O O . ILE B 1 114 ? 1.548 -7.91 -10.922 1 97.94 114 ILE B O 1
ATOM 3041 N N . TYR B 1 115 ? 3.176 -9.25 -11.641 1 98.25 115 TYR B N 1
ATOM 3042 C CA . TYR B 1 115 ? 2.973 -8.891 -13.047 1 98.25 115 TYR B CA 1
ATOM 3043 C C . TYR B 1 115 ? 1.713 -9.547 -13.594 1 98.25 115 TYR B C 1
ATOM 3045 O O . TYR B 1 115 ? 1.003 -8.953 -14.414 1 98.25 115 TYR B O 1
ATOM 3053 N N . SER B 1 116 ? 1.398 -10.766 -13.141 1 98.12 116 SER B N 1
ATOM 3054 C CA . SER B 1 116 ? 0.118 -11.336 -13.539 1 98.12 116 SER B CA 1
ATOM 3055 C C . SER B 1 116 ? -1.047 -10.594 -12.898 1 98.12 116 SER B C 1
ATOM 3057 O O . SER B 1 116 ? -2.133 -10.508 -13.477 1 98.12 116 SER B O 1
ATOM 3059 N N . ASP B 1 117 ? -0.783 -9.969 -11.695 1 98.12 117 ASP B N 1
ATOM 3060 C CA . ASP B 1 117 ? -1.809 -9.133 -11.094 1 98.12 117 ASP B CA 1
ATOM 3061 C C . ASP B 1 117 ? -2.205 -7.988 -12.023 1 98.12 117 ASP B C 1
ATOM 3063 O O . ASP B 1 117 ? -3.393 -7.715 -12.219 1 98.12 117 ASP B O 1
ATOM 3067 N N . ARG B 1 118 ? -1.243 -7.395 -12.594 1 98.25 118 ARG B N 1
ATOM 3068 C CA . ARG B 1 118 ? -1.509 -6.223 -13.422 1 98.25 118 ARG B CA 1
ATOM 3069 C C . ARG B 1 118 ? -1.907 -6.633 -14.836 1 98.25 118 ARG B C 1
ATOM 3071 O O . ARG B 1 118 ? -2.926 -6.172 -15.359 1 98.25 118 ARG B O 1
ATOM 3078 N N . TYR B 1 119 ? -1.158 -7.543 -15.484 1 98.31 119 TYR B N 1
ATOM 3079 C CA . TYR B 1 119 ? -1.244 -7.727 -16.938 1 98.31 119 TYR B CA 1
ATOM 3080 C C . TYR B 1 119 ? -2.277 -8.789 -17.281 1 98.31 119 TYR B C 1
ATOM 3082 O O . TYR B 1 119 ? -2.662 -8.93 -18.453 1 98.31 119 TYR B O 1
ATOM 3090 N N . VAL B 1 120 ? -2.766 -9.5 -16.25 1 98.69 120 VAL B N 1
ATOM 3091 C CA . VAL B 1 120 ? -3.766 -10.523 -16.531 1 98.69 120 VAL B CA 1
ATOM 3092 C C . VAL B 1 120 ? -5.043 -10.219 -15.75 1 98.69 120 VAL B C 1
ATOM 3094 O O . VAL B 1 120 ? -6.059 -9.844 -16.344 1 98.69 120 VAL B O 1
ATOM 3097 N N . PHE B 1 121 ? -4.98 -10.195 -14.406 1 98.62 121 PHE B N 1
ATOM 3098 C CA . PHE B 1 121 ? -6.191 -10.172 -13.594 1 98.62 121 PHE B CA 1
ATOM 3099 C C . PHE B 1 121 ? -6.809 -8.781 -13.57 1 98.62 121 PHE B C 1
ATOM 3101 O O . PHE B 1 121 ? -7.973 -8.609 -13.938 1 98.62 121 PHE B O 1
ATOM 3108 N N . ALA B 1 122 ? -6.062 -7.785 -13.18 1 98.5 122 ALA B N 1
ATOM 3109 C CA . ALA B 1 122 ? -6.602 -6.43 -13.133 1 98.5 122 ALA B CA 1
ATOM 3110 C C . ALA B 1 122 ? -6.984 -5.938 -14.523 1 98.5 122 ALA B C 1
ATOM 3112 O O . ALA B 1 122 ? -8.039 -5.324 -14.703 1 98.5 122 ALA B O 1
ATOM 3113 N N . LYS B 1 123 ? -6.098 -6.219 -15.477 1 98.25 123 LYS B N 1
ATOM 3114 C CA . LYS B 1 123 ? -6.383 -5.824 -16.859 1 98.25 123 LYS B CA 1
ATOM 3115 C C . LYS B 1 123 ? -7.688 -6.449 -17.344 1 98.25 123 LYS B C 1
ATOM 3117 O O . LYS B 1 123 ? -8.492 -5.781 -18 1 98.25 123 LYS B O 1
ATOM 3122 N N . ASN B 1 124 ? -7.902 -7.691 -17.094 1 98.56 124 ASN B N 1
ATOM 3123 C CA . ASN B 1 124 ? -9.125 -8.367 -17.516 1 98.56 124 ASN B CA 1
ATOM 3124 C C . ASN B 1 124 ? -10.359 -7.758 -16.859 1 98.56 124 ASN B C 1
ATOM 3126 O O . ASN B 1 124 ? -11.383 -7.555 -17.516 1 98.56 124 ASN B O 1
ATOM 3130 N N . LEU B 1 125 ? -10.25 -7.504 -15.547 1 98.31 125 LEU B N 1
ATOM 3131 C CA . LEU B 1 125 ? -11.359 -6.906 -14.82 1 98.31 125 LEU B CA 1
ATOM 3132 C C . LEU B 1 125 ? -11.711 -5.535 -15.383 1 98.31 125 LEU B C 1
ATOM 3134 O O . LEU B 1 125 ? -12.883 -5.16 -15.438 1 98.31 125 LEU B O 1
ATOM 3138 N N . PHE B 1 126 ? -10.75 -4.828 -15.82 1 97.81 126 PHE B N 1
ATOM 3139 C CA . PHE B 1 126 ? -10.984 -3.535 -16.453 1 97.81 126 PHE B CA 1
ATOM 3140 C C . PHE B 1 126 ? -11.672 -3.713 -17.797 1 97.81 126 PHE B C 1
ATOM 3142 O O . PHE B 1 126 ? -12.68 -3.062 -18.078 1 97.81 126 PHE B O 1
ATOM 3149 N N . GLU B 1 127 ? -11.156 -4.586 -18.594 1 97.31 127 GLU B N 1
ATOM 3150 C CA . GLU B 1 127 ? -11.648 -4.77 -19.953 1 97.31 127 GLU B CA 1
ATOM 3151 C C . GLU B 1 127 ? -13.094 -5.262 -19.953 1 97.31 127 GLU B C 1
ATOM 3153 O O . GLU B 1 127 ? -13.867 -4.93 -20.859 1 97.31 127 GLU B O 1
ATOM 3158 N N . ILE B 1 128 ? -13.445 -5.996 -18.953 1 96.81 128 ILE B N 1
ATOM 3159 C CA . ILE B 1 128 ? -14.805 -6.539 -18.953 1 96.81 128 ILE B CA 1
ATOM 3160 C C . ILE B 1 128 ? -15.727 -5.625 -18.156 1 96.81 128 ILE B C 1
ATOM 3162 O O . ILE B 1 128 ? -16.875 -5.977 -17.875 1 96.81 128 ILE B O 1
ATOM 3166 N N . GLY B 1 129 ? -15.203 -4.523 -17.562 1 96.38 129 GLY B N 1
ATOM 3167 C CA . GLY B 1 129 ? -16.031 -3.459 -17.031 1 96.38 129 GLY B CA 1
ATOM 3168 C C . GLY B 1 129 ? -16.234 -3.545 -15.531 1 96.38 129 GLY B C 1
ATOM 3169 O O . GLY B 1 129 ? -17.094 -2.867 -14.977 1 96.38 129 GLY B O 1
ATOM 3170 N N . HIS B 1 130 ? -15.453 -4.352 -14.859 1 97.25 130 HIS B N 1
ATOM 3171 C CA . HIS B 1 130 ? -15.609 -4.512 -13.414 1 97.25 130 HIS B CA 1
ATOM 3172 C C . HIS B 1 130 ? -14.625 -3.631 -12.656 1 97.25 130 HIS B C 1
ATOM 3174 O O . HIS B 1 130 ? -14.695 -3.529 -11.43 1 97.25 130 HIS B O 1
ATOM 3180 N N . LEU B 1 131 ? -13.766 -3.021 -13.32 1 96.31 131 LEU B N 1
ATOM 3181 C CA . LEU B 1 131 ? -12.836 -2.027 -12.789 1 96.31 131 LEU B CA 1
ATOM 3182 C C . LEU B 1 131 ? -12.992 -0.696 -13.516 1 96.31 131 LEU B C 1
ATOM 3184 O O . LEU B 1 131 ? -12.82 -0.626 -14.734 1 96.31 131 LEU B O 1
ATOM 3188 N N . ALA B 1 132 ? -13.344 0.337 -12.773 1 94.38 132 ALA B N 1
ATOM 3189 C CA . ALA B 1 132 ? -13.578 1.641 -13.391 1 94.38 132 ALA B CA 1
ATOM 3190 C C . ALA B 1 132 ? -12.289 2.201 -13.984 1 94.38 132 ALA B C 1
ATOM 3192 O O . ALA B 1 132 ? -11.188 1.841 -13.555 1 94.38 132 ALA B O 1
ATOM 3193 N N . GLU B 1 133 ? -12.414 3.086 -14.953 1 94 133 GLU B N 1
ATOM 3194 C CA . GLU B 1 133 ? -11.273 3.682 -15.633 1 94 133 GLU B CA 1
ATOM 3195 C C . GLU B 1 133 ? -10.32 4.352 -14.641 1 94 133 GLU B C 1
ATOM 3197 O O . GLU B 1 133 ? -9.102 4.195 -14.734 1 94 133 GLU B O 1
ATOM 3202 N N . ILE B 1 134 ? -10.883 5.066 -13.68 1 95.44 134 ILE B N 1
ATOM 3203 C CA . ILE B 1 134 ? -10.07 5.797 -12.719 1 95.44 134 ILE B CA 1
ATOM 3204 C C . ILE B 1 134 ? -9.375 4.812 -11.781 1 95.44 134 ILE B C 1
ATOM 3206 O O . ILE B 1 134 ? -8.219 5.02 -11.406 1 95.44 134 ILE B O 1
ATOM 3210 N N . GLU B 1 135 ? -10.023 3.744 -11.445 1 97 135 GLU B N 1
ATOM 3211 C CA . GLU B 1 135 ? -9.422 2.701 -10.617 1 97 135 GLU B CA 1
ATOM 3212 C C . GLU B 1 135 ? -8.266 2.02 -11.344 1 97 135 GLU B C 1
ATOM 3214 O O . GLU B 1 135 ? -7.223 1.758 -10.75 1 97 135 GLU B O 1
ATOM 3219 N N . TRP B 1 136 ? -8.508 1.737 -12.602 1 96.94 136 TRP B N 1
ATOM 3220 C CA . TRP B 1 136 ? -7.461 1.124 -13.414 1 96.94 136 TRP B CA 1
ATOM 3221 C C . TRP B 1 136 ? -6.25 2.041 -13.523 1 96.94 136 TRP B C 1
ATOM 3223 O O . TRP B 1 136 ? -5.109 1.586 -13.406 1 96.94 136 TRP B O 1
ATOM 3233 N N . ALA B 1 137 ? -6.469 3.332 -13.711 1 96.19 137 ALA B N 1
ATOM 3234 C CA . ALA B 1 137 ? -5.387 4.305 -13.805 1 96.19 137 ALA B CA 1
ATOM 3235 C C . ALA B 1 137 ? -4.566 4.34 -12.516 1 96.19 137 ALA B C 1
ATOM 3237 O O . ALA B 1 137 ? -3.334 4.312 -12.555 1 96.19 137 ALA B O 1
ATOM 3238 N N . ILE B 1 138 ? -5.238 4.367 -11.43 1 97.25 138 ILE B N 1
ATOM 3239 C CA . ILE B 1 138 ? -4.574 4.434 -10.133 1 97.25 138 ILE B CA 1
ATOM 3240 C C . ILE B 1 138 ? -3.834 3.127 -9.867 1 97.25 138 ILE B C 1
ATOM 3242 O O . ILE B 1 138 ? -2.709 3.137 -9.359 1 97.25 138 ILE B O 1
ATOM 3246 N N . TYR B 1 139 ? -4.484 2.014 -10.195 1 98 139 TYR B N 1
ATOM 3247 C CA . TYR B 1 139 ? -3.865 0.708 -10.008 1 98 139 TYR B CA 1
ATOM 3248 C C . TYR B 1 139 ? -2.551 0.611 -10.773 1 98 139 TYR B C 1
ATOM 3250 O O . TYR B 1 139 ? -1.547 0.132 -10.234 1 98 139 TYR B O 1
ATOM 3258 N N . GLN B 1 140 ? -2.539 1.062 -12.016 1 96.94 140 GLN B N 1
ATOM 3259 C CA . GLN B 1 140 ? -1.331 1.055 -12.828 1 96.94 140 GLN B CA 1
ATOM 3260 C C . GLN B 1 140 ? -0.251 1.945 -12.219 1 96.94 140 GLN B C 1
ATOM 3262 O O . GLN B 1 140 ? 0.93 1.592 -12.227 1 96.94 140 GLN B O 1
ATOM 3267 N N . ASP B 1 141 ? -0.661 3.072 -11.742 1 96.62 141 ASP B N 1
ATOM 3268 C CA . ASP B 1 141 ? 0.28 4.004 -11.125 1 96.62 141 ASP B CA 1
ATOM 3269 C C . ASP B 1 141 ? 0.952 3.375 -9.906 1 96.62 141 ASP B C 1
ATOM 3271 O O . ASP B 1 141 ? 2.168 3.488 -9.734 1 96.62 141 ASP B O 1
ATOM 3275 N N . TRP B 1 142 ? 0.147 2.74 -9.078 1 97.75 142 TRP B N 1
ATOM 3276 C CA . TRP B 1 142 ? 0.689 2.021 -7.93 1 97.75 142 TRP B CA 1
ATOM 3277 C C . TRP B 1 142 ? 1.697 0.968 -8.375 1 97.75 142 TRP B C 1
ATOM 3279 O O . TRP B 1 142 ? 2.801 0.885 -7.828 1 97.75 142 TRP B O 1
ATOM 3289 N N . HIS B 1 143 ? 1.276 0.193 -9.281 1 97.19 143 HIS B N 1
ATOM 3290 C CA . HIS B 1 143 ? 2.123 -0.902 -9.742 1 97.19 143 HIS B CA 1
ATOM 3291 C C . HIS B 1 143 ? 3.445 -0.38 -10.297 1 97.19 143 HIS B C 1
ATOM 3293 O O . HIS B 1 143 ? 4.512 -0.92 -9.977 1 97.19 143 HIS B O 1
ATOM 3299 N N . THR B 1 144 ? 3.406 0.657 -11.125 1 96.5 144 THR B N 1
ATOM 3300 C CA . THR B 1 144 ? 4.602 1.269 -11.695 1 96.5 144 THR B CA 1
ATOM 3301 C C . THR B 1 144 ? 5.504 1.82 -10.594 1 96.5 144 THR B C 1
ATOM 3303 O O . THR B 1 144 ? 6.719 1.606 -10.609 1 96.5 144 THR B O 1
ATOM 3306 N N . PHE B 1 145 ? 4.945 2.498 -9.68 1 97.31 145 PHE B N 1
ATOM 3307 C CA . PHE B 1 145 ? 5.703 3.061 -8.57 1 97.31 145 PHE B CA 1
ATOM 3308 C C . PHE B 1 145 ? 6.438 1.963 -7.805 1 97.31 145 PHE B C 1
ATOM 3310 O O . PHE B 1 145 ? 7.629 2.088 -7.52 1 97.31 145 PHE B O 1
ATOM 3317 N N . LEU B 1 146 ? 5.727 0.914 -7.453 1 97.44 146 LEU B N 1
ATOM 3318 C CA . LEU B 1 146 ? 6.293 -0.173 -6.664 1 97.44 146 LEU B CA 1
ATOM 3319 C C . LEU B 1 146 ? 7.41 -0.876 -7.43 1 97.44 146 LEU B C 1
ATOM 3321 O O . LEU B 1 146 ? 8.445 -1.209 -6.855 1 97.44 146 LEU B O 1
ATOM 3325 N N . GLN B 1 147 ? 7.133 -1.099 -8.672 1 95.75 147 GLN B N 1
ATOM 3326 C CA . GLN B 1 147 ? 8.156 -1.719 -9.5 1 95.75 147 GLN B CA 1
ATOM 3327 C C . GLN B 1 147 ? 9.43 -0.877 -9.531 1 95.75 147 GLN B C 1
ATOM 3329 O O . GLN B 1 147 ? 10.531 -1.412 -9.438 1 95.75 147 GLN B O 1
ATOM 3334 N N . GLN B 1 148 ? 9.32 0.427 -9.641 1 95.12 148 GLN B N 1
ATOM 3335 C CA . GLN B 1 148 ? 10.469 1.325 -9.688 1 95.12 148 GLN B CA 1
ATOM 3336 C C . GLN B 1 148 ? 11.148 1.417 -8.32 1 95.12 148 GLN B C 1
ATOM 3338 O O . GLN B 1 148 ? 12.375 1.426 -8.234 1 95.12 148 GLN B O 1
ATOM 3343 N N . ALA B 1 149 ? 10.359 1.443 -7.352 1 95.19 149 ALA B N 1
ATOM 3344 C CA . ALA B 1 149 ? 10.883 1.639 -6.004 1 95.19 149 ALA B CA 1
ATOM 3345 C C . ALA B 1 149 ? 11.672 0.421 -5.543 1 95.19 149 ALA B C 1
ATOM 3347 O O . ALA B 1 149 ? 12.711 0.559 -4.883 1 95.19 149 ALA B O 1
ATOM 3348 N N . PHE B 1 150 ? 11.234 -0.778 -5.887 1 95.12 150 PHE B N 1
ATOM 3349 C CA . PHE B 1 150 ? 11.891 -1.982 -5.387 1 95.12 150 PHE B CA 1
ATOM 3350 C C . PHE B 1 150 ? 12.836 -2.559 -6.43 1 95.12 150 PHE B C 1
ATOM 3352 O O . PHE B 1 150 ? 13.703 -3.371 -6.109 1 95.12 150 PHE B O 1
ATOM 3359 N N . GLY B 1 151 ? 12.672 -2.174 -7.672 1 91.25 151 GLY B N 1
ATOM 3360 C CA . GLY B 1 151 ? 13.625 -2.473 -8.727 1 91.25 151 GLY B CA 1
ATOM 3361 C C . GLY B 1 151 ? 13.953 -3.951 -8.836 1 91.25 151 GLY B C 1
ATOM 3362 O O . GLY B 1 151 ? 13.055 -4.785 -8.93 1 91.25 151 GLY B O 1
ATOM 3363 N N . ASP B 1 152 ? 15.227 -4.293 -8.586 1 90.06 152 ASP B N 1
ATOM 3364 C CA . ASP B 1 152 ? 15.773 -5.625 -8.836 1 90.06 152 ASP B CA 1
ATOM 3365 C C . ASP B 1 152 ? 15.156 -6.656 -7.891 1 90.06 152 ASP B C 1
ATOM 3367 O O . ASP B 1 152 ? 15.125 -7.848 -8.203 1 90.06 152 ASP B O 1
ATOM 3371 N N . GLN B 1 153 ? 14.57 -6.16 -6.871 1 93.25 153 GLN B N 1
ATOM 3372 C CA . GLN B 1 153 ? 13.977 -7.082 -5.914 1 93.25 153 GLN B CA 1
ATOM 3373 C C . GLN B 1 153 ? 12.695 -7.707 -6.469 1 93.25 153 GLN B C 1
ATOM 3375 O O . GLN B 1 153 ? 12.227 -8.727 -5.957 1 93.25 153 GLN B O 1
ATOM 3380 N N . LEU B 1 154 ? 12.18 -7.074 -7.516 1 95.5 154 LEU B N 1
ATOM 3381 C CA . LEU B 1 154 ? 10.945 -7.586 -8.094 1 95.5 154 LEU B CA 1
ATOM 3382 C C . LEU B 1 154 ? 11.195 -8.148 -9.492 1 95.5 154 LEU B C 1
ATOM 3384 O O . LEU B 1 154 ? 10.25 -8.461 -10.219 1 95.5 154 LEU B O 1
ATOM 3388 N N . ASP B 1 155 ? 12.414 -8.312 -9.82 1 93.81 155 ASP B N 1
ATOM 3389 C CA . ASP B 1 155 ? 12.742 -8.828 -11.141 1 93.81 155 ASP B CA 1
ATOM 3390 C C . ASP B 1 155 ? 12.344 -10.297 -11.273 1 93.81 155 ASP B C 1
ATOM 3392 O O . ASP B 1 155 ? 12.32 -11.031 -10.289 1 93.81 155 ASP B O 1
ATOM 3396 N N . ILE B 1 156 ? 11.992 -10.664 -12.453 1 96.5 156 ILE B N 1
ATOM 3397 C CA . ILE B 1 156 ? 11.766 -12.039 -12.883 1 96.5 156 ILE B CA 1
ATOM 3398 C C . ILE B 1 156 ? 12.656 -12.359 -14.078 1 96.5 156 ILE B C 1
ATOM 3400 O O . ILE B 1 156 ? 12.586 -11.695 -15.109 1 96.5 156 ILE B O 1
ATOM 3404 N N . HIS B 1 157 ? 13.484 -13.352 -13.883 1 95.62 157 HIS B N 1
ATOM 3405 C CA . HIS B 1 157 ? 14.484 -13.656 -14.898 1 95.62 157 HIS B CA 1
ATOM 3406 C C . HIS B 1 157 ? 13.953 -14.641 -15.93 1 95.62 157 HIS B C 1
ATOM 3408 O O . HIS B 1 157 ? 14.555 -14.836 -16.984 1 95.62 157 HIS B O 1
ATOM 3414 N N . GLY B 1 158 ? 12.867 -15.297 -15.68 1 97.38 158 GLY B N 1
ATOM 3415 C CA . GLY B 1 158 ? 12.195 -16.219 -16.578 1 97.38 158 GLY B CA 1
ATOM 3416 C C . GLY B 1 158 ? 10.797 -16.594 -16.125 1 97.38 158 GLY B C 1
ATOM 3417 O O . GLY B 1 158 ? 10.516 -16.641 -14.93 1 97.38 158 GLY B O 1
ATOM 3418 N N . PHE B 1 159 ? 9.945 -16.891 -17.094 1 98.62 159 PHE B N 1
ATOM 3419 C CA . PHE B 1 159 ? 8.586 -17.328 -16.812 1 98.62 159 PHE B CA 1
ATOM 3420 C C . PHE B 1 159 ? 8.391 -18.797 -17.219 1 98.62 159 PHE B C 1
ATOM 3422 O O . PHE B 1 159 ? 8.82 -19.203 -18.281 1 98.62 159 PHE B O 1
ATOM 3429 N N . LEU B 1 160 ? 7.883 -19.531 -16.312 1 98.88 160 LEU B N 1
ATOM 3430 C CA . LEU B 1 160 ? 7.363 -20.859 -16.609 1 98.88 160 LEU B CA 1
ATOM 3431 C C . LEU B 1 160 ? 5.863 -20.812 -16.875 1 98.88 160 LEU B C 1
ATOM 3433 O O . LEU B 1 160 ? 5.07 -20.719 -15.93 1 98.88 160 LEU B O 1
ATOM 3437 N N . TYR B 1 161 ? 5.449 -20.922 -18.109 1 98.94 161 TYR B N 1
ATOM 3438 C CA . TYR B 1 161 ? 4.047 -20.766 -18.5 1 98.94 161 TYR B CA 1
ATOM 3439 C C . TYR B 1 161 ? 3.365 -22.109 -18.672 1 98.94 161 TYR B C 1
ATOM 3441 O O . TYR B 1 161 ? 3.602 -22.812 -19.656 1 98.94 161 TYR B O 1
ATOM 3449 N N . LEU B 1 162 ? 2.561 -22.422 -17.688 1 98.94 162 LEU B N 1
ATOM 3450 C CA . LEU B 1 162 ? 1.729 -23.625 -17.812 1 98.94 162 LEU B CA 1
ATOM 3451 C C . LEU B 1 162 ? 0.5 -23.328 -18.672 1 98.94 162 LEU B C 1
ATOM 3453 O O . LEU B 1 162 ? -0.337 -22.5 -18.312 1 98.94 162 LEU B O 1
ATOM 3457 N N . ARG B 1 163 ? 0.388 -24.094 -19.734 1 98.81 163 ARG B N 1
ATOM 3458 C CA . ARG B 1 163 ? -0.691 -23.828 -20.688 1 98.81 163 ARG B CA 1
ATOM 3459 C C . ARG B 1 163 ? -1.588 -25.047 -20.859 1 98.81 163 ARG B C 1
ATOM 3461 O O . ARG B 1 163 ? -1.098 -26.172 -21 1 98.81 163 ARG B O 1
ATOM 3468 N N . ALA B 1 164 ? -2.846 -24.875 -20.734 1 98.88 164 ALA B N 1
ATOM 3469 C CA . ALA B 1 164 ? -3.9 -25.828 -21.062 1 98.88 164 ALA B CA 1
ATOM 3470 C C . ALA B 1 164 ? -5.156 -25.125 -21.547 1 98.88 164 ALA B C 1
ATOM 3472 O O . ALA B 1 164 ? -5.379 -23.953 -21.219 1 98.88 164 ALA B O 1
ATOM 3473 N N . PRO B 1 165 ? -5.988 -25.766 -22.375 1 98.75 165 PRO B N 1
ATOM 3474 C CA . PRO B 1 165 ? -7.246 -25.156 -22.797 1 98.75 165 PRO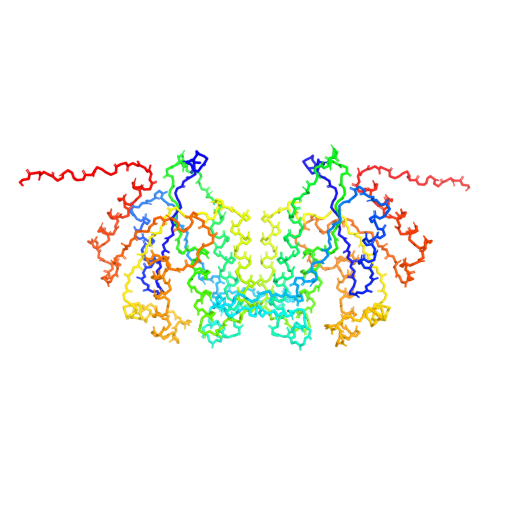 B CA 1
ATOM 3475 C C . PRO B 1 165 ? -8.148 -24.797 -21.609 1 98.75 165 PRO B C 1
ATOM 3477 O O . PRO B 1 165 ? -8.227 -25.547 -20.641 1 98.75 165 PRO B O 1
ATOM 3480 N N . PRO B 1 166 ? -8.875 -23.641 -21.734 1 98.88 166 PRO B N 1
ATOM 3481 C CA . PRO B 1 166 ? -9.758 -23.219 -20.656 1 98.88 166 PRO B CA 1
ATOM 3482 C C . PRO B 1 166 ? -10.758 -24.297 -20.234 1 98.88 166 PRO B C 1
ATOM 3484 O O . PRO B 1 166 ? -11.133 -24.391 -19.062 1 98.88 166 PRO B O 1
ATOM 3487 N N . GLU B 1 167 ? -11.188 -25.141 -21.203 1 98.81 167 GLU B N 1
ATOM 3488 C CA . GLU B 1 167 ? -12.125 -26.219 -20.891 1 98.81 167 GLU B CA 1
ATOM 3489 C C . GLU B 1 167 ? -11.516 -27.219 -19.906 1 98.81 167 GLU B C 1
ATOM 3491 O O . GLU B 1 167 ? -12.203 -27.734 -19.031 1 98.81 167 GLU B O 1
ATOM 3496 N N . ILE B 1 168 ? -10.289 -27.484 -20.109 1 98.75 168 ILE B N 1
ATOM 3497 C CA . ILE B 1 168 ? -9.578 -28.391 -19.219 1 98.75 168 ILE B CA 1
ATOM 3498 C C . ILE B 1 168 ? -9.422 -27.734 -17.844 1 98.75 168 ILE B C 1
ATOM 3500 O O . ILE B 1 168 ? -9.625 -28.375 -16.812 1 98.75 168 ILE B O 1
ATOM 3504 N N . CYS B 1 169 ? -9.07 -26.453 -17.812 1 98.75 169 CYS B N 1
ATOM 3505 C CA . CYS B 1 169 ? -8.945 -25.719 -16.562 1 98.75 169 CYS B CA 1
ATOM 3506 C C . CYS B 1 169 ? -10.273 -25.703 -15.812 1 98.75 169 CYS B C 1
ATOM 3508 O O . CYS B 1 169 ? -10.297 -25.828 -14.586 1 98.75 169 CYS B O 1
ATOM 3510 N N . MET B 1 170 ? -11.391 -25.562 -16.562 1 98.62 170 MET B N 1
ATOM 3511 C CA . MET B 1 170 ? -12.719 -25.547 -15.953 1 98.62 170 MET B CA 1
ATOM 3512 C C . MET B 1 170 ? -13.023 -26.891 -15.297 1 98.62 170 MET B C 1
ATOM 3514 O O . MET B 1 170 ? -13.555 -26.938 -14.188 1 98.62 170 MET B O 1
ATOM 3518 N N . GLU B 1 171 ? -12.688 -27.953 -15.969 1 98.25 171 GLU B N 1
ATOM 3519 C CA . GLU B 1 171 ? -12.883 -29.281 -15.414 1 98.25 171 GLU B CA 1
ATOM 3520 C C . GLU B 1 171 ? -12.086 -29.469 -14.125 1 98.25 171 GLU B C 1
ATOM 3522 O O . GLU B 1 171 ? -12.602 -29.969 -13.133 1 98.25 171 GLU B O 1
ATOM 3527 N N . ARG B 1 172 ? -10.867 -29.031 -14.148 1 98.25 172 ARG B N 1
ATOM 3528 C CA . ARG B 1 172 ? -9.992 -29.141 -12.984 1 98.25 172 ARG B CA 1
ATOM 3529 C C . ARG B 1 172 ? -10.484 -28.266 -11.836 1 98.25 172 ARG B C 1
ATOM 3531 O O . ARG B 1 172 ? -10.375 -28.641 -10.664 1 98.25 172 ARG B O 1
ATOM 3538 N N . LEU B 1 173 ? -10.984 -27.094 -12.203 1 98.06 173 LEU B N 1
ATOM 3539 C CA . LEU B 1 173 ? -11.555 -26.172 -11.219 1 98.06 173 LEU B CA 1
ATOM 3540 C C . LEU B 1 173 ? -12.719 -26.828 -10.484 1 98.06 173 LEU B C 1
ATOM 3542 O O . LEU B 1 173 ? -12.805 -26.75 -9.258 1 98.06 173 LEU B O 1
ATOM 3546 N N . ARG B 1 174 ? -13.594 -27.516 -11.203 1 97.19 174 ARG B N 1
ATOM 3547 C CA . ARG B 1 174 ? -14.75 -28.188 -10.625 1 97.19 174 ARG B CA 1
ATOM 3548 C C . ARG B 1 174 ? -14.312 -29.359 -9.742 1 97.19 174 ARG B C 1
ATOM 3550 O O . ARG B 1 174 ? -14.891 -29.594 -8.68 1 97.19 174 ARG B O 1
ATOM 3557 N N . GLN B 1 175 ? -13.32 -30 -10.125 1 96.44 175 GLN B N 1
ATOM 3558 C CA . GLN B 1 175 ? -12.805 -31.125 -9.359 1 96.44 175 GLN B CA 1
ATOM 3559 C C . GLN B 1 175 ? -12.164 -30.672 -8.055 1 96.44 175 GLN B C 1
ATOM 3561 O O . GLN B 1 175 ? -12.344 -31.297 -7.008 1 96.44 175 GLN B O 1
ATOM 3566 N N . ARG B 1 176 ? -11.336 -29.609 -8.109 1 94.31 176 ARG B N 1
ATOM 3567 C CA . ARG B 1 176 ? -10.703 -29.047 -6.926 1 94.31 176 ARG B CA 1
ATOM 3568 C C . ARG B 1 176 ? -11.75 -28.578 -5.918 1 94.31 176 ARG B C 1
ATOM 3570 O O . ARG B 1 176 ? -11.555 -28.703 -4.711 1 94.31 176 ARG B O 1
ATOM 3577 N N . GLY B 1 177 ? -12.797 -27.922 -6.34 1 93.38 177 GLY B N 1
ATOM 3578 C CA . GLY B 1 177 ? -14 -27.656 -5.566 1 93.38 177 GLY B CA 1
ATOM 3579 C C . GLY B 1 177 ? -13.812 -26.578 -4.523 1 93.38 177 GLY B C 1
ATOM 3580 O O . GLY B 1 177 ? -14.344 -26.672 -3.416 1 93.38 177 GLY B O 1
ATOM 3581 N N . ARG B 1 178 ? -13.086 -25.547 -4.715 1 92.25 178 ARG B N 1
ATOM 3582 C CA . ARG B 1 178 ? -13.039 -24.406 -3.805 1 92.25 178 ARG B CA 1
ATOM 3583 C C . ARG B 1 178 ? -14.391 -23.703 -3.729 1 92.25 178 ARG B C 1
ATOM 3585 O O . ARG B 1 178 ? -14.961 -23.344 -4.758 1 92.25 178 ARG B O 1
ATOM 3592 N N . PRO B 1 179 ? -14.875 -23.453 -2.566 1 94.25 179 PRO B N 1
ATOM 3593 C CA . PRO B 1 179 ? -16.219 -22.906 -2.422 1 94.25 179 PRO B CA 1
ATOM 3594 C C . PRO B 1 179 ? -16.391 -21.547 -3.109 1 94.25 179 PRO B C 1
ATOM 3596 O O . PRO B 1 179 ? -17.438 -21.281 -3.691 1 94.25 179 PRO B O 1
ATOM 3599 N N . GLU B 1 180 ? -15.398 -20.688 -3.137 1 95.25 180 GLU B N 1
ATOM 3600 C CA . GLU B 1 180 ? -15.477 -19.359 -3.705 1 95.25 180 GLU B CA 1
ATOM 3601 C C . GLU B 1 180 ? -15.648 -19.406 -5.223 1 95.25 180 GLU B C 1
ATOM 3603 O O . GLU B 1 180 ? -16.125 -18.453 -5.832 1 95.25 180 GLU B O 1
ATOM 3608 N N . GLU B 1 181 ? -15.25 -20.547 -5.812 1 95.25 181 GLU B N 1
ATOM 3609 C CA . GLU B 1 181 ? -15.125 -20.594 -7.266 1 95.25 181 GLU B CA 1
ATOM 3610 C C . GLU B 1 181 ? -16.344 -21.25 -7.906 1 95.25 181 GLU B C 1
ATOM 3612 O O . GLU B 1 181 ? -16.391 -21.438 -9.125 1 95.25 181 GLU B O 1
ATOM 3617 N N . LYS B 1 182 ? -17.344 -21.562 -7.152 1 93.75 182 LYS B N 1
ATOM 3618 C CA . LYS B 1 182 ? -18.516 -22.281 -7.637 1 93.75 182 LYS B CA 1
ATOM 3619 C C . LYS B 1 182 ? -19.219 -21.5 -8.75 1 93.75 182 LYS B C 1
ATOM 3621 O O . LYS B 1 182 ? -19.781 -22.094 -9.672 1 93.75 182 LYS B O 1
ATOM 3626 N N . GLY B 1 183 ? -19.156 -20.219 -8.781 1 93.19 183 GLY B N 1
ATOM 3627 C CA . GLY B 1 183 ? -19.859 -19.391 -9.75 1 93.19 183 GLY B CA 1
ATOM 3628 C C . GLY B 1 183 ? -19 -18.969 -10.922 1 93.19 183 GLY B C 1
ATOM 3629 O O . GLY B 1 183 ? -19.484 -18.297 -11.844 1 93.19 183 GLY B O 1
ATOM 3630 N N . VAL B 1 184 ? -17.781 -19.5 -10.984 1 96.38 184 VAL B N 1
ATOM 3631 C CA . VAL B 1 184 ? -16.875 -19.109 -12.062 1 96.38 184 VAL B CA 1
ATOM 3632 C C . VAL B 1 184 ? -17.328 -19.75 -13.375 1 96.38 184 VAL B C 1
ATOM 3634 O O . VAL B 1 184 ? -17.656 -20.938 -13.422 1 96.38 184 VAL B O 1
ATOM 3637 N N . GLN B 1 185 ? -17.422 -18.969 -14.398 1 97.19 185 GLN B N 1
ATOM 3638 C CA . GLN B 1 185 ? -17.875 -19.438 -15.703 1 97.19 185 GLN B CA 1
ATOM 3639 C C . GLN B 1 185 ? -16.703 -19.672 -16.641 1 97.19 185 GLN B C 1
ATOM 3641 O O . GLN B 1 185 ? -15.648 -19.031 -16.5 1 97.19 185 GLN B O 1
ATOM 3646 N N . LEU B 1 186 ? -16.891 -20.484 -17.578 1 98.5 186 LEU B N 1
ATOM 3647 C CA . LEU B 1 186 ? -15.875 -20.812 -18.578 1 98.5 186 LEU B CA 1
ATOM 3648 C C . LEU B 1 186 ? -15.398 -19.547 -19.281 1 98.5 186 LEU B C 1
ATOM 3650 O O . LEU B 1 186 ? -14.211 -19.422 -19.594 1 98.5 186 LEU B O 1
ATOM 3654 N N . ARG B 1 187 ? -16.312 -18.672 -19.531 1 98.31 187 ARG B N 1
ATOM 3655 C CA . ARG B 1 187 ? -15.984 -17.438 -20.234 1 98.31 187 ARG B CA 1
ATOM 3656 C C . ARG B 1 187 ? -14.891 -16.656 -19.5 1 98.31 187 ARG B C 1
ATOM 3658 O O . ARG B 1 187 ? -14.023 -16.062 -20.125 1 98.31 187 ARG B O 1
ATOM 3665 N N . TYR B 1 188 ? -14.961 -16.641 -18.25 1 98.12 188 TYR B N 1
ATOM 3666 C CA . TYR B 1 188 ? -13.938 -15.961 -17.469 1 98.12 188 TYR B CA 1
ATOM 3667 C C . TYR B 1 188 ? -12.57 -16.609 -17.656 1 98.12 188 TYR B C 1
ATOM 3669 O O . TYR B 1 188 ? -11.57 -15.906 -17.828 1 98.12 188 TYR B O 1
ATOM 3677 N N . LEU B 1 189 ? -12.492 -17.891 -17.656 1 98.75 189 LEU B N 1
ATOM 3678 C CA . LEU B 1 189 ? -11.234 -18.609 -17.859 1 98.75 189 LEU B CA 1
ATOM 3679 C C . LEU B 1 189 ? -10.711 -18.359 -19.281 1 98.75 189 LEU B C 1
ATOM 3681 O O . LEU B 1 189 ? -9.492 -18.297 -19.484 1 98.75 189 LEU B O 1
ATOM 3685 N N . GLU B 1 190 ? -11.625 -18.312 -20.203 1 98.88 190 GLU B N 1
ATOM 3686 C CA . GLU B 1 190 ? -11.234 -18 -21.562 1 98.88 190 GLU B CA 1
ATOM 3687 C C . GLU B 1 190 ? -10.594 -16.625 -21.656 1 98.88 190 GLU B C 1
ATOM 3689 O O . GLU B 1 190 ? -9.602 -16.438 -22.359 1 98.88 190 GLU B O 1
ATOM 3694 N N . GLN B 1 191 ? -11.172 -15.703 -20.984 1 98.75 191 GLN B N 1
ATOM 3695 C CA . GLN B 1 191 ? -10.633 -14.344 -20.953 1 98.75 191 GLN B CA 1
ATOM 3696 C C . GLN B 1 191 ? -9.242 -14.32 -20.328 1 98.75 191 GLN B C 1
ATOM 3698 O O . GLN B 1 191 ? -8.328 -13.688 -20.859 1 98.75 191 GLN B O 1
ATOM 3703 N N . LEU B 1 192 ? -9.086 -15 -19.234 1 98.81 192 LEU B N 1
ATOM 3704 C CA . LEU B 1 192 ? -7.797 -15.062 -18.562 1 98.81 192 LEU B CA 1
ATOM 3705 C C . LEU B 1 192 ? -6.754 -15.734 -19.453 1 98.81 192 LEU B C 1
ATOM 3707 O O . LEU B 1 192 ? -5.594 -15.328 -19.484 1 98.81 192 LEU B O 1
ATOM 3711 N N . HIS B 1 193 ? -7.176 -16.797 -20.094 1 98.88 193 HIS B N 1
ATOM 3712 C CA . HIS B 1 193 ? -6.293 -17.469 -21.047 1 98.88 193 HIS B CA 1
ATOM 3713 C C . HIS B 1 193 ? -5.793 -16.5 -22.109 1 98.88 193 HIS B C 1
ATOM 3715 O O . HIS B 1 193 ? -4.598 -16.453 -22.406 1 98.88 193 HIS B O 1
ATOM 3721 N N . THR B 1 194 ? -6.684 -15.773 -22.656 1 98.81 194 THR B N 1
ATOM 3722 C CA . THR B 1 194 ? -6.355 -14.812 -23.703 1 98.81 194 THR B CA 1
ATOM 3723 C C . THR B 1 194 ? -5.344 -13.789 -23.188 1 98.81 194 THR B C 1
ATOM 3725 O O . THR B 1 194 ? -4.395 -13.438 -23.891 1 98.81 194 THR B O 1
ATOM 3728 N N . GLN B 1 195 ? -5.516 -13.281 -22 1 98.81 195 GLN B N 1
ATOM 3729 C CA . GLN B 1 195 ? -4.586 -12.312 -21.438 1 98.81 195 GLN B CA 1
ATOM 3730 C C . GLN B 1 195 ? -3.201 -12.922 -21.25 1 98.81 195 GLN B C 1
ATOM 3732 O O . GLN B 1 195 ? -2.188 -12.266 -21.5 1 98.81 195 GLN B O 1
ATOM 3737 N N . HIS B 1 196 ? -3.182 -14.148 -20.812 1 98.88 196 HIS B N 1
ATOM 3738 C CA . HIS B 1 196 ? -1.889 -14.812 -20.672 1 98.88 196 HIS B CA 1
ATOM 3739 C C . HIS B 1 196 ? -1.195 -14.953 -22.016 1 98.88 196 HIS B C 1
ATOM 3741 O O . HIS B 1 196 ? 0.013 -14.734 -22.125 1 98.88 196 HIS B O 1
ATOM 3747 N N . GLU B 1 197 ? -1.909 -15.359 -22.984 1 98.81 197 GLU B N 1
ATOM 3748 C CA . GLU B 1 197 ? -1.362 -15.523 -24.328 1 98.81 197 GLU B CA 1
ATOM 3749 C C . GLU B 1 197 ? -0.836 -14.203 -24.875 1 98.81 197 GLU B C 1
ATOM 3751 O O . GLU B 1 197 ? 0.25 -14.156 -25.453 1 98.81 197 GLU B O 1
ATOM 3756 N N . HIS B 1 198 ? -1.622 -13.117 -24.766 1 98.5 198 HIS B N 1
ATOM 3757 C CA . HIS B 1 198 ? -1.22 -11.797 -25.219 1 98.5 198 HIS B CA 1
ATOM 3758 C C . HIS B 1 198 ? 0.073 -11.344 -24.547 1 98.5 198 HIS B C 1
ATOM 3760 O O . HIS B 1 198 ? 0.937 -10.75 -25.188 1 98.5 198 HIS B O 1
ATOM 3766 N N . TRP B 1 199 ? 0.212 -11.688 -23.266 1 98.5 199 TRP B N 1
ATOM 3767 C CA . TRP B 1 199 ? 1.355 -11.25 -22.484 1 98.5 199 TRP B CA 1
ATOM 3768 C C . TRP B 1 199 ? 2.568 -12.141 -22.734 1 98.5 199 TRP B C 1
ATOM 3770 O O . TRP B 1 199 ? 3.611 -11.664 -23.188 1 98.5 199 TRP B O 1
ATOM 3780 N N . LEU B 1 200 ? 2.426 -13.398 -22.594 1 98.38 200 LEU B N 1
ATOM 3781 C CA . LEU B 1 200 ? 3.58 -14.281 -22.484 1 98.38 200 LEU B CA 1
ATOM 3782 C C . LEU B 1 200 ? 3.967 -14.852 -23.844 1 98.38 200 LEU B C 1
ATOM 3784 O O . LEU B 1 200 ? 5.125 -15.219 -24.062 1 98.38 200 LEU B O 1
ATOM 3788 N N . MET B 1 201 ? 3.072 -14.938 -24.719 1 97.69 201 MET B N 1
ATOM 3789 C CA . MET B 1 201 ? 3.348 -15.602 -26 1 97.69 201 MET B CA 1
ATOM 3790 C C . MET B 1 201 ? 3.391 -14.594 -27.141 1 97.69 201 MET B C 1
ATOM 3792 O O . MET B 1 201 ? 4.418 -14.445 -27.812 1 97.69 201 MET B O 1
ATOM 3796 N N . GLU B 1 202 ? 2.35 -13.812 -27.344 1 97.56 202 GLU B N 1
ATOM 3797 C CA . GLU B 1 202 ? 2.23 -12.891 -28.453 1 97.56 202 GLU B CA 1
ATOM 3798 C C . GLU B 1 202 ? 3.018 -11.609 -28.203 1 97.56 202 GLU B C 1
ATOM 3800 O O . GLU B 1 202 ? 3.354 -10.883 -29.141 1 97.56 202 GLU B O 1
ATOM 3805 N N . LYS B 1 203 ? 3.229 -11.242 -26.969 1 96.06 203 LYS B N 1
ATOM 3806 C CA . LYS B 1 203 ? 3.938 -10.039 -26.562 1 96.06 203 LYS B CA 1
ATOM 3807 C C . LYS B 1 203 ? 3.24 -8.781 -27.078 1 96.06 203 LYS B C 1
ATOM 3809 O O . LYS B 1 203 ? 3.898 -7.836 -27.5 1 96.06 203 LYS B O 1
ATOM 3814 N N . SER B 1 204 ? 1.971 -8.844 -27.078 1 96.81 204 SER B N 1
ATOM 3815 C CA . SER B 1 204 ? 1.181 -7.711 -27.531 1 96.81 204 SER B CA 1
ATOM 3816 C C . SER B 1 204 ? 0.74 -6.832 -26.375 1 96.81 204 SER B C 1
ATOM 3818 O O . SER B 1 204 ? 0.303 -5.699 -26.562 1 96.81 204 SER B O 1
ATOM 3820 N N . THR B 1 205 ? 0.838 -7.336 -25.188 1 96.69 205 THR B N 1
ATOM 3821 C CA . THR B 1 205 ? 0.52 -6.551 -24 1 96.69 205 THR B CA 1
ATOM 3822 C C . THR B 1 205 ? 1.601 -5.508 -23.734 1 96.69 205 THR B C 1
ATOM 3824 O O . THR B 1 205 ? 2.793 -5.801 -23.844 1 96.69 205 THR B O 1
ATOM 3827 N N . GLU B 1 206 ? 1.115 -4.27 -23.469 1 94.06 206 GLU B N 1
ATOM 3828 C CA . GLU B 1 206 ? 2.078 -3.232 -23.109 1 94.06 206 GLU B CA 1
ATOM 3829 C C . GLU B 1 206 ? 2.697 -3.508 -21.734 1 94.06 206 GLU B C 1
ATOM 3831 O O . GLU B 1 206 ? 1.993 -3.541 -20.734 1 94.06 206 GLU B O 1
ATOM 3836 N N . ILE B 1 207 ? 4 -3.75 -21.734 1 93 207 ILE B N 1
ATOM 3837 C CA . ILE B 1 207 ? 4.746 -4.031 -20.516 1 93 207 ILE B CA 1
ATOM 3838 C C . ILE B 1 207 ? 5.664 -2.854 -20.188 1 93 207 ILE B C 1
ATOM 3840 O O . ILE B 1 207 ? 6.383 -2.361 -21.062 1 93 207 ILE B O 1
ATOM 3844 N N . HIS B 1 208 ? 5.777 -2.453 -18.969 1 89.44 208 HIS B N 1
ATOM 3845 C CA . HIS B 1 208 ? 6.387 -1.176 -18.625 1 89.44 208 HIS B CA 1
ATOM 3846 C C . HIS B 1 208 ? 7.77 -1.376 -18.016 1 89.44 208 HIS B C 1
ATOM 3848 O O . HIS B 1 208 ? 8.438 -0.406 -17.641 1 89.44 208 HIS B O 1
ATOM 3854 N N . SER B 1 209 ? 8.211 -2.508 -17.953 1 90.69 209 SER B N 1
ATOM 3855 C CA . SER B 1 209 ? 9.578 -2.852 -17.562 1 90.69 209 SER B CA 1
ATOM 3856 C C . SER B 1 209 ? 10.289 -3.629 -18.672 1 90.69 209 SER B C 1
ATOM 3858 O O . SER B 1 209 ? 9.82 -4.688 -19.094 1 90.69 209 SER B O 1
ATOM 3860 N N . GLU B 1 210 ? 11.422 -3.066 -19.031 1 91.5 210 GLU B N 1
ATOM 3861 C CA . GLU B 1 210 ? 12.172 -3.709 -20.094 1 91.5 210 GLU B CA 1
ATOM 3862 C C . GLU B 1 210 ? 12.633 -5.109 -19.688 1 91.5 210 GLU B C 1
ATOM 3864 O O . GLU B 1 210 ? 12.602 -6.035 -20.5 1 91.5 210 GLU B O 1
ATOM 3869 N N . ASN B 1 211 ? 13.008 -5.234 -18.516 1 92.25 211 ASN B N 1
ATOM 3870 C CA . ASN B 1 211 ? 13.461 -6.531 -18.031 1 92.25 211 ASN B CA 1
ATOM 3871 C C . ASN B 1 211 ? 12.344 -7.57 -18.047 1 92.25 211 ASN B C 1
ATOM 3873 O O . ASN B 1 211 ? 12.57 -8.727 -18.406 1 92.25 211 ASN B O 1
ATOM 3877 N N . ILE B 1 212 ? 11.18 -7.133 -17.734 1 94.88 212 ILE B N 1
ATOM 3878 C CA . ILE B 1 212 ? 10.039 -8.039 -17.703 1 94.88 212 ILE B CA 1
ATOM 3879 C C . ILE B 1 212 ? 9.57 -8.328 -19.125 1 94.88 212 ILE B C 1
ATOM 3881 O O . ILE B 1 212 ? 9.195 -9.461 -19.438 1 94.88 212 ILE B O 1
ATOM 3885 N N . ARG B 1 213 ? 9.625 -7.312 -19.922 1 94.56 213 ARG B N 1
ATOM 3886 C CA . ARG B 1 213 ? 9.227 -7.461 -21.328 1 94.56 213 ARG B CA 1
ATOM 3887 C C . ARG B 1 213 ? 10.094 -8.484 -22.047 1 94.56 213 ARG B C 1
ATOM 3889 O O . ARG B 1 213 ? 9.602 -9.258 -22.859 1 94.56 213 ARG B O 1
ATOM 3896 N N . ASN B 1 214 ? 11.352 -8.508 -21.703 1 94.5 214 ASN B N 1
ATOM 3897 C CA . ASN B 1 214 ? 12.312 -9.328 -22.438 1 94.5 214 ASN B CA 1
ATOM 3898 C C . ASN B 1 214 ? 12.578 -10.656 -21.719 1 94.5 214 ASN B C 1
ATOM 3900 O O . ASN B 1 214 ? 13.32 -11.492 -22.234 1 94.5 214 ASN B O 1
ATOM 3904 N N . ALA B 1 215 ? 12.023 -10.836 -20.594 1 95.75 215 ALA B N 1
ATOM 3905 C CA . ALA B 1 215 ? 12.266 -12.07 -19.859 1 95.75 215 ALA B CA 1
ATOM 3906 C C . ALA B 1 215 ? 11.844 -13.289 -20.672 1 95.75 215 ALA B C 1
ATOM 3908 O O . ALA B 1 215 ? 10.758 -13.305 -21.25 1 95.75 215 ALA B O 1
ATOM 3909 N N . PRO B 1 216 ? 12.734 -14.32 -20.703 1 97.5 216 PRO B N 1
ATOM 3910 C CA . PRO B 1 216 ? 12.391 -15.531 -21.469 1 97.5 216 PRO B CA 1
ATOM 3911 C C . PRO B 1 216 ? 11.195 -16.281 -20.875 1 97.5 216 PRO B C 1
ATOM 3913 O O . PRO B 1 216 ? 10.984 -16.25 -19.656 1 97.5 216 PRO B O 1
ATOM 3916 N N . VAL B 1 217 ? 10.477 -16.922 -21.781 1 98.5 217 VAL B N 1
ATOM 3917 C CA . VAL B 1 217 ? 9.305 -17.703 -21.391 1 98.5 217 VAL B CA 1
ATOM 3918 C C . VAL B 1 217 ? 9.461 -19.156 -21.828 1 98.5 217 VAL B C 1
ATOM 3920 O O . VAL B 1 217 ? 9.742 -19.422 -23 1 98.5 217 VAL B O 1
ATOM 3923 N N . LEU B 1 218 ? 9.367 -20.031 -20.906 1 98.75 218 LEU B N 1
ATOM 3924 C CA . LEU B 1 218 ? 9.258 -21.453 -21.234 1 98.75 218 LEU B CA 1
ATOM 3925 C C . LEU B 1 218 ? 7.801 -21.891 -21.25 1 98.75 218 LEU B C 1
ATOM 3927 O O . LEU B 1 218 ? 7.141 -21.906 -20.203 1 98.75 218 LEU B O 1
ATOM 3931 N N . LEU B 1 219 ? 7.352 -22.266 -22.391 1 98.75 219 LEU B N 1
ATOM 3932 C CA . LEU B 1 219 ? 5.996 -22.781 -22.516 1 98.75 219 LEU B CA 1
ATOM 3933 C C . LEU B 1 219 ? 5.949 -24.266 -22.125 1 98.75 219 LEU B C 1
ATOM 3935 O O . LEU B 1 219 ? 6.688 -25.078 -22.688 1 98.75 219 LEU B O 1
ATOM 3939 N N . LEU B 1 220 ? 5.141 -24.578 -21.172 1 98.88 220 LEU B N 1
ATOM 3940 C CA . LEU B 1 220 ? 4.949 -25.953 -20.719 1 98.88 220 LEU B CA 1
ATOM 3941 C C . LEU B 1 220 ? 3.514 -26.406 -20.969 1 98.88 220 LEU B C 1
ATOM 3943 O O . LEU B 1 220 ? 2.58 -25.891 -20.344 1 98.88 220 LEU B O 1
ATOM 3947 N N . ASP B 1 221 ? 3.357 -27.344 -21.844 1 98.69 221 ASP B N 1
ATOM 3948 C CA . ASP B 1 221 ? 2.037 -27.906 -22.125 1 98.69 221 ASP B CA 1
ATOM 3949 C C . ASP B 1 221 ? 1.61 -28.875 -21.031 1 98.69 221 ASP B C 1
ATOM 3951 O O . ASP B 1 221 ? 2.207 -29.938 -20.875 1 98.69 221 ASP B O 1
ATOM 3955 N N . VAL B 1 222 ? 0.538 -28.5 -20.328 1 98.75 222 VAL B N 1
ATOM 3956 C CA . VAL B 1 222 ? 0.073 -29.359 -19.234 1 98.75 222 VAL B CA 1
ATOM 3957 C C . VAL B 1 222 ? -1.367 -29.797 -19.5 1 98.75 222 VAL B C 1
ATOM 3959 O O . VAL B 1 222 ? -2.158 -29.938 -18.562 1 98.75 222 VAL B O 1
ATOM 3962 N N . THR B 1 223 ? -1.731 -29.891 -20.734 1 98.44 223 THR B N 1
ATOM 3963 C CA . THR B 1 223 ? -3.053 -30.391 -21.094 1 98.44 223 THR B CA 1
ATOM 3964 C C . THR B 1 223 ? -3.301 -31.766 -20.484 1 98.44 223 THR B C 1
ATOM 3966 O O . THR B 1 223 ? -4.383 -32.031 -19.953 1 98.44 223 THR B O 1
ATOM 3969 N N . LYS B 1 224 ? -2.314 -32.625 -20.672 1 97.5 224 LYS B N 1
ATOM 3970 C CA . LYS B 1 224 ? -2.387 -33.906 -19.984 1 97.5 224 LYS B CA 1
ATOM 3971 C C . LYS B 1 224 ? -2.119 -33.75 -18.484 1 97.5 224 LYS B C 1
ATOM 3973 O O . LYS B 1 224 ? -1.192 -33.062 -18.094 1 97.5 224 LYS B O 1
ATOM 3978 N N . ASP B 1 225 ? -2.928 -34.375 -17.672 1 95.81 225 ASP B N 1
ATOM 3979 C CA . ASP B 1 225 ? -2.754 -34.344 -16.219 1 95.81 225 ASP B CA 1
ATOM 3980 C C . ASP B 1 225 ? -1.412 -34.938 -15.797 1 95.81 225 ASP B C 1
ATOM 3982 O O . ASP B 1 225 ? -1.046 -36.031 -16.25 1 95.81 225 ASP B O 1
ATOM 3986 N N . PHE B 1 226 ? -0.684 -34.188 -14.977 1 97.69 226 PHE B N 1
ATOM 3987 C CA . PHE B 1 226 ? 0.655 -34.625 -14.609 1 97.69 226 PHE B CA 1
ATOM 3988 C C . PHE B 1 226 ? 0.754 -34.875 -13.109 1 97.69 226 PHE B C 1
ATOM 3990 O O . PHE B 1 226 ? 1.82 -35.219 -12.602 1 97.69 226 PHE B O 1
ATOM 3997 N N . GLU B 1 227 ? -0.247 -34.719 -12.32 1 94.69 227 GLU B N 1
ATOM 3998 C CA . GLU B 1 227 ? -0.197 -34.812 -10.859 1 94.69 227 GLU B CA 1
ATOM 3999 C C . GLU B 1 227 ? 0.334 -36.188 -10.414 1 94.69 227 GLU B C 1
ATOM 4001 O O . GLU B 1 227 ? 1.199 -36.25 -9.539 1 94.69 227 GLU B O 1
ATOM 4006 N N . ASP B 1 228 ? -0.144 -37.219 -11.047 1 94.31 228 ASP B N 1
ATOM 4007 C CA . ASP B 1 228 ? 0.264 -38.562 -10.641 1 94.31 228 ASP B CA 1
ATOM 4008 C C . ASP B 1 228 ? 0.938 -39.312 -11.789 1 94.31 228 ASP B C 1
ATOM 4010 O O . ASP B 1 228 ? 1.007 -40.531 -11.789 1 94.31 228 ASP B O 1
ATOM 4014 N N . ASP B 1 229 ? 1.361 -38.625 -12.773 1 96.94 229 ASP B N 1
ATOM 4015 C CA . ASP B 1 229 ? 2.018 -39.219 -13.938 1 96.94 229 ASP B CA 1
ATOM 4016 C C . ASP B 1 229 ? 3.518 -38.906 -13.93 1 96.94 229 ASP B C 1
ATOM 4018 O O . ASP B 1 229 ? 3.961 -37.875 -14.438 1 96.94 229 ASP B O 1
ATOM 4022 N N . THR B 1 230 ? 4.289 -39.875 -13.516 1 96.56 230 THR B N 1
ATOM 4023 C CA . THR B 1 230 ? 5.727 -39.719 -13.328 1 96.56 230 THR B CA 1
ATOM 4024 C C . THR B 1 230 ? 6.414 -39.406 -14.656 1 96.56 230 THR B C 1
ATOM 4026 O O . THR B 1 230 ? 7.406 -38.688 -14.695 1 96.56 230 THR B O 1
ATOM 4029 N N . ASN B 1 231 ? 5.902 -39.969 -15.656 1 97.31 231 ASN B N 1
ATOM 4030 C CA . ASN B 1 231 ? 6.488 -39.719 -16.969 1 97.31 231 ASN B CA 1
ATOM 4031 C C . ASN B 1 231 ? 6.293 -38.281 -17.406 1 97.31 231 ASN B C 1
ATOM 4033 O O . ASN B 1 231 ? 7.223 -37.625 -17.906 1 97.31 231 ASN B O 1
ATOM 4037 N N . GLU B 1 232 ? 5.078 -37.812 -17.266 1 97.69 232 GLU B N 1
ATOM 4038 C CA . GLU B 1 232 ? 4.793 -36.438 -17.594 1 97.69 232 GLU B CA 1
ATOM 4039 C C . GLU B 1 232 ? 5.594 -35.469 -16.703 1 97.69 232 GLU B C 1
ATOM 4041 O O . GLU B 1 232 ? 6.07 -34.438 -17.172 1 97.69 232 GLU B O 1
ATOM 4046 N N . GLN B 1 233 ? 5.719 -35.781 -15.43 1 98.31 233 GLN B N 1
ATOM 4047 C CA . GLN B 1 233 ? 6.531 -35 -14.523 1 98.31 233 GLN B CA 1
ATOM 4048 C C . GLN B 1 233 ? 7.984 -34.938 -14.992 1 98.31 233 GLN B C 1
ATOM 4050 O O . GLN B 1 233 ? 8.602 -33.875 -14.969 1 98.31 233 GLN B O 1
ATOM 4055 N N . GLY B 1 234 ? 8.484 -36.094 -15.375 1 97.81 234 GLY B N 1
ATOM 4056 C CA . GLY B 1 234 ? 9.844 -36.125 -15.875 1 97.81 234 GLY B CA 1
ATOM 4057 C C . GLY B 1 234 ? 10.07 -35.281 -17.094 1 97.81 234 GLY B C 1
ATOM 4058 O O . GLY B 1 234 ? 11.094 -34.594 -17.219 1 97.81 234 GLY B O 1
ATOM 4059 N N . ARG B 1 235 ? 9.156 -35.344 -18.016 1 98.06 235 ARG B N 1
ATOM 4060 C CA . ARG B 1 235 ? 9.227 -34.531 -19.219 1 98.06 235 ARG B CA 1
ATOM 4061 C C . ARG B 1 235 ? 9.289 -33.031 -18.859 1 98.06 235 ARG B C 1
ATOM 4063 O O . ARG B 1 235 ? 10.133 -32.312 -19.375 1 98.06 235 ARG B O 1
ATOM 4070 N N . LEU B 1 236 ? 8.406 -32.594 -18.016 1 98.56 236 LEU B N 1
ATOM 4071 C CA . LEU B 1 236 ? 8.32 -31.188 -17.625 1 98.56 236 LEU B CA 1
ATOM 4072 C C . LEU B 1 236 ? 9.594 -30.75 -16.922 1 98.56 236 LEU B C 1
ATOM 4074 O O . LEU B 1 236 ? 10.117 -29.672 -17.188 1 98.56 236 LEU B O 1
ATOM 4078 N N . MET B 1 237 ? 10.148 -31.578 -16.016 1 98.31 237 MET B N 1
ATOM 4079 C CA . MET B 1 237 ? 11.344 -31.234 -15.242 1 98.31 237 MET B CA 1
ATOM 4080 C C . MET B 1 237 ? 12.57 -31.156 -16.141 1 98.31 237 MET B C 1
ATOM 4082 O O . MET B 1 237 ? 13.461 -30.344 -15.922 1 98.31 237 MET B O 1
ATOM 4086 N N . SER B 1 238 ? 12.586 -32 -17.125 1 98 238 SER B N 1
ATOM 4087 C CA . SER B 1 238 ? 13.688 -31.938 -18.078 1 98 238 SER B CA 1
ATOM 4088 C C . SER B 1 238 ? 13.688 -30.625 -18.844 1 98 238 SER B C 1
ATOM 4090 O O . SER B 1 238 ? 14.742 -30.047 -19.094 1 98 238 SER B O 1
ATOM 4092 N N . GLN B 1 239 ? 12.531 -30.188 -19.25 1 98.44 239 GLN B N 1
ATOM 4093 C CA . GLN B 1 239 ? 12.406 -28.906 -19.938 1 98.44 239 GLN B CA 1
ATOM 4094 C C . GLN B 1 239 ? 12.852 -27.766 -19.047 1 98.44 239 GLN B C 1
ATOM 4096 O O . GLN B 1 239 ? 13.523 -26.828 -19.5 1 98.44 239 GLN B O 1
ATOM 4101 N N . VAL B 1 240 ? 12.484 -27.781 -17.766 1 98.19 240 VAL B N 1
ATOM 4102 C CA . VAL B 1 240 ? 12.852 -26.734 -16.812 1 98.19 240 VAL B CA 1
ATOM 4103 C C . VAL B 1 240 ? 14.367 -26.719 -16.641 1 98.19 240 VAL B C 1
ATOM 4105 O O . VAL B 1 240 ? 14.977 -25.641 -16.625 1 98.19 240 VAL B O 1
ATOM 4108 N N . LYS B 1 241 ? 14.977 -27.859 -16.531 1 95.75 241 LYS B N 1
ATOM 4109 C CA . LYS B 1 241 ? 16.422 -27.953 -16.375 1 95.75 241 LYS B CA 1
ATOM 4110 C C . LYS B 1 241 ? 17.156 -27.312 -17.547 1 95.75 241 LYS B C 1
ATOM 4112 O O . LYS B 1 241 ? 18.125 -26.562 -17.359 1 95.75 241 LYS B O 1
ATOM 4117 N N . THR B 1 242 ? 16.703 -27.656 -18.688 1 96.38 242 THR B N 1
ATOM 4118 C CA . THR B 1 242 ? 17.297 -27.094 -19.891 1 96.38 242 THR B CA 1
ATOM 4119 C C . THR B 1 242 ? 17.125 -25.578 -19.922 1 96.38 242 THR B C 1
ATOM 4121 O O . THR B 1 242 ? 18.062 -24.844 -20.281 1 96.38 242 THR B O 1
ATOM 4124 N N . PHE B 1 243 ? 15.992 -25.125 -19.547 1 96.81 243 PHE B N 1
ATOM 4125 C CA . PHE B 1 243 ? 15.672 -23.703 -19.531 1 96.81 243 PHE B CA 1
ATOM 4126 C C . PHE B 1 243 ? 16.594 -22.953 -18.594 1 96.81 243 PHE B C 1
ATOM 4128 O O . PHE B 1 243 ? 17.078 -21.875 -18.922 1 96.81 243 PHE B O 1
ATOM 4135 N N . ILE B 1 244 ? 16.859 -23.5 -17.438 1 93.94 244 ILE B N 1
ATOM 4136 C CA . ILE B 1 244 ? 17.703 -22.844 -16.438 1 93.94 244 ILE B CA 1
ATOM 4137 C C . ILE B 1 244 ? 19.125 -22.719 -16.953 1 93.94 244 ILE B C 1
ATOM 4139 O O . ILE B 1 244 ? 19.797 -21.719 -16.703 1 93.94 244 ILE B O 1
ATOM 4143 N N . LYS B 1 245 ? 19.578 -23.656 -17.641 1 90.56 245 LYS B N 1
ATOM 4144 C CA . LYS B 1 245 ? 20.906 -23.609 -18.219 1 90.56 245 LYS B CA 1
ATOM 4145 C C . LYS B 1 245 ? 21.031 -22.469 -19.234 1 90.56 245 LYS B C 1
ATOM 4147 O O . LYS B 1 245 ? 22.078 -21.828 -19.312 1 90.56 245 LYS B O 1
ATOM 4152 N N . THR B 1 246 ? 19.984 -22.281 -19.953 1 90.12 246 THR B N 1
ATOM 4153 C CA . THR B 1 246 ? 19.969 -21.219 -20.969 1 90.12 246 THR B CA 1
ATOM 4154 C C . THR B 1 246 ? 19.984 -19.844 -20.297 1 90.12 246 THR B C 1
ATOM 4156 O O . THR B 1 246 ? 20.562 -18.891 -20.844 1 90.12 246 THR B O 1
ATOM 4159 N N . LEU B 1 247 ? 19.359 -19.734 -19.141 1 89.25 247 LEU B N 1
ATOM 4160 C CA . LEU B 1 247 ? 19.312 -18.469 -18.422 1 89.25 247 LEU B CA 1
ATOM 4161 C C . LEU B 1 247 ? 20.688 -18.109 -17.875 1 89.25 247 LEU B C 1
ATOM 4163 O O . LEU B 1 247 ? 21.016 -16.922 -17.719 1 89.25 247 LEU B O 1
ATOM 4167 N N . SER B 1 248 ? 21.562 -19 -17.531 1 76 248 SER B N 1
ATOM 4168 C CA . SER B 1 248 ? 22.891 -18.812 -16.969 1 76 248 SER B CA 1
ATOM 4169 C C . SER B 1 248 ? 23.938 -18.578 -18.062 1 76 248 SER B C 1
ATOM 4171 O O . SER B 1 248 ? 25.094 -18.266 -17.766 1 76 248 SER B O 1
ATOM 4173 N N . GLY B 1 249 ? 23.625 -18.297 -19.203 1 67.88 249 GLY B N 1
ATOM 4174 C CA . GLY B 1 249 ? 24.594 -18.156 -20.281 1 67.88 249 GLY B CA 1
ATOM 4175 C C . GLY B 1 249 ? 25.312 -19.438 -20.625 1 67.88 249 GLY B C 1
ATOM 4176 O O . GLY B 1 249 ? 26.328 -19.422 -21.312 1 67.88 249 GLY B O 1
ATOM 4177 N N . GLU B 1 250 ? 25.188 -20.453 -19.922 1 52.25 250 GLU B N 1
ATOM 4178 C CA . GLU B 1 250 ? 25.875 -21.703 -20.281 1 52.25 250 GLU B CA 1
ATOM 4179 C C . GLU B 1 250 ? 25.359 -22.25 -21.594 1 52.25 250 GLU B C 1
ATOM 4181 O O . GLU B 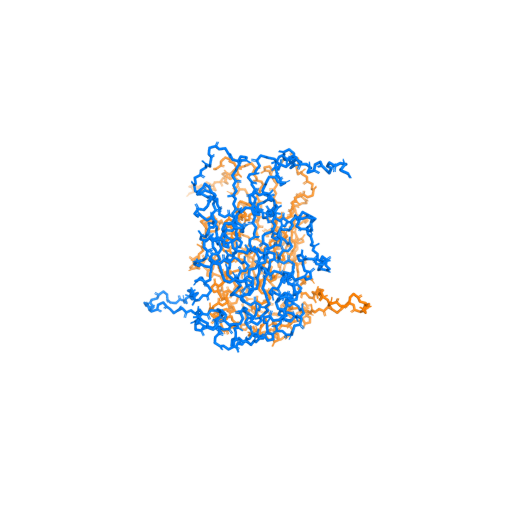1 250 ? 24.156 -22.359 -21.797 1 52.25 250 GLU B O 1
ATOM 4186 N N . ALA B 1 251 ? 26.109 -22.016 -22.703 1 43.66 251 ALA B N 1
ATOM 4187 C CA . ALA B 1 251 ? 25.891 -22.5 -24.078 1 43.66 251 ALA B CA 1
ATOM 4188 C C . ALA B 1 251 ? 25.297 -23.906 -24.078 1 43.66 251 ALA B C 1
ATOM 4190 O O . ALA B 1 251 ? 25.828 -24.812 -23.438 1 43.66 251 ALA B O 1
ATOM 4191 N N . VAL B 1 252 ? 23.984 -23.969 -24.219 1 43.34 252 VAL B N 1
ATOM 4192 C CA . VAL B 1 252 ? 23.484 -25.297 -24.547 1 43.34 252 VAL B CA 1
ATOM 4193 C C . VAL B 1 252 ? 24.188 -25.812 -25.812 1 43.34 252 VAL B C 1
ATOM 4195 O O . VAL B 1 252 ? 24.312 -25.094 -26.797 1 43.34 252 VAL B O 1
ATOM 4198 N N . PRO B 1 253 ? 24.922 -26.859 -25.812 1 36.31 253 PRO B N 1
ATOM 4199 C CA . PRO B 1 253 ? 25.562 -27.375 -27.031 1 36.31 253 PRO B CA 1
ATOM 4200 C C . PRO B 1 253 ? 24.578 -27.531 -28.188 1 36.31 253 PRO B C 1
ATOM 4202 O O . PRO B 1 253 ? 23.438 -27.953 -27.984 1 36.31 253 PRO B O 1
ATOM 4205 N N . SER B 1 254 ? 24.609 -26.547 -29.141 1 36.41 254 SER B N 1
ATOM 4206 C CA . SER B 1 254 ? 23.906 -26.672 -30.406 1 36.41 254 SER B CA 1
ATOM 4207 C C . SER B 1 254 ? 24.016 -28.094 -30.953 1 36.41 254 SER B C 1
ATOM 4209 O O . SER B 1 254 ? 25.078 -28.688 -30.938 1 36.41 254 SER B O 1
ATOM 4211 N N . ALA B 1 255 ? 22.938 -28.828 -30.984 1 38.56 255 ALA B N 1
ATOM 4212 C CA . ALA B 1 255 ? 22.922 -30.094 -31.703 1 38.56 255 ALA B CA 1
ATOM 4213 C C . ALA B 1 255 ? 23.562 -29.953 -33.094 1 38.56 255 ALA B C 1
ATOM 4215 O O . ALA B 1 255 ? 23.172 -29.078 -33.875 1 38.56 255 ALA B O 1
ATOM 4216 N N . SER B 1 256 ? 24.844 -30.172 -33.25 1 34.91 256 SER B N 1
ATOM 4217 C CA . SER B 1 256 ? 25.547 -30.312 -34.531 1 34.91 256 SER B CA 1
ATOM 4218 C C . SER B 1 256 ? 24.797 -31.234 -35.469 1 34.91 256 SER B C 1
ATOM 4220 O O . SER B 1 256 ? 24.516 -32.375 -35.156 1 34.91 256 SER B O 1
ATOM 4222 N N . THR B 1 257 ? 23.922 -30.641 -36.312 1 33.03 257 THR B N 1
ATOM 4223 C CA . THR B 1 257 ? 23.406 -31.312 -37.5 1 33.03 257 THR B CA 1
ATOM 4224 C C . THR B 1 257 ? 24.531 -32.031 -38.25 1 33.03 257 THR B C 1
ATOM 4226 O O . THR B 1 257 ? 25.453 -31.359 -38.75 1 33.03 257 THR B O 1
ATOM 4229 N N . THR B 1 258 ? 24.859 -33.25 -37.875 1 26.33 258 THR B N 1
ATOM 4230 C CA . THR B 1 258 ? 25.641 -34.125 -38.75 1 26.33 258 THR B CA 1
ATOM 4231 C C . THR B 1 258 ? 25.078 -34.156 -40.156 1 26.33 258 THR B C 1
ATOM 4233 O O . THR B 1 258 ? 23.906 -34.469 -40.344 1 26.33 258 THR B O 1
ATOM 4236 N N . ALA B 1 259 ? 25.734 -33.406 -41 1 32.22 259 ALA B N 1
ATOM 4237 C CA . ALA B 1 259 ? 25.656 -33.531 -42.469 1 32.22 259 ALA B CA 1
ATOM 4238 C C . ALA B 1 259 ? 25.688 -35 -42.875 1 32.22 259 ALA B C 1
ATOM 4240 O O . ALA B 1 259 ? 26.719 -35.688 -42.719 1 32.22 259 ALA B O 1
ATOM 4241 N N . SER B 1 260 ? 24.5 -35.75 -42.5 1 22.89 260 SER B N 1
ATOM 4242 C CA . SER B 1 260 ? 24.438 -36.969 -43.312 1 22.89 260 SER B CA 1
ATOM 4243 C C . SER B 1 260 ? 24.156 -36.625 -44.781 1 22.89 260 SER B C 1
ATOM 4245 O O . SER B 1 260 ? 23.375 -35.719 -45.062 1 22.89 260 SER B O 1
#

Nearest PDB structures (foldseek):
  2ocp-assembly1_A  TM=9.596E-01  e=7.924E-27  Homo sapiens
  2no0-assembly1_A  TM=9.135E-01  e=7.088E-25  Homo sapiens
  2zi3-assembly1_A  TM=9.113E-01  e=1.761E-24  Homo sapiens
  2no9-assembly1_B  TM=9.461E-01  e=1.218E-23  Homo sapiens
  5mqt-assembly2_C  TM=9.115E-01  e=8.426E-23  Homo sapiens

Sequence (520 aa):
MAAAREAGKRLAIEGNIAVGKSTFVRVLRKAFPEWSMTLEPVSKWQKVQAAGPHQASPSQSFANLLQMMYQEPSRWSYTFQTYSCLSRLKAQLEPLSVKPLKMWDHVRVFERSIYSDRYVFAKNLFEIGHLAEIEWAIYQDWHTFLQQAFGDQLDIHGFLYLRAPPEICMERLRQRGRPEEKGVQLRYLEQLHTQHEHWLMEKSTEIHSENIRNAPVLLLDVTKDFEDDTNEQGRLMSQVKTFIKTLSGEAVPSASTTASMAAAREAGKRLAIEGNIAVGKSTFVRVLRKAFPEWSMTLEPVSKWQKVQAAGPHQASPSQSFANLLQMMYQEPSRWSYTFQTYSCLSRLKAQLEPLSVKPLKMWDHVRVFERSIYSDRYVFAKNLFEIGHLAEIEWAIYQDWHTFLQQAFGDQLDIHGFLYLRAPPEICMERLRQRGRPEEKGVQLRYLEQLHTQHEHWLMEKSTEIHSENIRNAPVLLLDVTKDFEDDTNEQGRLMSQVKTFIKTLSGEAVPSASTTAS

Organism: Podarcis muralis (NCBI:txid64176)

InterPro domains:
  IPR002624 Deoxynucleoside kinase [PIRSF000705] (8-249)
  IPR027417 P-loop containing nucleoside triphosphate hydrolase [G3DSA:3.40.50.300] (8-247)
  IPR027417 P-loop containing nucleoside triphosphate hydrolase [SSF52540] (8-242)
  IPR031314 Deoxynucleoside kinase domain [PF01712] (11-245)
  IPR031314 Deoxynucleoside kinase domain [cd01673] (10-229)
  IPR050566 Deoxyribonucleoside Kinase [PTHR10513] (5-248)

pLDDT: mean 88.95, std 18.22, range [22.89, 98.94]

Secondary structure (DSSP, 8-state):
--TTTTS-EEEEEEE-TTSSHHHHHHHHHHH-TTSEEE---HHHHH-EE---S-TT-S---EE-HHHHHHH-HHHHHHHHHHHHHHHHHHHHHPPPSS--SSGGG-EEEEES-HHHIIIIIIHHHHHTTSS-HHHHHHHHHHHHHHHHHHGGGG--SEEEEEE--HHHHHHHHHHH--GGGTT--HHHHHHHHHHHIIIIIS--S--S-HHHHH--EEEEE--S--TT-HHHHHHHHHHHHHHHHHHTT-----------/--TTTTS-EEEEEEE-TTSSHHHHHHHHHHH-TTSEEE---HHHHH-EEP--S-TT-S---EE-HHHHHHH-HHHHHHHHHHHHHHHHHHHHHPPPSS--SSGGG-EEEEES-HHHIIIIIIHHHHHTTSS-HHHHHHHHHHHHHHHHHHGGGG--SEEEEEE--HHHHHHHHHHH--GGGTT--HHHHHHHHHHHIIIIIS--S--S-HHHHH--EEEEE--S--TT-HHHHHHHHHHHHHHHHHHTT-----------

Foldseek 3Di:
DVVLLQAAAEEEEDEFALLQLVLLQVLCCVVPVQAAEFEQPQVCQQFPFDPDPDPPDPPGDTDNLLLVCLVQVLPRVLVSLVVSLVRQLCRLLDDDPDDDPRRSHYYYYYHHASCCSLQFRSVLCVVVPSADPVSNVVSVVVVVVSCVVCPPSRFHQEYEYEDAQLVLSVVSVVVVPDPSCPPPDSVSRVSSNVSCCCVQPVLVTDDDDPRSSPRYYDYDYCNDPCSPPVVSSVVRVVSVVVVVCVSSVNPPPDPPPPPD/DVVLLQAEAEEEEDEFALLQLVLLQVLCCVVPVQAAEFEQPQVCQQFPFDPDPDPPDPPGDTDNLLLVCLVQVLPRVLVSLVVSLVRQLCRLLDDDPDDDPRRSHYYYYYHHASCCSLQFRSVLCVVVPSADPVSNVVSVVVVVVSCVVCPPSRFHQEYEYEDAQLVLSVVSCVVVPDPSCPPPDSVSSVSSNVSCCCVQPVLVTDDDDPRSSPRYYDYDYCNDPCSPPVVSSVVRVVSVVVVVCVSSVNPPPDPPPPPD

Solvent-accessible surface area (backbone atoms only — not comparable to full-atom values): 29222 Å² total; per-residue (Å²): 116,68,77,61,54,55,45,41,47,32,33,27,40,41,62,50,76,53,52,46,63,72,59,47,51,55,53,44,45,71,77,38,72,84,46,46,76,43,75,62,67,58,68,56,38,53,48,34,66,40,62,60,89,64,79,68,64,79,70,79,54,63,40,41,49,54,39,44,25,68,74,38,32,67,77,28,35,62,61,43,51,54,46,52,39,51,57,44,47,54,60,60,61,52,74,73,88,67,76,59,93,55,42,53,72,36,42,38,39,25,51,42,53,60,59,49,44,50,64,28,54,49,44,49,36,35,74,72,66,28,30,53,51,63,55,49,28,51,51,50,50,50,51,52,50,51,50,63,73,50,39,77,62,70,57,45,64,28,34,41,34,44,42,54,59,45,69,58,18,48,54,41,39,62,69,70,55,56,80,64,53,73,80,67,51,63,66,57,44,43,52,45,42,50,33,47,41,33,48,72,68,68,59,68,50,91,64,93,40,68,63,62,62,66,34,49,66,46,82,38,83,42,69,65,80,42,88,86,31,67,65,53,42,49,54,55,52,51,52,51,53,54,50,54,39,54,74,69,65,46,78,68,79,72,81,76,79,71,87,118,116,68,76,61,55,57,45,42,46,32,35,26,40,41,62,51,78,52,52,48,64,72,59,47,51,52,52,47,46,71,76,39,70,83,45,46,77,43,76,62,69,60,68,55,36,52,48,34,67,41,62,60,89,65,80,70,67,79,72,78,55,64,42,40,47,54,39,46,24,67,76,40,33,66,75,28,35,61,62,43,51,56,46,52,38,49,55,45,47,54,61,60,62,54,74,74,88,67,78,59,92,54,42,54,73,34,41,39,39,25,51,41,54,60,60,49,44,50,62,29,54,48,44,47,36,34,74,74,65,28,31,54,52,62,54,49,27,50,52,50,51,50,53,52,50,51,50,64,73,50,40,77,62,69,55,46,63,30,35,41,33,44,42,56,57,44,69,58,18,47,53,42,39,62,69,71,54,54,78,63,55,72,80,67,50,64,66,57,43,44,52,45,42,50,32,44,40,31,48,70,68,68,58,68,50,93,63,93,41,72,62,62,64,66,34,50,66,47,80,39,82,43,65,64,81,41,90,87,31,67,65,55,43,49,54,55,52,52,53,50,55,53,49,54,40,55,72,68,66,48,77,69,80,71,81,76,78,72,88,120